Protein AF-A0A5N6SHF0-F1 (afdb_monomer)

Sequence (611 aa):
MALTPTTLKQPIAIRPEHIASCPTTIRVKQHSKSWSGGDFTISTCEGKAGSVTKLFSVHGDFGSLSQRRHFRDSSGLPLFELHRKKSGVTWFVHLPGDKSDAEPIATIATKWSAFKDKFDVHMRNAAAGGEDTVIEVRGQDIWKVKTHVYSNGALVMIAKLTDLLSVYVPGKRPEWELTVAKGLDLSLASIIGVLLATLLKYSNFYILLLDFFHLSLPDQFCKHLMLFLKSLIPPAFFAFSSILFYVAIHLPYRGRLYLSPLLFGSAILSLHTSPYLTWLTGMNVLWALFACVWIQHAAAVLYFDQLRVPQTTSPWLATYKIWNDPQRRMSTGLPPRHKPSISSHSRLCFTFCQLAKITLCWALQLFIIGPLVPLYFNFTAQDFAPSRKVFLRRLLPLHDNHPPITLREIEIRLFLSIYWIWIAYLMLDLCNALLSILFSVILRLDTPNEWQPLFGSPLQAYSIRRFWTKFWHRLTVSCCASSGTQVTRRLMGMTPGCQTEKIFVAFWTFLLSGLCHVIADWQAGEPCHPHDDLLFFVANFMASALELLVVRRLERVKGCRADDDKDIWSVLLKTINAVSGYVWVLGFFFWITPKWQYPKLYTVLTQVQGY

pLDDT: mean 81.44, std 16.16, range [29.5, 97.88]

Radius of gyration: 32.35 Å; Cα contacts (8 Å, |Δi|>4): 872; chains: 1; bounding box: 77×65×103 Å

Structure (mmCIF, N/CA/C/O backbone):
data_AF-A0A5N6SHF0-F1
#
_entry.id   AF-A0A5N6SHF0-F1
#
loop_
_atom_site.group_PDB
_atom_site.id
_atom_site.type_symbol
_atom_site.label_atom_id
_atom_site.label_alt_id
_atom_site.label_comp_id
_atom_site.label_asym_id
_atom_site.label_entity_id
_atom_site.label_seq_id
_atom_site.pdbx_PDB_ins_code
_atom_site.Cartn_x
_atom_site.Cartn_y
_atom_site.Cartn_z
_atom_site.occupancy
_atom_site.B_iso_or_equiv
_atom_site.auth_seq_id
_atom_site.auth_comp_id
_atom_site.auth_asym_id
_atom_site.auth_atom_id
_atom_site.pdbx_PDB_model_num
ATOM 1 N N . MET A 1 1 ? -7.232 -18.041 36.630 1.00 35.00 1 MET A N 1
ATOM 2 C CA . MET A 1 1 ? -8.301 -17.820 37.630 1.00 35.00 1 MET A CA 1
ATOM 3 C C . MET A 1 1 ? -9.023 -16.530 37.253 1.00 35.00 1 MET A C 1
ATOM 5 O O . MET A 1 1 ? -8.350 -15.517 37.102 1.00 35.00 1 MET A O 1
ATOM 9 N N . ALA A 1 2 ? -10.326 -16.559 36.962 1.00 47.78 2 ALA A N 1
ATOM 10 C CA . ALA A 1 2 ? -11.058 -15.345 36.590 1.00 47.78 2 ALA A CA 1
ATOM 11 C C . ALA A 1 2 ? -11.219 -14.450 37.831 1.00 47.78 2 ALA A C 1
ATOM 13 O O . ALA A 1 2 ? -11.786 -14.888 38.825 1.00 47.78 2 ALA A O 1
ATOM 14 N N . LEU A 1 3 ? -10.684 -13.225 37.790 1.00 65.62 3 LEU A N 1
ATOM 15 C CA . LEU A 1 3 ? -10.891 -12.223 38.841 1.00 65.62 3 LEU A CA 1
ATOM 16 C C . LEU A 1 3 ? -12.386 -11.892 38.932 1.00 65.62 3 LEU A C 1
ATOM 18 O O . LEU A 1 3 ? -12.962 -11.411 37.957 1.00 65.62 3 LEU A O 1
ATOM 22 N N . THR A 1 4 ? -12.998 -12.144 40.086 1.00 80.00 4 THR A N 1
ATOM 23 C CA . THR A 1 4 ? -14.378 -11.756 40.406 1.00 80.00 4 THR A CA 1
ATOM 24 C C . THR A 1 4 ? -14.368 -10.536 41.327 1.00 80.00 4 THR A C 1
ATOM 26 O O . THR A 1 4 ? -13.521 -10.489 42.221 1.00 80.00 4 THR A O 1
ATOM 29 N N . PRO A 1 5 ? -15.283 -9.563 41.154 1.00 85.31 5 PRO A N 1
ATOM 30 C CA . PRO A 1 5 ? -15.405 -8.445 42.084 1.00 85.31 5 PRO A CA 1
ATOM 31 C C . PRO A 1 5 ? -15.622 -8.919 43.527 1.00 85.31 5 PRO A C 1
ATOM 33 O O . PRO A 1 5 ? -16.390 -9.849 43.782 1.00 85.31 5 PRO A O 1
ATOM 36 N N . THR A 1 6 ? -14.942 -8.276 44.469 1.00 87.06 6 THR A N 1
ATOM 37 C CA . THR A 1 6 ? -15.003 -8.587 45.896 1.00 87.06 6 THR A CA 1
ATOM 38 C C . THR A 1 6 ? -16.265 -7.988 46.506 1.00 87.06 6 THR A C 1
ATOM 40 O O . THR A 1 6 ? -16.599 -6.836 46.242 1.00 87.06 6 THR A O 1
ATOM 43 N N . THR A 1 7 ? -16.961 -8.750 47.353 1.00 87.31 7 THR A N 1
ATOM 44 C CA . THR A 1 7 ? -18.127 -8.239 48.093 1.00 87.31 7 THR A CA 1
ATOM 45 C C . THR A 1 7 ? -17.705 -7.122 49.046 1.00 87.31 7 THR A C 1
ATOM 47 O O . THR A 1 7 ? -16.759 -7.286 49.819 1.00 87.31 7 THR A O 1
ATOM 50 N N . LEU A 1 8 ? -18.418 -5.997 48.999 1.00 85.38 8 LEU A N 1
ATOM 51 C CA . LEU A 1 8 ? -18.152 -4.850 49.858 1.00 85.38 8 LEU A CA 1
ATOM 52 C C . LEU A 1 8 ? -18.660 -5.104 51.282 1.00 85.38 8 LEU A C 1
ATOM 54 O O . LEU A 1 8 ? -19.801 -5.519 51.477 1.00 85.38 8 LEU A O 1
ATOM 58 N N . LYS A 1 9 ? -17.809 -4.837 52.283 1.00 82.44 9 LYS A N 1
ATOM 59 C CA . LYS A 1 9 ? -18.188 -4.888 53.709 1.00 82.44 9 LYS A CA 1
ATOM 60 C C . LYS A 1 9 ? -19.078 -3.706 54.105 1.00 82.44 9 LYS A C 1
ATOM 62 O O . LYS A 1 9 ? -19.987 -3.874 54.907 1.00 82.44 9 LYS A O 1
ATOM 67 N N . GLN A 1 10 ? -18.814 -2.539 53.523 1.00 86.12 10 GLN A N 1
ATOM 68 C CA . GLN A 1 10 ? -19.584 -1.312 53.689 1.00 86.12 10 GLN A CA 1
ATOM 69 C C . GLN A 1 10 ? -20.139 -0.911 52.315 1.00 86.12 10 GLN A C 1
ATOM 71 O O . GLN A 1 10 ? -19.353 -0.833 51.366 1.00 86.12 10 GLN A O 1
ATOM 76 N N . PRO A 1 11 ? -21.459 -0.705 52.165 1.00 89.81 11 PRO A N 1
ATOM 77 C CA . PRO A 1 11 ? -22.035 -0.347 50.875 1.00 89.81 11 PRO A CA 1
ATOM 78 C C . PRO A 1 11 ? -21.552 1.021 50.378 1.00 89.81 11 PRO A C 1
ATOM 80 O O . PRO A 1 11 ? -21.286 1.923 51.173 1.00 89.81 11 PRO A O 1
ATOM 83 N N . ILE A 1 12 ? -21.463 1.180 49.056 1.00 90.38 12 ILE A N 1
ATOM 84 C CA . ILE A 1 12 ? -21.079 2.435 48.397 1.00 90.38 12 ILE A CA 1
ATOM 85 C C . ILE A 1 12 ? -22.196 2.837 47.442 1.00 90.38 12 ILE A C 1
ATOM 87 O O . ILE A 1 12 ? -22.453 2.126 46.464 1.00 90.38 12 ILE A O 1
ATOM 91 N N . ALA A 1 13 ? -22.853 3.967 47.720 1.00 90.06 13 ALA A N 1
ATOM 92 C CA . ALA A 1 13 ? -23.988 4.420 46.925 1.00 90.06 13 ALA A CA 1
ATOM 93 C C . ALA A 1 13 ? -24.117 5.937 46.806 1.00 90.06 13 ALA A C 1
ATOM 95 O O . ALA A 1 13 ? -23.858 6.675 47.756 1.00 90.06 13 ALA A O 1
ATOM 96 N N . ILE A 1 14 ? -24.575 6.374 45.631 1.00 87.12 14 ILE A N 1
ATOM 97 C CA . ILE A 1 14 ? -25.199 7.686 45.426 1.00 87.12 14 ILE A CA 1
ATOM 98 C C . ILE A 1 14 ? -26.692 7.569 45.763 1.00 87.12 14 ILE A C 1
ATOM 100 O O . ILE A 1 14 ? -27.254 8.450 46.406 1.00 87.12 14 ILE A O 1
ATOM 104 N N . ARG A 1 15 ? -27.323 6.463 45.347 1.00 87.88 15 ARG A N 1
ATOM 105 C CA . ARG A 1 15 ? -28.730 6.127 45.586 1.00 87.88 15 ARG A CA 1
ATOM 106 C C . ARG A 1 15 ? -28.827 4.806 46.358 1.00 87.88 15 ARG A C 1
ATOM 108 O O . ARG A 1 15 ? -28.684 3.742 45.748 1.00 87.88 15 ARG A O 1
ATOM 115 N N . PRO A 1 16 ? -29.025 4.834 47.690 1.00 88.19 16 PRO A N 1
ATOM 116 C CA . PRO A 1 16 ? -29.105 3.621 48.508 1.00 88.19 16 PRO A CA 1
ATOM 117 C C . PRO A 1 16 ? -30.153 2.604 48.021 1.00 88.19 16 PRO A C 1
ATOM 119 O O . PRO A 1 16 ? -29.958 1.398 48.150 1.00 88.19 16 PRO A O 1
ATOM 122 N N . GLU A 1 17 ? -31.225 3.076 47.386 1.00 88.38 17 GLU A N 1
ATOM 123 C CA . GLU A 1 17 ? -32.285 2.276 46.766 1.00 88.38 17 GLU A CA 1
ATOM 124 C C . GLU A 1 17 ? -31.814 1.386 45.597 1.00 88.38 17 GLU A C 1
ATOM 126 O O . GLU A 1 17 ? -32.514 0.451 45.209 1.00 88.38 17 GLU A O 1
ATOM 131 N N . HIS A 1 18 ? -30.628 1.642 45.036 1.00 89.88 18 HIS A N 1
ATOM 132 C CA . HIS A 1 18 ? -30.064 0.915 43.893 1.00 89.88 18 HIS A CA 1
ATOM 133 C C . HIS A 1 18 ? -28.812 0.094 44.243 1.00 89.88 18 HIS A C 1
ATOM 135 O O . HIS A 1 18 ? -28.066 -0.321 43.351 1.00 89.88 18 HIS A O 1
ATOM 141 N N . ILE A 1 19 ? -28.575 -0.171 45.532 1.00 91.94 19 ILE A N 1
ATOM 142 C CA . ILE A 1 19 ? -27.484 -1.041 45.990 1.00 91.94 19 ILE A CA 1
ATOM 143 C C . ILE A 1 19 ? -27.731 -2.486 45.541 1.00 91.94 19 ILE A C 1
ATOM 145 O O . ILE A 1 19 ? -28.773 -3.077 45.824 1.00 91.94 19 ILE A O 1
ATOM 149 N N . ALA A 1 20 ? -26.737 -3.095 44.891 1.00 89.94 20 ALA A N 1
ATOM 150 C CA . ALA A 1 20 ? -26.816 -4.489 44.473 1.00 89.94 20 ALA A CA 1
ATOM 151 C C . ALA A 1 20 ? -26.812 -5.450 45.682 1.00 89.94 20 ALA A C 1
ATOM 153 O O . ALA A 1 20 ? -25.835 -5.522 46.435 1.00 89.94 20 ALA A O 1
ATOM 154 N N . SER A 1 21 ? -27.882 -6.234 45.850 1.00 87.88 21 SER A N 1
ATOM 155 C CA . SER A 1 21 ? -28.031 -7.227 46.931 1.00 87.88 21 SER A CA 1
ATOM 156 C C . SER A 1 21 ? -27.199 -8.502 46.710 1.00 87.88 21 SER A C 1
ATOM 158 O O . SER A 1 21 ? -26.843 -9.193 47.671 1.00 87.88 21 SER A O 1
ATOM 160 N N . CYS A 1 22 ? -26.824 -8.782 45.459 1.00 88.12 22 CYS A N 1
ATOM 161 C CA . CYS A 1 22 ? -25.922 -9.849 45.030 1.00 88.12 22 CYS A CA 1
ATOM 162 C C . CYS A 1 22 ? -24.998 -9.357 43.898 1.00 88.12 22 CYS A C 1
ATOM 164 O O . CYS A 1 22 ? -25.287 -8.325 43.284 1.00 88.12 22 CYS A O 1
ATOM 166 N N . PRO A 1 23 ? -23.889 -10.062 43.590 1.00 89.31 23 PRO A N 1
ATOM 167 C CA . PRO A 1 23 ? -23.097 -9.757 42.402 1.00 89.31 23 PRO A CA 1
ATOM 168 C C . PRO A 1 23 ? -23.995 -9.751 41.163 1.00 89.31 23 PRO A C 1
ATOM 170 O O . PRO A 1 23 ? -24.694 -10.727 40.901 1.00 89.31 23 PRO A O 1
ATOM 173 N N . THR A 1 24 ? -24.013 -8.633 40.444 1.00 90.19 24 THR A N 1
ATOM 174 C CA . THR A 1 24 ? -24.989 -8.378 39.378 1.00 90.19 24 THR A CA 1
ATOM 175 C C . THR A 1 24 ? -24.269 -7.956 38.111 1.00 90.19 24 THR A C 1
ATOM 177 O O . THR A 1 24 ? -23.389 -7.095 38.149 1.00 90.19 24 THR A O 1
ATOM 180 N N . THR A 1 25 ? -24.659 -8.531 36.976 1.00 91.44 25 THR A N 1
ATOM 181 C CA . THR A 1 25 ? -24.168 -8.100 35.666 1.00 91.44 25 THR A CA 1
ATOM 182 C C . THR A 1 25 ? -25.186 -7.188 34.997 1.00 91.44 25 THR A C 1
ATOM 184 O O . THR A 1 25 ? -26.335 -7.576 34.770 1.00 91.44 25 THR A O 1
ATOM 187 N N . ILE A 1 26 ? -24.750 -5.978 34.652 1.00 92.56 26 ILE A N 1
ATOM 188 C CA . ILE A 1 26 ? -25.544 -5.012 33.894 1.00 92.56 26 ILE A CA 1
ATOM 189 C C . ILE A 1 26 ? -24.920 -4.757 32.528 1.00 92.56 26 ILE A C 1
ATOM 191 O O . ILE A 1 26 ? -23.706 -4.789 32.343 1.00 92.56 26 ILE A O 1
ATOM 195 N N . ARG A 1 27 ? -25.778 -4.487 31.555 1.00 91.88 27 ARG A N 1
ATOM 196 C CA . ARG A 1 27 ? -25.422 -4.218 30.168 1.00 91.88 27 ARG A CA 1
ATOM 197 C C . ARG A 1 27 ? -25.710 -2.761 29.861 1.00 91.88 27 ARG A C 1
ATOM 199 O O . ARG A 1 27 ? -26.823 -2.306 30.102 1.00 91.88 27 ARG A O 1
ATOM 206 N N . VAL A 1 28 ? -24.732 -2.051 29.309 1.00 90.88 28 VAL A N 1
ATOM 207 C CA . VAL A 1 28 ? -24.851 -0.655 28.874 1.00 90.88 28 VAL A CA 1
ATOM 208 C C . VAL A 1 28 ? -24.789 -0.622 27.354 1.00 90.88 28 VAL A C 1
ATOM 210 O O . VAL A 1 28 ? -23.729 -0.822 26.759 1.00 90.88 28 VAL A O 1
ATOM 213 N N . LYS A 1 29 ? -25.935 -0.372 26.721 1.00 88.44 29 LYS A N 1
ATOM 214 C CA . LYS A 1 29 ? -26.075 -0.352 25.263 1.00 88.44 29 LYS A CA 1
ATOM 215 C C . LYS A 1 29 ? -26.303 1.065 24.761 1.00 88.44 29 LYS A C 1
ATOM 217 O O . LYS A 1 29 ? -27.260 1.721 25.171 1.00 88.44 29 LYS A O 1
ATOM 222 N N . GLN A 1 30 ? -25.449 1.521 23.852 1.00 85.31 30 GLN A N 1
ATOM 223 C CA . GLN A 1 30 ? -25.594 2.815 23.188 1.00 85.31 30 GLN A CA 1
ATOM 224 C C . GLN A 1 30 ? -26.432 2.683 21.908 1.00 85.31 30 GLN A C 1
ATOM 226 O O . GLN A 1 30 ? -26.254 1.746 21.130 1.00 85.31 30 GLN A O 1
ATOM 231 N N . HIS A 1 31 ? -27.335 3.633 21.657 1.00 80.25 31 HIS A N 1
ATOM 232 C CA . HIS A 1 31 ? -28.240 3.581 20.502 1.00 80.25 31 HIS A CA 1
ATOM 233 C C . HIS A 1 31 ? -27.709 4.348 19.285 1.00 80.25 31 HIS A C 1
ATOM 235 O O . HIS A 1 31 ? -27.125 5.426 19.400 1.00 80.25 31 HIS A O 1
ATOM 241 N N . SER A 1 32 ? -27.931 3.796 18.087 1.00 59.00 32 SER A N 1
ATOM 242 C CA . SER A 1 32 ? -27.494 4.381 16.809 1.00 59.00 32 SER A CA 1
ATOM 243 C C . SER A 1 32 ? -28.454 5.435 16.243 1.00 59.00 32 SER A C 1
ATOM 245 O O . SER A 1 32 ? -28.008 6.309 15.507 1.00 59.00 32 SER A O 1
ATOM 247 N N . LYS A 1 33 ? -29.744 5.391 16.611 1.00 53.91 33 LYS A N 1
ATOM 248 C CA . LYS A 1 33 ? -30.799 6.292 16.096 1.00 53.91 33 LYS A CA 1
ATOM 249 C C . LYS A 1 33 ? -30.715 7.736 16.616 1.00 53.91 33 LYS A C 1
ATOM 251 O O . LYS A 1 33 ? -31.418 8.605 16.114 1.00 53.91 33 LYS A O 1
ATOM 256 N N . SER A 1 34 ? -29.870 7.994 17.610 1.00 49.88 34 SER A N 1
ATOM 257 C CA . SER A 1 34 ? -29.718 9.311 18.223 1.00 49.88 34 SER A CA 1
ATOM 258 C C . SER A 1 34 ? -28.710 10.170 17.464 1.00 49.88 34 SER A C 1
ATOM 260 O O . SER A 1 34 ? -27.525 9.829 17.398 1.00 49.88 34 SER A O 1
ATOM 262 N N . TRP A 1 35 ? -29.155 11.318 16.945 1.00 45.09 35 TRP A N 1
ATOM 263 C CA . TRP A 1 35 ? -28.283 12.309 16.303 1.00 45.09 35 TRP A CA 1
ATOM 264 C C . TRP A 1 35 ? -27.219 12.871 17.271 1.00 45.09 35 TRP A C 1
ATOM 266 O O . TRP A 1 35 ? -26.149 13.282 16.830 1.00 45.09 35 TRP A O 1
ATOM 276 N N . SER A 1 36 ? -27.454 12.835 18.594 1.00 54.91 36 SER A N 1
ATOM 277 C CA . SER A 1 36 ? -26.489 13.292 19.612 1.00 54.91 36 SER A CA 1
ATOM 278 C C . SER A 1 36 ? -25.433 12.229 19.962 1.00 54.91 36 SER A C 1
ATOM 280 O O . SER A 1 36 ? -24.364 12.541 20.500 1.00 54.91 36 SER A O 1
ATOM 282 N N . GLY A 1 37 ? -25.705 10.952 19.657 1.00 60.69 37 GLY A N 1
ATOM 283 C CA . GLY A 1 37 ? -24.908 9.812 20.114 1.00 60.69 37 GLY A CA 1
ATOM 284 C C . GLY A 1 37 ? -24.833 9.701 21.642 1.00 60.69 37 GLY A C 1
ATOM 285 O O . GLY A 1 37 ? -23.867 9.138 22.154 1.00 60.69 37 GLY A O 1
ATOM 286 N N . GLY A 1 38 ? -25.793 10.290 22.361 1.00 70.44 38 GLY A N 1
ATOM 287 C CA . GLY A 1 38 ? -25.824 10.366 23.820 1.00 70.44 38 GLY A CA 1
ATOM 288 C C . GLY A 1 38 ? -26.845 9.468 24.504 1.00 70.44 38 GLY A C 1
ATOM 289 O O . GLY A 1 38 ? -26.936 9.522 25.728 1.00 70.44 38 GLY A O 1
ATOM 290 N N . ASP A 1 39 ? -27.582 8.664 23.738 1.00 84.75 39 ASP A N 1
ATOM 291 C CA . ASP A 1 39 ? -28.678 7.857 24.266 1.00 84.75 39 ASP A CA 1
ATOM 292 C C . ASP A 1 39 ? -28.229 6.428 24.584 1.00 84.75 39 ASP A C 1
ATOM 294 O O . ASP A 1 39 ? -27.672 5.727 23.729 1.00 84.75 39 ASP A O 1
ATOM 298 N N . PHE A 1 40 ? -28.506 5.988 25.813 1.00 88.88 40 PHE A N 1
ATOM 299 C CA . PHE A 1 40 ? -28.139 4.665 26.315 1.00 88.88 40 PHE A CA 1
ATOM 300 C C . PHE A 1 40 ? -29.321 3.977 26.998 1.00 88.88 40 PHE A C 1
ATOM 302 O O . PHE A 1 40 ? -30.228 4.609 27.543 1.00 88.88 40 PHE A O 1
ATOM 309 N N . THR A 1 41 ? -29.293 2.650 27.002 1.00 90.88 41 THR A N 1
ATOM 310 C CA . THR A 1 41 ? -30.166 1.821 27.834 1.00 90.88 41 THR A CA 1
ATOM 311 C C . THR A 1 41 ? -29.313 0.906 28.688 1.00 90.88 41 THR A C 1
ATOM 313 O O . THR A 1 41 ? -28.397 0.259 28.175 1.00 90.88 41 THR A O 1
ATOM 316 N N . ILE A 1 42 ? -29.622 0.872 29.983 1.00 92.12 42 ILE A N 1
ATOM 317 C CA . ILE A 1 42 ? -28.973 -0.001 30.951 1.00 92.12 42 ILE A CA 1
ATOM 318 C C . ILE A 1 42 ? -29.971 -1.059 31.410 1.00 92.12 42 ILE A C 1
ATOM 320 O O . ILE A 1 42 ? -31.101 -0.730 31.779 1.00 92.12 42 ILE A O 1
ATOM 324 N N . SER A 1 43 ? -29.561 -2.323 31.386 1.00 91.75 43 SER A N 1
ATOM 325 C CA . SER A 1 43 ? -30.416 -3.466 31.720 1.00 91.75 43 SER A CA 1
ATOM 326 C C . SER A 1 43 ? -29.675 -4.542 32.512 1.00 91.75 43 SER A C 1
ATOM 328 O O . SER A 1 43 ? -28.486 -4.756 32.275 1.00 91.75 43 SER A O 1
ATOM 330 N N . THR A 1 44 ? -30.365 -5.257 33.402 1.00 87.75 44 THR A N 1
ATOM 331 C CA . THR A 1 44 ? -29.821 -6.461 34.053 1.00 87.75 44 THR A CA 1
ATOM 332 C C . THR A 1 44 ? -29.830 -7.655 33.103 1.00 87.75 44 THR A C 1
ATOM 334 O O . THR A 1 44 ? -30.645 -7.730 32.182 1.00 87.75 44 THR A O 1
ATOM 337 N N . CYS A 1 45 ? -28.907 -8.591 33.324 1.00 71.50 45 CYS A N 1
ATOM 338 C CA . CYS A 1 45 ? -28.905 -9.899 32.672 1.00 71.50 45 CYS A CA 1
ATOM 339 C C . CYS A 1 45 ? -29.109 -10.983 33.744 1.00 71.50 45 CYS A C 1
ATOM 341 O O . CYS A 1 45 ? -28.165 -11.303 34.464 1.00 71.50 45 CYS A O 1
ATOM 343 N N . GLU A 1 46 ? -30.317 -11.545 33.869 1.00 56.66 46 GLU A N 1
ATOM 344 C CA . GLU A 1 46 ? -30.602 -12.631 34.823 1.00 56.66 46 GLU A CA 1
ATOM 345 C C . GLU A 1 46 ? -30.761 -13.994 34.127 1.00 56.66 46 GLU A C 1
ATOM 347 O O . GLU A 1 46 ? -31.658 -14.182 33.308 1.00 56.66 46 GLU A O 1
ATOM 352 N N . GLY A 1 47 ? -29.923 -14.967 34.518 1.00 49.25 47 GLY A N 1
ATOM 353 C CA . GLY A 1 47 ? -30.169 -16.412 34.373 1.00 49.25 47 GLY A CA 1
ATOM 354 C C . GLY A 1 47 ? -30.294 -16.995 32.952 1.00 49.25 47 GLY A C 1
ATOM 355 O O . GLY A 1 47 ? -30.387 -16.293 31.952 1.00 49.25 47 GLY A O 1
ATOM 356 N N . LYS A 1 48 ? -30.297 -18.337 32.859 1.00 38.59 48 LYS A N 1
ATOM 357 C CA . LYS A 1 48 ? -30.203 -19.164 31.625 1.00 38.59 48 LYS A CA 1
ATOM 358 C C . LYS A 1 48 ? -31.297 -18.939 30.552 1.00 38.59 48 LYS A C 1
ATOM 360 O O . LYS A 1 48 ? -31.271 -19.623 29.535 1.00 38.59 48 LYS A O 1
ATOM 365 N N . ALA A 1 49 ? -32.219 -17.996 30.749 1.00 39.88 49 ALA A N 1
ATOM 366 C CA . ALA A 1 49 ? -33.324 -17.684 29.839 1.00 39.88 49 ALA A CA 1
ATOM 367 C C . ALA A 1 49 ? -33.276 -16.263 29.232 1.00 39.88 49 ALA A C 1
ATOM 369 O O . ALA A 1 49 ? -34.212 -15.874 28.543 1.00 39.88 49 ALA A O 1
ATOM 370 N N . GLY A 1 50 ? -32.209 -15.480 29.445 1.00 52.72 50 GLY A N 1
ATOM 371 C CA . GLY A 1 50 ? -31.981 -14.240 28.685 1.00 52.72 50 GLY A CA 1
ATOM 372 C C . GLY A 1 50 ? -33.018 -13.127 28.896 1.00 52.72 50 GLY A C 1
ATOM 373 O O . GLY A 1 50 ? -33.141 -12.252 28.042 1.00 52.72 50 GLY A O 1
ATOM 374 N N . SER A 1 51 ? -33.755 -13.143 30.012 1.00 56.75 51 SER A N 1
ATOM 375 C CA . SER A 1 51 ? -34.660 -12.058 30.401 1.00 56.75 51 SER A CA 1
ATOM 376 C C . SER A 1 51 ? -33.853 -10.776 30.643 1.00 56.75 51 SER A C 1
ATOM 378 O O . SER A 1 51 ? -33.007 -10.726 31.539 1.00 56.75 51 SER A O 1
ATOM 380 N N . VAL A 1 52 ? -34.082 -9.752 29.816 1.00 73.88 52 VAL A N 1
ATOM 381 C CA . VAL A 1 52 ? -33.419 -8.443 29.904 1.00 73.88 52 VAL A CA 1
ATOM 382 C C . VAL A 1 52 ? -34.379 -7.449 30.550 1.00 73.88 52 VAL A C 1
ATOM 384 O O . VAL A 1 52 ? -35.311 -6.977 29.897 1.00 73.88 52 VAL A O 1
ATOM 387 N N . THR A 1 53 ? -34.139 -7.089 31.811 1.00 84.62 53 THR A N 1
ATOM 388 C CA . THR A 1 53 ? -34.959 -6.096 32.522 1.00 84.62 53 THR A CA 1
ATOM 389 C C . THR A 1 53 ? -34.297 -4.724 32.439 1.00 84.62 53 THR A C 1
ATOM 391 O O . THR A 1 53 ? -33.137 -4.555 32.817 1.00 84.62 53 THR A O 1
ATOM 394 N N . LYS A 1 54 ? -35.014 -3.720 31.923 1.00 89.00 54 LYS A N 1
ATOM 395 C CA . LYS A 1 54 ? -34.513 -2.339 31.831 1.00 89.00 54 LYS A CA 1
ATOM 396 C C . LYS A 1 54 ? -34.422 -1.718 33.230 1.00 89.00 54 LYS A C 1
ATOM 398 O O . LYS A 1 54 ? -35.428 -1.647 33.927 1.00 89.00 54 LYS A O 1
ATOM 403 N N . LEU A 1 55 ? -33.241 -1.214 33.593 1.00 88.81 55 LEU A N 1
ATOM 404 C CA . LEU A 1 55 ? -33.006 -0.478 34.839 1.00 88.81 55 LEU A CA 1
ATOM 405 C C . LEU A 1 55 ? -33.067 1.033 34.627 1.00 88.81 55 LEU A C 1
ATOM 407 O O . LEU A 1 55 ? -33.811 1.723 35.313 1.00 88.81 55 LEU A O 1
ATOM 411 N N . PHE A 1 56 ? -32.295 1.540 33.661 1.00 92.94 56 PHE A N 1
ATOM 412 C CA . PHE A 1 56 ? -32.127 2.977 33.453 1.00 92.94 56 PHE A CA 1
ATOM 413 C C . PHE A 1 56 ? -32.170 3.341 31.967 1.00 92.94 56 PHE A C 1
ATOM 415 O O . PHE A 1 56 ? -31.755 2.571 31.092 1.00 92.94 56 PHE A O 1
ATOM 422 N N . SER A 1 57 ? -32.643 4.550 31.677 1.00 91.31 57 SER A N 1
ATOM 423 C CA . SER A 1 57 ? -32.497 5.203 30.371 1.00 91.31 57 SER A CA 1
ATOM 424 C C . SER A 1 57 ? -31.662 6.462 30.507 1.00 91.31 57 SER A C 1
ATOM 426 O O . SER A 1 57 ? -31.829 7.220 31.457 1.00 91.31 57 SER A O 1
ATOM 428 N N . VAL A 1 58 ? -30.793 6.698 29.529 1.00 90.19 58 VAL A N 1
ATOM 429 C CA . VAL A 1 58 ? -29.975 7.907 29.462 1.00 90.19 58 VAL A CA 1
ATOM 430 C C . VAL A 1 58 ? -30.297 8.631 28.175 1.00 90.19 58 VAL A C 1
ATOM 432 O O . VAL A 1 58 ? -30.253 8.016 27.110 1.00 90.19 58 VAL A O 1
ATOM 435 N N . HIS A 1 59 ? -30.593 9.921 28.290 1.00 86.94 59 HIS A N 1
ATOM 436 C CA . HIS A 1 59 ? -30.852 10.795 27.153 1.00 86.94 59 HIS A CA 1
ATOM 437 C C . HIS A 1 59 ? -29.794 11.886 27.063 1.00 86.94 59 HIS A C 1
ATOM 439 O O . HIS A 1 59 ? -29.442 12.500 28.072 1.00 86.94 59 HIS A O 1
ATOM 445 N N . GLY A 1 60 ? -29.270 12.119 25.863 1.00 82.69 60 GLY A N 1
ATOM 446 C CA . GLY A 1 60 ? -28.244 13.126 25.628 1.00 82.69 60 GLY A CA 1
ATOM 447 C C . GLY A 1 60 ? -28.732 14.314 24.816 1.00 82.69 60 GLY A C 1
ATOM 448 O O . GLY A 1 60 ? -29.257 14.135 23.717 1.00 82.69 60 GLY A O 1
ATOM 449 N N . ASP A 1 61 ? -28.444 15.520 25.303 1.00 76.38 61 ASP A N 1
ATOM 450 C CA . ASP A 1 61 ? -28.802 16.760 24.612 1.00 76.38 61 ASP A CA 1
ATOM 451 C C . ASP A 1 61 ? -28.020 16.901 23.293 1.00 76.38 61 ASP A C 1
ATOM 453 O O . ASP A 1 61 ? -26.800 16.691 23.232 1.00 76.38 61 ASP A O 1
ATOM 457 N N . PHE A 1 62 ? -28.722 17.258 22.218 1.00 56.38 62 PHE A N 1
ATOM 458 C CA . PHE A 1 62 ? -28.122 17.504 20.907 1.00 56.38 62 PHE A CA 1
ATOM 459 C C . PHE A 1 62 ? -27.406 18.864 20.879 1.00 56.38 62 PHE A C 1
ATOM 461 O O . PHE A 1 62 ? -27.913 19.848 21.406 1.00 56.38 62 PHE A O 1
ATOM 468 N N . GLY A 1 63 ? -26.211 18.929 20.279 1.00 54.19 63 GLY A N 1
ATOM 469 C CA . GLY A 1 63 ? -25.466 20.189 20.109 1.00 54.19 63 GLY A CA 1
ATOM 470 C C . GLY A 1 63 ? -24.919 20.829 21.397 1.00 54.19 63 GLY A C 1
ATOM 471 O O . GLY A 1 63 ? -24.431 21.955 21.357 1.00 54.19 63 GLY A O 1
ATOM 472 N N . SER A 1 64 ? -24.973 20.137 22.541 1.00 57.81 64 SER A N 1
ATOM 473 C CA . SER A 1 64 ? -24.530 20.683 23.830 1.00 57.81 64 SER A CA 1
ATOM 474 C C . SER A 1 64 ? -23.003 20.651 23.999 1.00 57.81 64 SER A C 1
ATOM 476 O O . SER A 1 64 ? -22.393 19.579 24.029 1.00 57.81 64 SER A O 1
ATOM 478 N N . LEU A 1 65 ? -22.390 21.827 24.196 1.00 56.50 65 LEU A N 1
ATOM 479 C CA . LEU A 1 65 ? -20.960 21.984 24.519 1.00 56.50 65 LEU A CA 1
ATOM 480 C C . LEU A 1 65 ? -20.570 21.329 25.857 1.00 56.50 65 LEU A C 1
ATOM 482 O O . LEU A 1 65 ? -19.430 20.904 26.020 1.00 56.50 65 LEU A O 1
ATOM 486 N N . SER A 1 66 ? -21.506 21.219 26.806 1.00 62.19 66 SER A N 1
ATOM 487 C CA . SER A 1 66 ? -21.296 20.548 28.099 1.00 62.19 66 SER A CA 1
ATOM 488 C C . SER A 1 66 ? -21.605 19.048 28.061 1.00 62.19 66 SER A C 1
ATOM 490 O O . SER A 1 66 ? -21.442 18.371 29.074 1.00 62.19 66 SER A O 1
ATOM 492 N N . GLN A 1 67 ? -22.048 18.518 26.912 1.00 74.81 67 GLN A N 1
ATOM 493 C CA . GLN A 1 67 ? -22.396 17.106 26.709 1.00 74.81 67 GLN A CA 1
ATOM 494 C C . GLN A 1 67 ? -23.252 16.509 27.826 1.00 74.81 67 GLN A C 1
ATOM 496 O O . GLN A 1 67 ? -22.972 15.430 28.350 1.00 74.81 67 GLN A O 1
ATOM 501 N N . ARG A 1 68 ? -24.307 17.235 28.184 1.00 83.69 68 ARG A N 1
ATOM 502 C CA . ARG A 1 68 ? -25.225 16.848 29.248 1.00 83.69 68 ARG A CA 1
ATOM 503 C C . ARG A 1 68 ? -25.943 15.527 28.926 1.00 83.69 68 ARG A C 1
ATOM 505 O O . ARG A 1 68 ? -26.268 15.228 27.766 1.00 83.69 68 ARG A O 1
ATOM 512 N N . ARG A 1 69 ? -26.121 14.710 29.964 1.00 88.00 69 ARG A N 1
ATOM 513 C CA . ARG A 1 69 ? -26.772 13.398 29.951 1.00 88.00 69 ARG A CA 1
ATOM 514 C C . ARG A 1 69 ? -27.738 13.308 31.125 1.00 88.00 69 ARG A C 1
ATOM 516 O O . ARG A 1 69 ? -27.335 13.491 32.271 1.00 88.00 69 ARG A O 1
ATOM 523 N N . HIS A 1 70 ? -28.984 12.978 30.826 1.00 89.75 70 HIS A N 1
ATOM 524 C CA . HIS A 1 70 ? -30.072 12.863 31.792 1.00 89.75 70 HIS A CA 1
ATOM 525 C C . HIS A 1 70 ? -30.326 11.394 32.088 1.00 89.75 70 HIS A C 1
ATOM 527 O O . HIS A 1 70 ? -30.744 10.659 31.190 1.00 89.75 70 HIS A O 1
ATOM 533 N N . PHE A 1 71 ? -30.067 10.961 33.320 1.00 92.00 71 PHE A N 1
ATOM 534 C CA . PHE A 1 71 ? -30.355 9.598 33.758 1.00 92.00 71 PHE A CA 1
ATOM 535 C C . PHE A 1 71 ? -31.766 9.524 34.325 1.00 92.00 71 PHE A C 1
ATOM 537 O O . PHE A 1 71 ? -32.166 10.355 35.140 1.00 92.00 71 PHE A O 1
ATOM 544 N N . ARG A 1 72 ? -32.509 8.510 33.893 1.00 91.75 72 ARG A N 1
ATOM 545 C CA . ARG A 1 72 ? -33.866 8.212 34.344 1.00 91.75 72 ARG A CA 1
ATOM 546 C C . ARG A 1 72 ? -33.972 6.752 34.747 1.00 91.75 72 ARG A C 1
ATOM 548 O O . ARG A 1 72 ? -33.302 5.907 34.146 1.00 91.75 72 ARG A O 1
ATOM 555 N N . ASP A 1 73 ? -34.820 6.466 35.720 1.00 89.75 73 ASP A N 1
ATOM 556 C CA . ASP A 1 73 ? -35.164 5.099 36.113 1.00 89.75 73 ASP A CA 1
ATOM 557 C C . ASP A 1 73 ? -36.004 4.374 35.034 1.00 89.75 73 ASP A C 1
ATOM 559 O O . ASP A 1 73 ? -36.186 4.855 33.905 1.00 89.75 73 ASP A O 1
ATOM 563 N N . SER A 1 74 ? -36.501 3.182 35.363 1.00 87.00 74 SER A N 1
ATOM 564 C CA . SER A 1 74 ? -37.354 2.387 34.478 1.00 87.00 74 SER A CA 1
ATOM 565 C C . SER A 1 74 ? -38.747 2.998 34.269 1.00 87.00 74 SER A C 1
ATOM 567 O O . SER A 1 74 ? -39.339 2.758 33.215 1.00 87.00 74 SER A O 1
ATOM 569 N N . SER A 1 75 ? -39.235 3.814 35.213 1.00 86.06 75 SER A N 1
ATOM 570 C CA . SER A 1 75 ? -40.521 4.523 35.146 1.00 86.06 75 SER A CA 1
ATOM 571 C C . SER A 1 75 ? -40.451 5.843 34.359 1.00 86.06 75 SER A C 1
ATOM 573 O O . SER A 1 75 ? -41.470 6.340 33.883 1.00 86.06 75 SER A O 1
ATOM 575 N N . GLY A 1 76 ? -39.245 6.384 34.158 1.00 83.62 76 GLY A N 1
ATOM 576 C CA . GLY A 1 76 ? -38.982 7.651 33.476 1.00 83.62 76 GLY A CA 1
ATOM 577 C C . GLY A 1 76 ? -38.707 8.836 34.411 1.00 83.62 76 GLY A C 1
ATOM 578 O O . GLY A 1 76 ? -38.490 9.948 33.907 1.00 83.62 76 GLY A O 1
ATOM 579 N N . LEU A 1 77 ? -38.674 8.613 35.730 1.00 87.62 77 LEU A N 1
ATOM 580 C CA . LEU A 1 77 ? -38.331 9.611 36.742 1.00 87.62 77 LEU A CA 1
ATOM 581 C C . LEU A 1 77 ? -36.841 9.985 36.657 1.00 87.62 77 LEU A C 1
ATOM 583 O O . LEU A 1 77 ? -35.992 9.102 36.503 1.00 87.62 77 LEU A O 1
ATOM 587 N N . PRO A 1 78 ? -36.493 11.282 36.737 1.00 89.19 78 PRO A N 1
ATOM 588 C CA . PRO A 1 78 ? -35.109 11.732 36.652 1.00 89.19 78 PRO A CA 1
ATOM 589 C C . PRO A 1 78 ? -34.329 11.394 37.932 1.00 89.19 78 PRO A C 1
ATOM 591 O O . PRO A 1 78 ? -34.791 11.653 39.040 1.00 89.19 78 PRO A O 1
ATOM 594 N N . LEU A 1 79 ? -33.124 10.843 37.771 1.00 88.38 79 LEU A N 1
ATOM 595 C CA . LEU A 1 79 ? -32.251 10.431 38.877 1.00 88.38 79 LEU A CA 1
ATOM 596 C C . LEU A 1 79 ? -31.132 11.440 39.142 1.00 88.38 79 LEU A C 1
ATOM 598 O O . LEU A 1 79 ? -30.935 11.838 40.292 1.00 88.38 79 LEU A O 1
ATOM 602 N N . PHE A 1 80 ? -30.401 11.817 38.088 1.00 90.31 80 PHE A N 1
ATOM 603 C CA . PHE A 1 80 ? -29.293 12.775 38.111 1.00 90.31 80 PHE A CA 1
ATOM 604 C C . PHE A 1 80 ? -28.906 13.226 36.694 1.00 90.31 80 PHE A C 1
ATOM 606 O O . PHE A 1 80 ? -29.241 12.588 35.689 1.00 90.31 80 PHE A O 1
ATOM 613 N N . GLU A 1 81 ? -28.149 14.318 36.631 1.00 89.81 81 GLU A N 1
ATOM 614 C CA . GLU A 1 81 ? -27.577 14.877 35.410 1.00 89.81 81 GLU A CA 1
ATOM 615 C C . GLU A 1 81 ? -26.051 14.752 35.421 1.00 89.81 81 GLU A C 1
ATOM 617 O O . GLU A 1 81 ? -25.380 15.272 36.312 1.00 89.81 81 GLU A O 1
ATOM 622 N N . LEU A 1 82 ? -25.491 14.099 34.400 1.00 89.44 82 LEU A N 1
ATOM 623 C CA . LEU A 1 82 ? -24.051 14.040 34.155 1.00 89.44 82 LEU A CA 1
ATOM 624 C C . LEU A 1 82 ? -23.687 15.082 33.098 1.00 89.44 82 LEU A C 1
ATOM 626 O O . LEU A 1 82 ? -24.237 15.073 31.995 1.00 89.44 82 LEU A O 1
ATOM 630 N N . HIS A 1 83 ? -22.736 15.961 33.393 1.00 86.81 83 HIS A N 1
ATOM 631 C CA . HIS A 1 83 ? -22.257 16.927 32.410 1.00 86.81 83 HIS A CA 1
ATOM 632 C C . HIS A 1 83 ? -20.779 17.265 32.597 1.00 86.81 83 HIS A C 1
ATOM 634 O O . HIS A 1 83 ? -20.207 17.131 33.676 1.00 86.81 83 HIS A O 1
ATOM 640 N N . ARG A 1 84 ? -20.147 17.708 31.513 1.00 82.62 84 ARG A N 1
ATOM 641 C CA . ARG A 1 84 ? -18.751 18.138 31.490 1.00 82.62 84 ARG A CA 1
ATOM 642 C C . ARG A 1 84 ? -18.663 19.646 31.707 1.00 82.62 84 ARG A C 1
ATOM 644 O O . ARG A 1 84 ? -19.475 20.407 31.170 1.00 82.62 84 ARG A O 1
ATOM 651 N N . LYS A 1 85 ? -17.636 20.098 32.432 1.00 75.31 85 LYS A N 1
ATOM 652 C CA . LYS A 1 85 ? -17.308 21.529 32.529 1.00 75.31 85 LYS A CA 1
ATOM 653 C C . LYS A 1 85 ? -17.068 22.104 31.128 1.00 75.31 85 LYS A C 1
ATOM 655 O O . LYS A 1 85 ? -16.316 21.515 30.354 1.00 75.31 85 LYS A O 1
ATOM 660 N N . LYS A 1 86 ? -17.647 23.273 30.816 1.00 66.12 86 LYS A N 1
ATOM 661 C CA . LYS A 1 86 ? -17.472 23.940 29.505 1.00 66.12 86 LYS A CA 1
ATOM 662 C C . LYS A 1 86 ? -15.991 24.142 29.138 1.00 66.12 86 LYS A C 1
ATOM 664 O O . LYS A 1 86 ? -15.631 24.022 27.974 1.00 66.12 86 LYS A O 1
ATOM 669 N N . SER A 1 87 ? -15.139 24.394 30.136 1.00 51.72 87 SER A N 1
ATOM 670 C CA . SER A 1 87 ? -13.679 24.459 30.013 1.00 51.72 87 SER A CA 1
ATOM 671 C C . SER A 1 87 ? -13.023 23.478 30.995 1.00 51.72 87 SER A C 1
ATOM 673 O O . SER A 1 87 ? -12.990 23.724 32.204 1.00 51.72 87 SER A O 1
ATOM 675 N N . GLY A 1 88 ? -12.524 22.350 30.493 1.00 62.28 88 GLY A N 1
ATOM 676 C CA . GLY A 1 88 ? -11.835 21.333 31.294 1.00 62.28 88 GLY A CA 1
ATOM 677 C C . GLY A 1 88 ? -12.177 19.905 30.878 1.00 62.28 88 GLY A C 1
ATOM 678 O O . GLY A 1 88 ? -12.872 19.675 29.888 1.00 62.28 88 GLY A O 1
ATOM 679 N N . VAL A 1 89 ? -11.661 18.934 31.627 1.00 69.38 89 VAL A N 1
ATOM 680 C CA . VAL A 1 89 ? -11.872 17.489 31.399 1.00 69.38 89 VAL A CA 1
ATOM 681 C C . VAL A 1 89 ? -12.682 16.822 32.520 1.00 69.38 89 VAL A C 1
ATOM 683 O O . VAL A 1 89 ? -13.091 15.674 32.389 1.00 69.38 89 VAL A O 1
ATOM 686 N N . THR A 1 90 ? -12.962 17.567 33.591 1.00 80.19 90 THR A N 1
ATOM 687 C CA . THR A 1 90 ? -13.750 17.127 34.746 1.00 80.19 90 THR A CA 1
ATOM 688 C C . THR A 1 90 ? -15.235 17.030 34.406 1.00 80.19 90 THR A C 1
ATOM 690 O O . THR A 1 90 ? -15.793 17.908 33.732 1.00 80.19 90 THR A O 1
ATOM 693 N N . TRP A 1 91 ? -15.868 15.974 34.910 1.00 86.31 91 TRP A N 1
ATOM 694 C CA . TRP A 1 91 ? -17.308 15.760 34.821 1.00 86.31 91 TRP A CA 1
ATOM 695 C C . TRP A 1 91 ? -17.949 15.883 36.197 1.00 86.31 91 TRP A C 1
ATOM 697 O O . TRP A 1 91 ? -17.341 15.523 37.204 1.00 86.31 91 TRP A O 1
ATOM 707 N N . PHE A 1 92 ? -19.183 16.367 36.220 1.00 88.69 92 PHE A N 1
ATOM 708 C CA . PHE A 1 92 ? -19.969 16.555 37.427 1.00 88.69 92 PHE A CA 1
ATOM 709 C C . PHE A 1 92 ? -21.286 15.806 37.314 1.00 88.69 92 PHE A C 1
ATOM 711 O O . PHE A 1 92 ? -21.886 15.734 36.236 1.00 88.69 92 PHE A O 1
ATOM 718 N N . VAL A 1 93 ? -21.718 15.261 38.444 1.00 89.75 93 VAL A N 1
ATOM 719 C CA . VAL A 1 93 ? -23.022 14.632 38.617 1.00 89.75 93 VAL A CA 1
ATOM 720 C C . VAL A 1 93 ? -23.818 15.499 39.588 1.00 89.75 93 VAL A C 1
ATOM 722 O O . VAL A 1 93 ? -23.330 15.786 40.680 1.00 89.75 93 VAL A O 1
ATOM 725 N N . HIS A 1 94 ? -25.019 15.919 39.192 1.00 89.31 94 HIS A N 1
ATOM 726 C CA . HIS A 1 94 ? -25.928 16.738 40.007 1.00 89.31 94 HIS A CA 1
ATOM 727 C C . HIS A 1 94 ? -27.307 16.107 40.113 1.00 89.31 94 HIS A C 1
ATOM 729 O O . HIS A 1 94 ? -27.678 15.273 39.282 1.00 89.31 94 HIS A O 1
ATOM 735 N N . LEU A 1 95 ? -28.078 16.531 41.114 1.00 85.62 95 LEU A N 1
ATOM 736 C CA . LEU A 1 95 ? -29.483 16.170 41.185 1.00 85.62 95 LEU A CA 1
ATOM 737 C C . LEU A 1 95 ? -30.285 16.917 40.103 1.00 85.62 95 LEU A C 1
ATOM 739 O O . LEU A 1 95 ? -29.871 17.983 39.637 1.00 85.62 95 LEU A O 1
ATOM 743 N N . PRO A 1 96 ? -31.420 16.354 39.657 1.00 81.19 96 PRO A N 1
ATOM 744 C CA . PRO A 1 96 ? -32.253 16.986 38.642 1.00 81.19 96 PRO A CA 1
ATOM 745 C C . PRO A 1 96 ? -32.753 18.355 39.118 1.00 81.19 96 PRO A C 1
ATOM 747 O O . PRO A 1 96 ? -33.337 18.457 40.194 1.00 81.19 96 PRO A O 1
ATOM 750 N N . GLY A 1 97 ? -32.570 19.393 38.300 1.00 70.12 97 GLY A N 1
ATOM 751 C CA . GLY A 1 97 ? -33.053 20.747 38.600 1.00 70.12 97 GLY A CA 1
ATOM 752 C C . GLY A 1 97 ? -32.092 21.642 39.392 1.00 70.12 97 GLY A C 1
ATOM 753 O O . GLY A 1 97 ? -32.385 22.830 39.549 1.00 70.12 97 GLY A O 1
ATOM 754 N N . ASP A 1 98 ? -30.935 21.135 39.825 1.00 73.88 98 ASP A N 1
ATOM 755 C CA . ASP A 1 98 ? -29.900 21.969 40.438 1.00 73.88 98 ASP A CA 1
ATOM 756 C C . ASP A 1 98 ? -29.306 22.958 39.422 1.00 73.88 98 ASP A C 1
ATOM 758 O O . ASP A 1 98 ? -29.031 22.632 38.260 1.00 73.88 98 ASP A O 1
ATOM 762 N N . LYS A 1 99 ? -29.058 24.197 39.865 1.00 61.59 99 LYS A N 1
ATOM 763 C CA . LYS A 1 99 ? -28.256 25.149 39.083 1.00 61.59 99 LYS A CA 1
ATOM 764 C C . LYS A 1 99 ? -26.827 24.613 38.985 1.00 61.59 99 LYS A C 1
ATOM 766 O O . LYS A 1 99 ? -26.308 24.050 39.940 1.00 61.59 99 LYS A O 1
ATOM 771 N N . SER A 1 100 ? -26.158 24.850 37.859 1.00 57.91 100 SER A N 1
ATOM 772 C CA . SER A 1 100 ? -24.795 24.358 37.583 1.00 57.91 100 SER A CA 1
ATOM 773 C C . SER A 1 100 ? -23.701 24.825 38.562 1.00 57.91 100 SER A C 1
ATOM 775 O O . SER A 1 100 ? -22.580 24.339 38.460 1.00 57.91 100 SER A O 1
ATOM 777 N N . ASP A 1 101 ? -24.025 25.730 39.492 1.00 60.84 101 ASP A N 1
ATOM 778 C CA . ASP A 1 101 ? -23.135 26.226 40.551 1.00 60.84 101 ASP A CA 1
ATOM 779 C C . ASP A 1 101 ? -23.399 25.574 41.929 1.00 60.84 101 ASP A C 1
ATOM 781 O O . ASP A 1 101 ? -22.726 25.910 42.901 1.00 60.84 101 ASP A O 1
ATOM 785 N N . ALA A 1 102 ? -24.379 24.667 42.043 1.00 72.06 102 ALA A N 1
ATOM 786 C CA . ALA A 1 102 ? -24.637 23.895 43.263 1.00 72.06 102 ALA A CA 1
ATOM 787 C C . ALA A 1 102 ? -23.515 22.873 43.534 1.00 72.06 102 ALA A C 1
ATOM 789 O O . ALA A 1 102 ? -22.770 22.511 42.624 1.00 72.06 102 ALA A O 1
ATOM 790 N N . GLU A 1 103 ? -23.385 22.371 44.768 1.00 79.00 103 GLU A N 1
ATOM 791 C CA . GLU A 1 103 ? -22.404 21.316 45.058 1.00 79.00 103 GLU A CA 1
ATOM 792 C C . GLU A 1 103 ? -22.754 20.010 44.309 1.00 79.00 103 GLU A C 1
ATOM 794 O O . GLU A 1 103 ? -23.892 19.543 44.390 1.00 79.00 103 GLU A O 1
ATOM 799 N N . PRO A 1 104 ? -21.806 19.393 43.580 1.00 85.31 104 PRO A N 1
ATOM 800 C CA . PRO A 1 104 ? -22.048 18.134 42.883 1.00 85.31 104 PRO A CA 1
ATOM 801 C C . PRO A 1 104 ? -22.109 16.949 43.856 1.00 85.31 104 PRO A C 1
ATOM 803 O O . PRO A 1 104 ? -21.314 16.854 44.789 1.00 85.31 104 PRO A O 1
ATOM 806 N N . ILE A 1 105 ? -22.982 15.977 43.573 1.00 87.69 105 ILE A N 1
ATOM 807 C CA . ILE A 1 105 ? -23.056 14.709 44.328 1.00 87.69 105 ILE A CA 1
ATOM 808 C C . ILE A 1 105 ? -21.852 13.800 44.050 1.00 87.69 105 ILE A C 1
ATOM 810 O O . ILE A 1 105 ? -21.442 13.012 44.904 1.00 87.69 105 ILE A O 1
ATOM 814 N N . ALA A 1 106 ? -21.269 13.920 42.855 1.00 88.25 106 ALA A N 1
ATOM 815 C CA . ALA A 1 106 ? -20.016 13.274 42.501 1.00 88.25 106 ALA A CA 1
ATOM 816 C C . ALA A 1 106 ? -19.225 14.119 41.496 1.00 88.25 106 ALA A C 1
ATOM 818 O O . ALA A 1 106 ? -19.777 14.685 40.548 1.00 88.25 106 ALA A O 1
ATOM 819 N N . THR A 1 107 ? -17.910 14.156 41.681 1.00 89.56 107 THR A N 1
ATOM 820 C CA . THR A 1 107 ? -16.949 14.798 40.783 1.00 89.56 107 THR A CA 1
ATOM 821 C C . THR A 1 107 ? -16.043 13.742 40.177 1.00 89.56 107 THR A C 1
ATOM 823 O O . THR A 1 107 ? -15.389 12.984 40.887 1.00 89.56 107 THR A O 1
ATOM 826 N N . ILE A 1 108 ? -15.970 13.697 38.850 1.00 90.00 108 ILE A N 1
ATOM 827 C CA . ILE A 1 108 ? -15.165 12.718 38.126 1.00 90.00 108 ILE A CA 1
ATOM 828 C C . ILE A 1 108 ? -13.959 13.426 37.515 1.00 90.00 108 ILE A C 1
ATOM 830 O O . ILE A 1 108 ? -14.072 14.190 36.549 1.00 90.00 108 ILE A O 1
ATOM 834 N N . ALA A 1 109 ? -12.791 13.160 38.090 1.00 84.19 109 ALA A N 1
ATOM 835 C CA . ALA A 1 109 ? -11.515 13.710 37.671 1.00 84.19 109 ALA A CA 1
ATOM 836 C C . ALA A 1 109 ? -10.838 12.753 36.683 1.00 84.19 109 ALA A C 1
ATOM 838 O O . ALA A 1 109 ? -10.266 11.726 37.058 1.00 84.19 109 ALA A O 1
ATOM 839 N N . THR A 1 110 ? -10.885 13.086 35.393 1.00 78.88 110 THR A N 1
ATOM 840 C CA . THR A 1 110 ? -10.157 12.322 34.377 1.00 78.88 110 THR A CA 1
ATOM 841 C C . THR A 1 110 ? -8.657 12.538 34.529 1.00 78.88 110 THR A C 1
ATOM 843 O O . THR A 1 110 ? -8.188 13.677 34.497 1.00 78.88 110 THR A O 1
ATOM 846 N N . LYS A 1 111 ? -7.897 11.452 34.659 1.00 71.69 111 LYS A N 1
ATOM 847 C CA . LYS A 1 111 ? -6.436 11.479 34.738 1.00 71.69 111 LYS A CA 1
ATOM 848 C C . LYS A 1 111 ? -5.856 11.122 33.374 1.00 71.69 111 LYS A C 1
ATOM 850 O O . LYS A 1 111 ? -6.366 10.255 32.672 1.00 71.69 111 LYS A O 1
ATOM 855 N N . TRP A 1 112 ? -4.761 11.770 32.996 1.00 49.19 112 TRP A N 1
ATOM 856 C CA . TRP A 1 112 ? -4.119 11.465 31.723 1.00 49.19 112 TRP A CA 1
ATOM 857 C C . TRP A 1 112 ? -3.474 10.067 31.754 1.00 49.19 112 TRP A C 1
ATOM 859 O O . TRP A 1 112 ? -2.751 9.709 32.690 1.00 49.19 112 TRP A O 1
ATOM 869 N N . SER A 1 113 ? -3.754 9.261 30.730 1.00 45.81 113 SER A N 1
ATOM 870 C CA . SER A 1 113 ? -3.091 7.987 30.456 1.00 45.81 113 SER A CA 1
ATOM 871 C C . SER A 1 113 ? -3.133 7.725 28.951 1.00 45.81 113 SER A C 1
ATOM 873 O O . SER A 1 113 ? -4.204 7.750 28.351 1.00 45.81 113 SER A O 1
ATOM 875 N N . ALA A 1 114 ? -1.965 7.496 28.341 1.00 44.84 114 ALA A N 1
ATOM 876 C CA . ALA A 1 114 ? -1.810 7.437 26.884 1.00 44.84 114 ALA A CA 1
ATOM 877 C C . ALA A 1 114 ? -2.623 6.323 26.201 1.00 44.84 114 ALA A C 1
ATOM 879 O O . ALA A 1 114 ? -3.041 6.490 25.063 1.00 44.84 114 ALA A O 1
ATOM 880 N N . PHE A 1 115 ? -2.849 5.198 26.886 1.00 47.81 115 PHE A N 1
ATOM 881 C CA . PHE A 1 115 ? -3.435 4.003 26.264 1.00 47.81 115 PHE A CA 1
ATOM 882 C C . PHE A 1 115 ? -4.538 3.342 27.093 1.00 47.81 115 PHE A C 1
ATOM 884 O O . PHE A 1 115 ? -5.171 2.407 26.624 1.00 47.81 115 PHE A O 1
ATOM 891 N N . LYS A 1 116 ? -4.777 3.790 28.328 1.00 60.62 116 LYS A N 1
ATOM 892 C CA . LYS A 1 116 ? -5.687 3.122 29.269 1.00 60.62 116 LYS A CA 1
ATOM 893 C C . LYS A 1 116 ? -6.709 4.113 29.799 1.00 60.62 116 LYS A C 1
ATOM 895 O O . LYS A 1 116 ? -6.409 5.293 29.954 1.00 60.62 116 LYS A O 1
ATOM 900 N N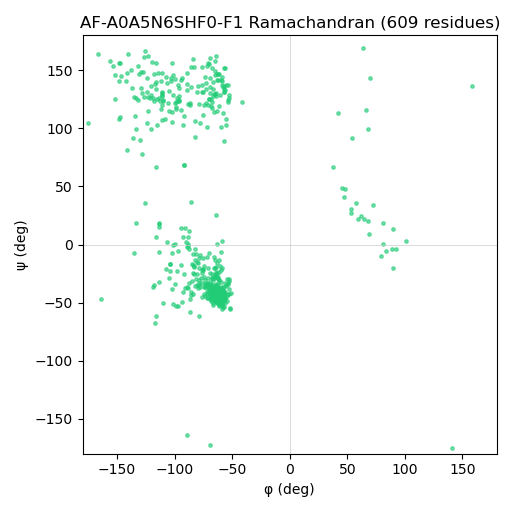 . ASP A 1 117 ? -7.911 3.642 30.104 1.00 68.00 117 ASP A N 1
ATOM 901 C CA . ASP A 1 117 ? -8.880 4.476 30.811 1.00 68.00 117 ASP A CA 1
ATOM 902 C C . ASP A 1 117 ? -8.370 4.767 32.225 1.00 68.00 117 ASP A C 1
ATOM 904 O O . ASP A 1 117 ? -7.938 3.864 32.944 1.00 68.00 117 ASP A O 1
ATOM 908 N N . LYS A 1 118 ? -8.357 6.038 32.625 1.00 81.31 118 LYS A N 1
ATOM 909 C CA . LYS A 1 118 ? -7.873 6.431 33.949 1.00 81.31 118 LYS A CA 1
ATOM 910 C C . LYS A 1 118 ? -8.646 7.639 34.451 1.00 81.31 118 LYS A C 1
ATOM 912 O O . LYS A 1 118 ? -8.495 8.742 33.938 1.00 81.31 118 LYS A O 1
ATOM 917 N N . PHE A 1 119 ? -9.477 7.442 35.460 1.00 87.06 119 PHE A N 1
ATOM 918 C CA . PHE A 1 119 ? -10.165 8.533 36.140 1.00 87.06 119 PHE A CA 1
ATOM 919 C C . PHE A 1 119 ? -10.549 8.117 37.550 1.00 87.06 119 PHE A C 1
ATOM 921 O O . PHE A 1 119 ? -10.643 6.923 37.839 1.00 87.06 119 PHE A O 1
ATOM 928 N N . ASP A 1 120 ? -10.746 9.110 38.407 1.00 88.88 120 ASP A N 1
ATOM 929 C CA . ASP A 1 120 ? -11.196 8.907 39.778 1.00 88.88 120 ASP A CA 1
ATOM 930 C C . ASP A 1 120 ? -12.552 9.575 39.967 1.00 88.88 120 ASP A C 1
ATOM 932 O O . ASP A 1 120 ? -12.792 10.675 39.463 1.00 88.88 120 ASP A O 1
ATOM 936 N N . VAL A 1 121 ? -13.445 8.886 40.666 1.00 91.56 121 VAL A N 1
ATOM 937 C CA . VAL A 1 121 ? -14.764 9.391 41.039 1.00 91.56 121 VAL A CA 1
ATOM 938 C C . VAL A 1 121 ? -14.717 9.738 42.519 1.00 91.56 121 VAL A C 1
ATOM 940 O O . VAL A 1 121 ? -14.539 8.855 43.352 1.00 91.56 121 VAL A O 1
ATOM 943 N N . HIS A 1 122 ? -14.856 11.021 42.827 1.00 91.31 122 HIS A N 1
ATOM 944 C CA . HIS A 1 122 ? -14.966 11.553 44.180 1.00 91.31 122 HIS A CA 1
ATOM 945 C C . HIS A 1 122 ? -16.445 11.754 44.493 1.00 91.31 122 HIS A C 1
ATOM 947 O O . HIS A 1 122 ? -17.134 12.441 43.739 1.00 91.31 122 HIS A O 1
ATOM 953 N N . MET A 1 123 ? -16.947 11.156 45.566 1.00 90.69 123 MET A N 1
ATOM 954 C CA . MET A 1 123 ? -18.362 11.238 45.931 1.00 90.69 123 MET A CA 1
ATOM 955 C C . MET A 1 123 ? -18.555 11.186 47.443 1.00 90.69 123 MET A C 1
ATOM 957 O O . MET A 1 123 ? -17.740 10.591 48.143 1.00 90.69 123 MET A O 1
ATOM 961 N N . ARG A 1 124 ? -19.677 11.728 47.922 1.00 87.62 124 ARG A N 1
ATOM 962 C CA . ARG A 1 124 ? -20.149 11.501 49.294 1.00 87.62 124 ARG A CA 1
ATOM 963 C C . ARG A 1 124 ? -20.991 10.231 49.325 1.00 87.62 124 ARG A C 1
ATOM 965 O O . ARG A 1 124 ? -21.978 10.122 48.598 1.00 87.62 124 ARG A O 1
ATOM 972 N N . ASN A 1 125 ? -20.601 9.254 50.134 1.00 89.00 125 ASN A N 1
ATOM 973 C CA . ASN A 1 125 ? -21.278 7.965 50.200 1.00 89.00 125 ASN A CA 1
ATOM 974 C C . ASN A 1 125 ? -22.571 8.060 51.023 1.00 89.00 125 ASN A C 1
ATOM 976 O O . ASN A 1 125 ? -22.545 8.080 52.254 1.00 89.00 125 ASN A O 1
ATOM 980 N N . ALA A 1 126 ? -23.718 8.062 50.341 1.00 87.69 126 ALA A N 1
ATOM 981 C CA . ALA A 1 126 ? -25.034 8.145 50.972 1.00 87.69 126 ALA A CA 1
ATOM 982 C C . ALA A 1 126 ? -25.350 6.925 51.856 1.00 87.69 126 ALA A C 1
ATOM 984 O O . ALA A 1 126 ? -26.108 7.038 52.816 1.00 87.69 126 ALA A O 1
ATOM 985 N N . ALA A 1 127 ? -24.741 5.767 51.579 1.00 86.50 127 ALA A N 1
ATOM 986 C CA . ALA A 1 127 ? -24.908 4.561 52.390 1.00 86.50 127 ALA A CA 1
ATOM 987 C C . ALA A 1 127 ? -24.028 4.540 53.657 1.00 86.50 127 ALA A C 1
ATOM 989 O O . ALA A 1 127 ? -24.194 3.661 54.500 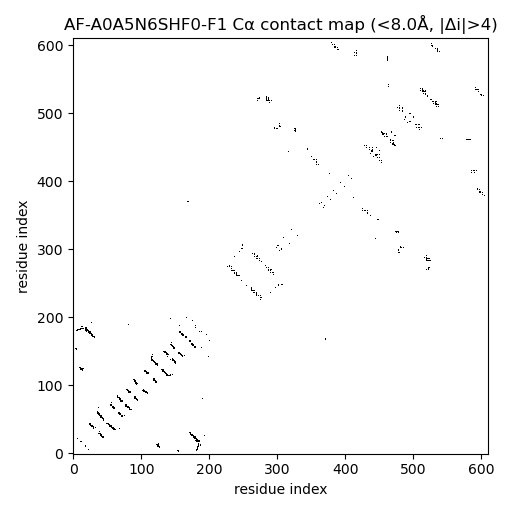1.00 86.50 127 ALA A O 1
ATOM 990 N N . ALA A 1 128 ? -23.106 5.498 53.799 1.00 85.50 128 ALA A N 1
ATOM 991 C CA . ALA A 1 128 ? -22.152 5.605 54.902 1.00 85.50 128 ALA A CA 1
ATOM 992 C C . ALA A 1 128 ? -22.204 6.983 55.589 1.00 85.50 128 ALA A C 1
ATOM 994 O O . ALA A 1 128 ? -21.180 7.530 55.982 1.00 85.50 128 ALA A O 1
ATOM 995 N N . GLY A 1 129 ? -23.392 7.587 55.694 1.00 79.44 129 GLY A N 1
ATOM 996 C CA . GLY A 1 129 ? -23.558 8.865 56.399 1.00 79.44 129 GLY A CA 1
ATOM 997 C C . GLY A 1 129 ? -22.891 10.068 55.721 1.00 79.44 129 GLY A C 1
ATOM 998 O O . GLY A 1 129 ? -22.659 11.076 56.379 1.00 79.44 129 GLY A O 1
ATOM 999 N N . GLY A 1 130 ? -22.590 9.983 54.420 1.00 80.12 130 GLY A N 1
ATOM 1000 C CA . GLY A 1 130 ? -22.000 11.076 53.644 1.00 80.12 130 GLY A CA 1
ATOM 1001 C C . GLY A 1 130 ? -20.471 11.116 53.636 1.00 80.12 130 GLY A C 1
ATOM 1002 O O . GLY A 1 130 ? -19.915 12.120 53.205 1.00 80.12 130 GLY A O 1
ATOM 1003 N N . GLU A 1 131 ? -19.795 10.050 54.076 1.00 87.56 131 GLU A N 1
ATOM 1004 C CA . GLU A 1 131 ? -18.330 9.942 54.061 1.00 87.56 131 GLU A CA 1
ATOM 1005 C C . GLU A 1 131 ? -17.745 10.103 52.644 1.00 87.56 131 GLU A C 1
ATOM 1007 O O . GLU A 1 131 ? -18.244 9.512 51.677 1.00 87.56 131 GLU A O 1
ATOM 1012 N N . ASP A 1 132 ? -16.665 10.878 52.513 1.00 87.25 132 ASP A N 1
ATOM 1013 C CA . ASP A 1 132 ? -15.977 11.076 51.237 1.00 87.25 132 ASP A CA 1
ATOM 1014 C C . ASP A 1 132 ? -15.302 9.777 50.779 1.00 87.25 132 ASP A C 1
ATOM 1016 O O . ASP A 1 132 ? -14.391 9.249 51.413 1.00 87.25 132 ASP A O 1
ATOM 1020 N N . THR A 1 133 ? -15.742 9.261 49.635 1.00 90.00 133 THR A N 1
ATOM 1021 C CA . THR A 1 133 ? -15.257 8.012 49.047 1.00 90.00 133 THR A CA 1
ATOM 1022 C C . THR A 1 133 ? -14.671 8.269 47.665 1.00 90.00 133 THR A C 1
ATOM 1024 O O . THR A 1 133 ? -15.251 8.983 46.841 1.00 90.00 133 THR A O 1
ATOM 1027 N N . VAL A 1 134 ? -13.522 7.644 47.388 1.00 92.12 134 VAL A N 1
ATOM 1028 C CA . VAL A 1 134 ? -12.867 7.688 46.076 1.00 92.12 134 VAL A CA 1
ATOM 1029 C C . VAL A 1 134 ? -12.945 6.321 45.407 1.00 92.12 134 VAL A C 1
ATOM 1031 O O . VAL A 1 134 ? -12.561 5.300 45.980 1.00 92.12 134 VAL A O 1
ATOM 1034 N N . ILE A 1 135 ? -13.428 6.312 44.166 1.00 93.12 135 ILE A N 1
ATOM 1035 C CA . ILE A 1 135 ? -13.447 5.133 43.304 1.00 93.12 135 ILE A CA 1
ATOM 1036 C C . ILE A 1 135 ? -12.449 5.328 42.171 1.00 93.12 135 ILE A C 1
ATOM 1038 O O . ILE A 1 135 ? -12.528 6.281 41.397 1.00 93.12 135 ILE A O 1
ATOM 1042 N N . GLU A 1 136 ? -11.529 4.383 42.045 1.00 91.81 136 GLU A N 1
ATOM 1043 C CA . GLU A 1 136 ? -10.459 4.407 41.064 1.00 91.81 136 GLU A CA 1
ATOM 1044 C C . GLU A 1 136 ? -10.804 3.553 39.845 1.00 91.81 136 GLU A C 1
ATOM 1046 O O . GLU A 1 136 ? -10.893 2.328 39.930 1.00 91.81 136 GLU A O 1
ATOM 1051 N N . VAL A 1 137 ? -10.925 4.179 38.676 1.00 91.38 137 VAL A N 1
ATOM 1052 C CA . VAL A 1 137 ? -11.164 3.479 37.410 1.00 91.38 137 VAL A CA 1
ATOM 1053 C C . VAL A 1 137 ? -9.846 3.332 36.654 1.00 91.38 137 VAL A C 1
ATOM 1055 O O . VAL A 1 137 ? -9.151 4.321 36.390 1.00 91.38 137 VAL A O 1
ATOM 1058 N N . ARG A 1 138 ? -9.459 2.087 36.355 1.00 87.44 138 ARG A N 1
ATOM 1059 C CA . ARG A 1 138 ? -8.151 1.716 35.791 1.00 87.44 138 ARG A CA 1
ATOM 1060 C C . ARG A 1 138 ? -8.306 0.719 34.636 1.00 87.44 138 ARG A C 1
ATOM 1062 O O . ARG A 1 138 ? -8.625 -0.455 34.844 1.00 87.44 138 ARG A O 1
ATOM 1069 N N . GLY A 1 139 ? -8.027 1.172 33.419 1.00 81.50 139 GLY A N 1
ATOM 1070 C CA . GLY A 1 139 ? -7.958 0.349 32.212 1.00 81.50 139 GLY A CA 1
ATOM 1071 C C . GLY A 1 139 ? -6.843 -0.690 32.310 1.00 81.50 139 GLY A C 1
ATOM 1072 O O . GLY A 1 139 ? -5.772 -0.420 32.857 1.00 81.50 139 GLY A O 1
ATOM 1073 N N . GLN A 1 140 ? -7.094 -1.893 31.807 1.00 80.12 140 GLN A N 1
ATOM 1074 C CA . GLN A 1 140 ? -6.166 -3.019 31.920 1.00 80.12 140 GLN A CA 1
ATOM 1075 C C . GLN A 1 140 ? -5.359 -3.226 30.641 1.00 80.12 140 GLN A C 1
ATOM 1077 O O . GLN A 1 140 ? -4.168 -3.532 30.709 1.00 80.12 140 GLN A O 1
ATOM 1082 N N . ASP A 1 141 ? -5.964 -2.953 29.491 1.00 66.06 141 ASP A N 1
ATOM 1083 C CA . ASP A 1 141 ? -5.377 -3.130 28.169 1.00 66.06 141 ASP A CA 1
ATOM 1084 C C . ASP A 1 141 ? -5.365 -1.828 27.352 1.00 66.06 141 ASP A C 1
ATOM 1086 O O . ASP A 1 141 ? -6.059 -0.862 27.668 1.00 66.06 141 ASP A O 1
ATOM 1090 N N . ILE A 1 142 ? -4.538 -1.814 26.304 1.00 58.31 142 ILE A N 1
ATOM 1091 C CA . ILE A 1 142 ? -4.368 -0.667 25.396 1.00 58.31 142 ILE A CA 1
ATOM 1092 C C . ILE A 1 142 ? -5.543 -0.480 24.425 1.00 58.31 142 ILE A C 1
ATOM 1094 O O . ILE A 1 142 ? -5.709 0.597 23.861 1.00 58.31 142 ILE A O 1
ATOM 1098 N N . TRP A 1 143 ? -6.357 -1.522 24.238 1.00 56.12 143 TRP A N 1
ATOM 1099 C CA . TRP A 1 143 ? -7.531 -1.522 23.366 1.00 56.12 143 TRP A CA 1
ATOM 1100 C C . TRP A 1 143 ? -8.799 -1.081 24.107 1.00 56.12 143 TRP A C 1
ATOM 1102 O O . TRP A 1 143 ? -9.878 -1.061 23.517 1.00 56.12 143 TRP A O 1
ATOM 1112 N N . LYS A 1 144 ? -8.670 -0.717 25.394 1.00 71.56 144 LYS A N 1
ATOM 1113 C CA . LYS A 1 144 ? -9.760 -0.299 26.287 1.00 71.56 144 LYS A CA 1
ATOM 1114 C C . LYS A 1 144 ? -10.904 -1.318 26.344 1.00 71.56 144 LYS A C 1
ATOM 1116 O O . LYS A 1 144 ? -12.064 -0.963 26.542 1.00 71.56 144 LYS A O 1
ATOM 1121 N N . VAL A 1 145 ? -10.577 -2.598 26.165 1.00 77.62 145 VAL A N 1
ATOM 1122 C CA . VAL A 1 145 ? -11.542 -3.702 26.182 1.00 77.62 145 VAL A CA 1
ATOM 1123 C C . VAL A 1 145 ? -11.966 -4.024 27.608 1.00 77.62 145 VAL A C 1
ATOM 1125 O O . VAL A 1 145 ? -13.103 -4.432 27.836 1.00 77.62 145 VAL A O 1
ATOM 1128 N N . LYS A 1 146 ? -11.071 -3.862 28.582 1.00 83.69 146 LYS A N 1
ATOM 1129 C CA . LYS A 1 146 ? -11.300 -4.228 29.973 1.00 83.69 146 LYS A CA 1
ATOM 1130 C C . LYS A 1 146 ? -10.830 -3.132 30.919 1.00 83.69 146 LYS A C 1
ATOM 1132 O O . LYS A 1 146 ? -9.663 -2.740 30.933 1.00 83.69 146 LYS A O 1
ATOM 1137 N N . THR A 1 147 ? -11.731 -2.726 31.802 1.00 88.12 147 THR A N 1
ATOM 1138 C CA . THR A 1 147 ? -11.476 -1.712 32.822 1.00 88.12 147 THR A CA 1
ATOM 1139 C C . THR A 1 147 ? -11.874 -2.245 34.189 1.00 88.12 147 THR A C 1
ATOM 1141 O O . THR A 1 147 ? -12.950 -2.809 34.371 1.00 88.12 147 THR A O 1
ATOM 1144 N N . HIS A 1 148 ? -10.977 -2.104 35.157 1.00 92.31 148 HIS A N 1
ATOM 1145 C CA . HIS A 1 148 ? -11.209 -2.492 36.542 1.00 92.31 148 HIS A CA 1
ATOM 1146 C C . HIS A 1 148 ? -11.497 -1.256 37.381 1.00 92.31 148 HIS A C 1
ATOM 1148 O O . HIS A 1 148 ? -10.899 -0.199 37.176 1.00 92.31 148 HIS A O 1
ATOM 1154 N N . VAL A 1 149 ? -12.405 -1.407 38.335 1.00 93.06 149 VAL A N 1
ATOM 1155 C CA . VAL A 1 149 ? -12.817 -0.339 39.235 1.00 93.06 149 VAL A CA 1
ATOM 1156 C C . VAL A 1 149 ? -12.541 -0.765 40.661 1.00 93.06 149 VAL A C 1
ATOM 1158 O O . VAL A 1 149 ? -12.984 -1.834 41.087 1.00 93.06 149 VAL A O 1
ATOM 1161 N N . TYR A 1 150 ? -11.800 0.071 41.377 1.00 92.19 150 TYR A N 1
ATOM 1162 C CA . TYR A 1 150 ? -11.322 -0.201 42.720 1.00 92.19 150 TYR A CA 1
ATOM 1163 C C . TYR A 1 150 ? -11.884 0.802 43.723 1.00 92.19 150 TYR A C 1
ATOM 1165 O O . TYR A 1 150 ? -12.055 1.976 43.407 1.00 92.19 150 TYR A O 1
ATOM 1173 N N . SER A 1 151 ? -12.122 0.346 44.947 1.00 90.75 151 SER A N 1
ATOM 1174 C CA . SER A 1 151 ? -12.370 1.198 46.110 1.00 90.75 151 SER A CA 1
ATOM 1175 C C . SER A 1 151 ? -11.492 0.705 47.254 1.00 90.75 151 SER A C 1
ATOM 1177 O O . SER A 1 151 ? -11.503 -0.488 47.556 1.00 90.75 151 SER A O 1
ATOM 1179 N N . ASN A 1 152 ? -10.667 1.587 47.827 1.00 86.06 152 ASN A N 1
ATOM 1180 C CA . ASN A 1 152 ? -9.694 1.254 48.878 1.00 86.06 152 ASN A CA 1
ATOM 1181 C C . ASN A 1 152 ? -8.851 -0.003 48.561 1.00 86.06 152 ASN A C 1
ATOM 1183 O O . ASN A 1 152 ? -8.626 -0.860 49.412 1.00 86.06 152 ASN A O 1
ATOM 1187 N N . GLY A 1 153 ? -8.430 -0.148 47.298 1.00 82.94 153 GLY A N 1
ATOM 1188 C CA . GLY A 1 153 ? -7.653 -1.294 46.805 1.00 82.94 153 GLY A CA 1
ATOM 1189 C C . GLY A 1 153 ? -8.458 -2.568 46.499 1.00 82.94 153 GLY A C 1
ATOM 1190 O O . GLY A 1 153 ? -7.927 -3.476 45.860 1.00 82.94 153 GLY A O 1
ATOM 1191 N N . ALA A 1 154 ? -9.738 -2.647 46.872 1.00 88.62 154 ALA A N 1
ATOM 1192 C CA . ALA A 1 154 ? -10.611 -3.777 46.553 1.00 88.62 154 ALA A CA 1
ATOM 1193 C C . ALA A 1 154 ? -11.255 -3.616 45.168 1.00 88.62 154 ALA A C 1
ATOM 1195 O O . ALA A 1 154 ? -11.749 -2.543 44.831 1.00 88.62 154 ALA A O 1
ATOM 1196 N N . LEU A 1 155 ? -11.277 -4.682 44.361 1.00 91.44 155 LEU A N 1
ATOM 1197 C CA . LEU A 1 155 ? -11.921 -4.696 43.043 1.00 91.44 155 LEU A CA 1
ATOM 1198 C C . LEU A 1 155 ? -13.446 -4.777 43.202 1.00 91.44 155 LEU A C 1
ATOM 1200 O O . LEU A 1 155 ? -13.958 -5.817 43.604 1.00 91.44 155 LEU A O 1
ATOM 1204 N N . VAL A 1 156 ? -14.170 -3.712 42.861 1.00 93.00 156 VAL A N 1
ATOM 1205 C CA . VAL A 1 156 ? -15.625 -3.595 43.092 1.00 93.00 156 VAL A CA 1
ATOM 1206 C C . VAL A 1 156 ? -16.459 -3.706 41.818 1.00 93.00 156 VAL A C 1
ATOM 1208 O O . VAL A 1 156 ? -17.641 -4.040 41.876 1.00 93.00 156 VAL A O 1
ATOM 1211 N N . MET A 1 157 ? -15.859 -3.459 40.651 1.00 94.88 157 MET A N 1
ATOM 1212 C CA . MET A 1 157 ? -16.523 -3.646 39.363 1.00 94.88 157 MET A CA 1
ATOM 1213 C C . MET A 1 157 ? -15.514 -3.971 38.257 1.00 94.88 157 MET A C 1
ATOM 1215 O O . MET A 1 157 ? -14.392 -3.461 38.238 1.00 94.88 157 MET A O 1
ATOM 1219 N N . ILE A 1 158 ? -15.930 -4.808 37.307 1.00 93.19 158 ILE A N 1
ATOM 1220 C CA . ILE A 1 158 ? -15.209 -5.063 36.056 1.00 93.19 158 ILE A CA 1
ATOM 1221 C C . ILE A 1 158 ? -16.098 -4.617 34.902 1.00 93.19 158 ILE A C 1
ATOM 1223 O O . ILE A 1 158 ? -17.212 -5.109 34.760 1.00 93.19 158 ILE A O 1
ATOM 1227 N N . ALA A 1 159 ? -15.593 -3.717 34.068 1.00 91.81 159 ALA A N 1
ATOM 1228 C CA . ALA A 1 159 ? -16.222 -3.307 32.824 1.00 91.81 159 ALA A CA 1
ATOM 1229 C C . ALA A 1 159 ? -15.530 -4.001 31.649 1.00 91.81 159 ALA A C 1
ATOM 1231 O O . ALA A 1 159 ? -14.303 -3.953 31.533 1.00 91.81 159 ALA A O 1
ATOM 1232 N N . LYS A 1 160 ? -16.309 -4.637 30.776 1.00 89.69 160 LYS A N 1
ATOM 1233 C CA . LYS A 1 160 ? -15.828 -5.311 29.573 1.00 89.69 160 LYS A CA 1
ATOM 1234 C C . LYS A 1 160 ? -16.581 -4.801 28.350 1.00 89.69 160 LYS A C 1
ATOM 1236 O O . LYS A 1 160 ? -17.807 -4.838 28.310 1.00 89.69 160 LYS A O 1
ATOM 1241 N N . LEU A 1 161 ? -15.850 -4.362 27.337 1.00 84.25 161 LEU A N 1
ATOM 1242 C CA . LEU A 1 161 ? -16.397 -4.058 26.025 1.00 84.25 161 LEU A CA 1
ATOM 1243 C C . LEU A 1 161 ? -16.708 -5.378 25.307 1.00 84.25 161 LEU A C 1
ATOM 1245 O O . LEU A 1 161 ? -15.825 -6.216 25.116 1.00 84.25 161 LEU A O 1
ATOM 1249 N N . THR A 1 162 ? -17.972 -5.585 24.945 1.00 79.62 162 THR A N 1
ATOM 1250 C CA . THR A 1 162 ? -18.440 -6.857 24.362 1.00 79.62 162 THR A CA 1
ATOM 1251 C C . THR A 1 162 ? -18.145 -6.970 22.869 1.00 79.62 162 THR A C 1
ATOM 1253 O O . THR A 1 162 ? -17.906 -8.066 22.371 1.00 79.62 162 THR A O 1
ATOM 1256 N N . ASP A 1 163 ? -18.106 -5.838 22.166 1.00 69.69 163 ASP A N 1
ATOM 1257 C CA . ASP A 1 163 ? -17.865 -5.772 20.728 1.00 69.69 163 ASP A CA 1
ATOM 1258 C C . ASP A 1 163 ? -16.885 -4.639 20.401 1.00 69.69 163 ASP A C 1
ATOM 1260 O O . ASP A 1 163 ? -17.281 -3.491 20.194 1.00 69.69 163 ASP A O 1
ATOM 1264 N N . LEU A 1 164 ? -15.591 -4.963 20.350 1.00 63.56 164 LEU A N 1
ATOM 1265 C CA . LEU A 1 164 ? -14.533 -4.013 19.991 1.00 63.56 164 LEU A CA 1
ATOM 1266 C C . LEU A 1 164 ? -14.695 -3.480 18.555 1.00 63.56 164 LEU A C 1
ATOM 1268 O O . LEU A 1 164 ? -14.408 -2.314 18.291 1.00 63.56 164 LEU A O 1
ATOM 1272 N N . LEU A 1 165 ? -15.203 -4.303 17.631 1.00 54.28 165 LEU A N 1
ATOM 1273 C CA . LEU A 1 165 ? -15.382 -3.918 16.227 1.00 54.28 165 LEU A CA 1
ATOM 1274 C C . LEU A 1 165 ? -16.459 -2.839 16.076 1.00 54.28 165 LEU A C 1
ATOM 1276 O O . LEU A 1 165 ? -16.361 -1.996 15.184 1.00 54.28 165 LEU A O 1
ATOM 1280 N N . SER A 1 166 ? -17.446 -2.800 16.978 1.00 60.44 166 SER A N 1
ATOM 1281 C CA . SER A 1 166 ? -18.493 -1.772 16.966 1.00 60.44 166 SER A CA 1
ATOM 1282 C C . SER A 1 166 ? -17.973 -0.336 17.083 1.00 60.44 166 SER A C 1
ATOM 1284 O O . SER A 1 166 ? -18.681 0.585 16.683 1.00 60.44 166 SER A O 1
ATOM 1286 N N . VAL A 1 167 ? -16.752 -0.125 17.591 1.00 53.41 167 VAL A N 1
ATOM 1287 C CA . VAL A 1 167 ? -16.163 1.221 17.701 1.00 53.41 167 VAL A CA 1
ATOM 1288 C C . VAL A 1 167 ? -15.491 1.677 16.404 1.00 53.41 167 VAL A C 1
ATOM 1290 O O . VAL A 1 167 ? -15.274 2.875 16.230 1.00 53.41 167 VAL A O 1
ATOM 1293 N N . TYR A 1 168 ? -15.200 0.739 15.496 1.00 46.47 168 TYR A N 1
ATOM 1294 C CA . TYR A 1 168 ? -14.582 0.983 14.189 1.00 46.47 168 TYR A CA 1
ATOM 1295 C C . TYR A 1 168 ? -15.585 0.898 13.027 1.00 46.47 168 TYR A C 1
ATOM 1297 O O . TYR A 1 168 ? -15.300 1.386 11.937 1.00 46.47 168 TYR A O 1
ATOM 1305 N N . VAL A 1 169 ? -16.764 0.305 13.246 1.00 47.03 169 VAL A N 1
ATOM 1306 C CA . VAL A 1 169 ? -17.819 0.153 12.232 1.00 47.03 169 VAL A CA 1
ATOM 1307 C C . VAL A 1 169 ? -18.828 1.310 12.320 1.00 47.03 169 VAL A C 1
ATOM 1309 O O . VAL A 1 169 ? -19.559 1.408 13.311 1.00 47.03 169 VAL A O 1
ATOM 1312 N N . PRO A 1 170 ? -18.949 2.165 11.284 1.00 44.28 170 PRO A N 1
ATOM 1313 C CA . PRO A 1 170 ? -19.954 3.226 11.246 1.00 44.28 170 PRO A CA 1
ATOM 1314 C C . PRO A 1 170 ? -21.379 2.673 11.406 1.00 44.28 170 PRO A C 1
ATOM 1316 O O . PRO A 1 170 ? -21.769 1.721 10.736 1.00 44.28 170 PRO A O 1
ATOM 1319 N N . GLY A 1 171 ? -22.172 3.267 12.302 1.00 53.28 171 GLY A N 1
ATOM 1320 C CA . GLY A 1 171 ? -23.568 2.878 12.556 1.00 53.28 171 GLY A CA 1
ATOM 1321 C C . GLY A 1 171 ? -23.760 1.811 13.641 1.00 53.28 171 GLY A C 1
ATOM 1322 O O . GLY A 1 171 ? -24.839 1.754 14.237 1.00 53.28 171 GLY A O 1
ATOM 1323 N N . LYS A 1 172 ? -22.718 1.039 13.975 1.00 61.94 172 LYS A N 1
ATOM 1324 C CA . LYS A 1 172 ? -22.691 0.205 15.185 1.00 61.94 172 LYS A CA 1
ATOM 1325 C C . LYS A 1 172 ? -22.209 1.056 16.366 1.00 61.94 172 LYS A C 1
ATOM 1327 O O . LYS A 1 172 ? -21.553 2.082 16.187 1.00 61.94 172 LYS A O 1
ATOM 1332 N N . ARG A 1 173 ? -22.623 0.707 17.581 1.00 72.06 173 ARG A N 1
ATOM 1333 C CA . ARG A 1 173 ? -22.265 1.445 18.798 1.00 72.06 173 ARG A CA 1
ATOM 1334 C C . ARG A 1 173 ? -21.767 0.468 19.865 1.00 72.06 173 ARG A C 1
ATOM 1336 O O . ARG A 1 173 ? -22.271 -0.655 19.890 1.00 72.06 173 ARG A O 1
ATOM 1343 N N . PRO A 1 174 ? -20.816 0.886 20.720 1.00 72.31 174 PRO A N 1
ATOM 1344 C CA . PRO A 1 174 ? -20.268 0.045 21.772 1.00 72.31 174 PRO A CA 1
ATOM 1345 C C . PRO A 1 174 ? -21.337 -0.432 22.746 1.00 72.31 174 PRO A C 1
ATOM 1347 O O . PRO A 1 174 ? -22.237 0.311 23.150 1.00 72.31 174 PRO A O 1
ATOM 1350 N N . GLU A 1 175 ? -21.177 -1.685 23.151 1.00 84.94 175 GLU A N 1
ATOM 1351 C CA . GLU A 1 175 ? -21.963 -2.330 24.189 1.00 84.94 175 GLU A CA 1
ATOM 1352 C C . GLU A 1 175 ? -21.013 -2.836 25.275 1.00 84.94 175 GLU A C 1
ATOM 1354 O O . GLU A 1 175 ? -20.032 -3.535 24.998 1.00 84.94 175 GLU A O 1
ATOM 1359 N N . TRP A 1 176 ? -21.291 -2.447 26.515 1.00 88.81 176 TRP A N 1
ATOM 1360 C CA . TRP A 1 176 ? -20.471 -2.781 27.674 1.00 88.81 176 TRP A CA 1
ATOM 1361 C C . TRP A 1 176 ? -21.213 -3.729 28.603 1.00 88.81 176 TRP A C 1
ATOM 1363 O O . TRP A 1 176 ? -22.406 -3.568 28.853 1.00 88.81 176 TRP A O 1
ATOM 1373 N N . GLU A 1 177 ? -20.479 -4.679 29.157 1.00 92.19 177 GLU A N 1
ATOM 1374 C CA . GLU A 1 177 ? -20.920 -5.585 30.205 1.00 92.19 177 GLU A CA 1
ATOM 1375 C C . GLU A 1 177 ? -20.175 -5.225 31.491 1.00 92.19 177 GLU A C 1
ATOM 1377 O O . GLU A 1 177 ? -18.943 -5.229 31.535 1.00 92.19 177 GLU A O 1
ATOM 1382 N N . LEU A 1 178 ? -20.918 -4.857 32.531 1.00 93.69 178 LEU A N 1
ATOM 1383 C CA . LEU A 1 178 ? -20.379 -4.454 33.822 1.00 93.69 178 LEU A CA 1
ATOM 1384 C C . LEU A 1 178 ? -20.738 -5.519 34.855 1.00 93.69 178 LEU A C 1
ATOM 1386 O O . LEU A 1 178 ? -21.911 -5.740 35.138 1.00 93.69 178 LEU A O 1
ATOM 1390 N N . THR A 1 179 ? -19.732 -6.172 35.429 1.00 93.38 179 THR A N 1
ATOM 1391 C CA . THR A 1 179 ? -19.895 -7.078 36.571 1.00 93.38 179 THR A CA 1
ATOM 1392 C C . THR A 1 179 ? -19.709 -6.277 37.854 1.00 93.38 179 THR A C 1
ATOM 1394 O O . THR A 1 179 ? -18.598 -5.829 38.138 1.00 93.38 179 THR A O 1
ATOM 1397 N N . VAL A 1 180 ? -20.789 -6.076 38.607 1.00 93.31 180 VAL A N 1
ATOM 1398 C CA . VAL A 1 180 ? -20.865 -5.206 39.789 1.00 93.31 180 VAL A CA 1
ATOM 1399 C C . VAL A 1 180 ? -20.877 -6.056 41.062 1.00 93.31 180 VAL A C 1
ATOM 1401 O O . VAL A 1 180 ? -21.624 -7.032 41.153 1.00 93.31 180 VAL A O 1
ATOM 1404 N N . ALA A 1 181 ? -20.046 -5.709 42.048 1.00 93.19 181 ALA A N 1
ATOM 1405 C CA . ALA A 1 181 ? -20.015 -6.387 43.342 1.00 93.19 181 ALA A CA 1
ATOM 1406 C C . ALA A 1 181 ? -21.294 -6.156 44.165 1.00 93.19 181 ALA A C 1
ATOM 1408 O O . ALA A 1 181 ? -21.917 -5.097 44.098 1.00 93.19 181 ALA A O 1
ATOM 1409 N N . LYS A 1 182 ? -21.625 -7.123 45.031 1.00 92.38 182 LYS A N 1
ATOM 1410 C CA . LYS A 1 182 ? -22.622 -6.925 46.092 1.00 92.38 182 LYS A CA 1
ATOM 1411 C C . LYS A 1 182 ? -22.208 -5.741 46.977 1.00 92.38 182 LYS A C 1
ATOM 1413 O O . LYS A 1 182 ? -21.064 -5.693 47.433 1.00 92.38 182 LYS A O 1
ATOM 1418 N N . GLY A 1 183 ? -23.148 -4.834 47.233 1.00 90.50 183 GLY A N 1
ATOM 1419 C CA . GLY A 1 183 ? -22.945 -3.619 48.026 1.00 90.50 183 GLY A CA 1
ATOM 1420 C C . GLY A 1 183 ? -22.556 -2.372 47.221 1.00 90.50 183 GLY A C 1
ATOM 1421 O O . GLY A 1 183 ? -22.460 -1.303 47.815 1.00 90.50 183 GLY A O 1
ATOM 1422 N N . LEU A 1 184 ? -22.352 -2.475 45.900 1.00 92.94 184 LEU A N 1
ATOM 1423 C CA . LEU A 1 184 ? -22.110 -1.320 45.028 1.00 92.94 184 LEU A CA 1
ATOM 1424 C C . LEU A 1 184 ? -23.413 -0.885 44.335 1.00 92.94 184 LEU A C 1
ATOM 1426 O O . LEU A 1 184 ? -24.193 -1.715 43.869 1.00 92.94 184 LEU A O 1
ATOM 1430 N N . ASP A 1 185 ? -23.639 0.423 44.269 1.00 93.38 185 ASP A N 1
ATOM 1431 C CA . ASP A 1 185 ? -24.787 1.046 43.607 1.00 93.38 185 ASP A CA 1
ATOM 1432 C C . ASP A 1 185 ? -24.755 0.883 42.075 1.00 93.38 185 ASP A C 1
ATOM 1434 O O . ASP A 1 185 ? -23.794 1.257 41.391 1.00 93.38 185 ASP A O 1
ATOM 1438 N N . LEU A 1 186 ? -25.842 0.334 41.523 1.00 92.50 186 LEU A N 1
ATOM 1439 C CA . LEU A 1 186 ? -26.009 0.092 40.089 1.00 92.50 186 LEU A CA 1
ATOM 1440 C C . LEU A 1 186 ? -26.121 1.389 39.275 1.00 92.50 186 LEU A C 1
ATOM 1442 O O . LEU A 1 186 ? -25.730 1.419 38.104 1.00 92.50 186 LEU A O 1
ATOM 1446 N N . SER A 1 187 ? -26.631 2.468 39.867 1.00 92.25 187 SER A N 1
ATOM 1447 C CA . SER A 1 187 ? -26.727 3.776 39.217 1.00 92.25 187 SER A CA 1
ATOM 1448 C C . SER A 1 187 ? -25.344 4.425 39.073 1.00 92.25 187 SER A C 1
ATOM 1450 O O . SER A 1 187 ? -24.997 4.916 37.996 1.00 92.25 187 SER A O 1
ATOM 1452 N N . LEU A 1 188 ? -24.490 4.291 40.090 1.00 92.81 188 LEU A N 1
ATOM 1453 C CA . LEU A 1 188 ? -23.082 4.690 40.049 1.00 92.81 188 LEU A CA 1
ATOM 1454 C C . LEU A 1 188 ? -22.278 3.865 39.033 1.00 92.81 188 LEU A C 1
ATOM 1456 O O . LEU A 1 188 ? -21.536 4.424 38.222 1.00 92.81 188 LEU A O 1
ATOM 1460 N N . ALA A 1 189 ? -22.475 2.544 39.009 1.00 93.06 189 ALA A N 1
ATOM 1461 C CA . ALA A 1 189 ? -21.892 1.676 37.984 1.00 93.06 189 ALA A CA 1
ATOM 1462 C C . ALA A 1 189 ? -22.314 2.107 36.564 1.00 93.06 189 ALA A C 1
ATOM 1464 O O . ALA A 1 189 ? -21.493 2.137 35.643 1.00 93.06 189 ALA A O 1
ATOM 1465 N N . SER A 1 190 ? -23.575 2.520 36.398 1.00 93.38 190 SER A N 1
ATOM 1466 C CA . SER A 1 190 ? -24.111 3.024 35.129 1.00 93.38 190 SER A CA 1
ATOM 1467 C C . SER A 1 190 ? -23.460 4.343 34.699 1.00 93.38 190 SER A C 1
ATOM 1469 O O . SER A 1 190 ? -23.141 4.493 33.519 1.00 93.38 190 SER A O 1
ATOM 1471 N N . ILE A 1 191 ? -23.196 5.271 35.630 1.00 93.00 191 ILE A N 1
ATOM 1472 C CA . ILE A 1 191 ? -22.442 6.510 35.352 1.00 93.00 191 ILE A CA 1
ATOM 1473 C C . ILE A 1 191 ? -21.058 6.174 34.796 1.00 93.00 191 ILE A C 1
ATOM 1475 O O . ILE A 1 191 ? -20.668 6.696 33.750 1.00 93.00 191 ILE A O 1
ATOM 1479 N N . ILE A 1 192 ? -20.330 5.273 35.465 1.00 92.94 192 ILE A N 1
ATOM 1480 C CA . ILE A 1 192 ? -18.984 4.863 35.049 1.00 92.94 192 ILE A CA 1
ATOM 1481 C C . ILE A 1 192 ? -19.027 4.213 33.658 1.00 92.94 192 ILE A C 1
ATOM 1483 O O . ILE A 1 192 ? -18.218 4.564 32.801 1.00 92.94 192 ILE A O 1
ATOM 1487 N N . GLY A 1 193 ? -19.989 3.322 33.394 1.00 91.38 193 GLY A N 1
ATOM 1488 C CA . GLY A 1 193 ? -20.154 2.675 32.087 1.00 91.38 193 GLY A CA 1
ATOM 1489 C C . GLY A 1 193 ? -20.461 3.651 30.946 1.00 91.38 193 GLY A C 1
ATOM 1490 O O . GLY A 1 193 ? -19.846 3.582 29.881 1.00 91.38 193 GLY A O 1
ATOM 1491 N N . VAL A 1 194 ? -21.373 4.601 31.170 1.00 90.31 194 VAL A N 1
ATOM 1492 C CA . VAL A 1 194 ? -21.708 5.646 30.186 1.00 90.31 194 VAL A CA 1
ATOM 1493 C C . VAL A 1 194 ? -20.520 6.572 29.942 1.00 90.31 194 VAL A C 1
ATOM 1495 O O . VAL A 1 194 ? -20.261 6.957 28.796 1.00 90.31 194 VAL A O 1
ATOM 1498 N N . LEU A 1 195 ? -19.761 6.906 30.989 1.00 88.38 195 LEU A N 1
ATOM 1499 C CA . LEU A 1 195 ? -18.559 7.715 30.847 1.00 88.38 195 LEU A CA 1
ATOM 1500 C C . LEU A 1 195 ? -17.464 6.965 30.078 1.00 88.38 195 LEU A C 1
ATOM 1502 O O . LEU A 1 195 ? -16.874 7.556 29.180 1.00 88.38 195 LEU A O 1
ATOM 1506 N N . LEU A 1 196 ? -17.238 5.673 30.343 1.00 87.81 196 LEU A N 1
ATOM 1507 C CA . LEU A 1 196 ? -16.299 4.840 29.577 1.00 87.81 196 LEU A CA 1
ATOM 1508 C C . LEU A 1 196 ? -16.660 4.813 28.086 1.00 87.81 196 LEU A C 1
ATOM 1510 O O . LEU A 1 196 ? -15.811 5.099 27.242 1.00 87.81 196 LEU A O 1
ATOM 1514 N N . ALA A 1 197 ? -17.932 4.579 27.750 1.00 84.75 197 ALA A N 1
ATOM 1515 C CA . ALA A 1 197 ? -18.403 4.628 26.364 1.00 84.75 197 ALA A CA 1
ATOM 1516 C C . ALA A 1 197 ? -18.204 6.016 25.723 1.00 84.75 197 ALA A C 1
ATOM 1518 O O . ALA A 1 197 ? -17.839 6.133 24.550 1.00 84.75 197 ALA A O 1
ATOM 1519 N N . THR A 1 198 ? -18.404 7.081 26.500 1.00 80.25 198 THR A N 1
ATOM 1520 C CA . THR A 1 198 ? -18.223 8.464 26.048 1.00 80.25 198 THR A CA 1
ATOM 1521 C C . THR A 1 198 ? -16.744 8.793 25.810 1.00 80.25 198 THR A C 1
ATOM 1523 O O . THR A 1 198 ? -16.392 9.319 24.754 1.00 80.25 198 THR A O 1
ATOM 1526 N N . LEU A 1 199 ? -15.855 8.439 26.742 1.00 77.38 199 LEU A N 1
ATOM 1527 C CA . LEU A 1 199 ? -14.405 8.648 26.646 1.00 77.38 199 LEU A CA 1
ATOM 1528 C C . LEU A 1 199 ? -13.760 7.804 25.537 1.00 77.38 199 LEU A C 1
ATOM 1530 O O . LEU A 1 199 ? -12.802 8.257 24.901 1.00 77.38 199 LEU A O 1
ATOM 1534 N N . LEU A 1 200 ? -14.309 6.623 25.243 1.00 73.19 200 LEU A N 1
ATOM 1535 C CA . LEU A 1 200 ? -13.900 5.804 24.102 1.00 73.19 200 LEU A CA 1
ATOM 1536 C C . LEU A 1 200 ? -14.157 6.528 22.770 1.00 73.19 200 LEU A C 1
ATOM 1538 O O . LEU A 1 200 ? -13.277 6.582 21.913 1.00 73.19 200 LEU A O 1
ATOM 1542 N N . LYS A 1 201 ? -15.320 7.185 22.628 1.00 63.53 201 LYS A N 1
ATOM 1543 C CA . LYS A 1 201 ? -15.646 8.007 21.449 1.00 63.53 201 LYS A CA 1
ATOM 1544 C C . LYS A 1 201 ? -14.696 9.199 21.300 1.00 63.53 201 LYS A C 1
ATOM 1546 O O . LYS A 1 201 ? -14.258 9.487 20.189 1.00 63.53 201 LYS A O 1
ATOM 1551 N N . TYR A 1 202 ? -14.361 9.873 22.403 1.00 56.28 202 TYR A N 1
ATOM 1552 C CA . TYR A 1 202 ? -13.379 10.959 22.383 1.00 56.28 202 TYR A CA 1
ATOM 1553 C C . TYR A 1 202 ? -12.002 10.469 21.957 1.00 56.28 202 TYR A C 1
ATOM 1555 O O . TYR A 1 202 ? -11.392 11.095 21.103 1.00 56.28 202 TYR A O 1
ATOM 1563 N N . SER A 1 203 ? -11.549 9.334 22.488 1.00 49.84 203 SER A N 1
ATOM 1564 C CA . SER A 1 203 ? -10.250 8.759 22.130 1.00 49.84 203 SER A CA 1
ATOM 1565 C C . SER A 1 203 ? -10.158 8.498 20.620 1.00 49.84 203 SER A C 1
ATOM 1567 O O . SER A 1 203 ? -9.158 8.856 20.018 1.00 49.84 203 SER A O 1
ATOM 1569 N N . ASN A 1 204 ? -11.221 8.007 19.973 1.00 47.84 204 ASN A N 1
ATOM 1570 C CA . ASN A 1 204 ? -11.211 7.719 18.530 1.00 47.84 204 ASN A CA 1
ATOM 1571 C C . ASN A 1 204 ? -11.387 8.950 17.626 1.00 47.84 204 ASN A C 1
ATOM 1573 O O . ASN A 1 204 ? -10.801 8.994 16.548 1.00 47.84 204 ASN A O 1
ATOM 1577 N N . PHE A 1 205 ? -12.155 9.963 18.047 1.00 35.56 205 PHE A N 1
ATOM 1578 C CA . PHE A 1 205 ? -12.258 11.222 17.293 1.00 35.56 205 PHE A CA 1
ATOM 1579 C C . PHE A 1 205 ? -10.970 12.048 17.413 1.00 35.56 205 PHE A C 1
ATOM 1581 O O . PHE A 1 205 ? -10.552 12.679 16.450 1.00 35.56 205 PHE A O 1
ATOM 1588 N N . TYR A 1 206 ? -10.308 11.988 18.573 1.00 35.25 206 TYR A N 1
ATOM 1589 C CA . TYR A 1 206 ? -8.989 12.573 18.784 1.00 35.25 206 TYR A CA 1
ATOM 1590 C C . TYR A 1 206 ? -7.878 11.774 18.089 1.00 35.25 206 TYR A C 1
ATOM 1592 O O . TYR A 1 206 ? -6.981 12.412 17.577 1.00 35.25 206 TYR A O 1
ATOM 1600 N N . ILE A 1 207 ? -7.930 10.442 17.966 1.00 39.16 207 ILE A N 1
ATOM 1601 C CA . ILE A 1 207 ? -6.944 9.678 17.165 1.00 39.16 207 ILE A CA 1
ATOM 1602 C C . ILE A 1 207 ? -7.009 10.070 15.676 1.00 39.16 207 ILE A C 1
ATOM 1604 O O . ILE A 1 207 ? -5.975 10.237 15.047 1.00 39.16 207 ILE A O 1
ATOM 1608 N N . LEU A 1 208 ? -8.205 10.317 15.130 1.00 36.44 208 LEU A N 1
ATOM 1609 C CA . LEU A 1 208 ? -8.381 10.760 13.737 1.00 36.44 208 LEU A CA 1
ATOM 1610 C C . LEU A 1 208 ? -8.041 12.244 13.485 1.00 36.44 208 LEU A C 1
ATOM 1612 O O . LEU A 1 208 ? -7.776 12.605 12.342 1.00 36.44 208 LEU A O 1
ATOM 1616 N N . LEU A 1 209 ? -8.056 13.106 14.514 1.00 33.69 209 LEU A N 1
ATOM 1617 C CA . LEU A 1 209 ? -7.741 14.543 14.389 1.00 33.69 209 LEU A CA 1
ATOM 1618 C C . LEU A 1 209 ? -6.353 14.944 14.939 1.00 33.69 209 LEU A C 1
ATOM 1620 O O . LEU A 1 209 ? -5.772 15.914 14.452 1.00 33.69 209 LEU A O 1
ATOM 1624 N N . LEU A 1 210 ? -5.807 14.236 15.937 1.00 39.47 210 LEU A N 1
ATOM 1625 C CA . LEU A 1 210 ? -4.497 14.524 16.555 1.00 39.47 210 LEU A CA 1
ATOM 1626 C C . LEU A 1 210 ? -3.318 14.106 15.683 1.00 39.47 210 LEU A C 1
ATOM 1628 O O . LEU A 1 210 ? -2.248 14.686 15.846 1.00 39.47 210 LEU A O 1
ATOM 1632 N N . ASP A 1 211 ? -3.509 13.185 14.737 1.00 40.25 211 ASP A N 1
ATOM 1633 C CA . ASP A 1 211 ? -2.507 12.927 13.696 1.00 40.25 211 ASP A CA 1
ATOM 1634 C C . ASP A 1 211 ? -2.311 14.143 12.769 1.00 40.25 211 ASP A C 1
ATOM 1636 O O . ASP A 1 211 ? -1.321 14.205 12.044 1.00 40.25 211 ASP A O 1
ATOM 1640 N N . PHE A 1 212 ? -3.209 15.142 12.808 1.00 35.81 212 PHE A N 1
ATOM 1641 C CA . PHE A 1 212 ? -3.176 16.276 11.884 1.00 35.81 212 PHE A CA 1
ATOM 1642 C C . PHE A 1 212 ? -2.869 17.649 12.514 1.00 35.81 212 PHE A C 1
ATOM 1644 O O . PHE A 1 212 ? -2.230 18.455 11.842 1.00 35.81 212 PHE A O 1
ATOM 1651 N N . PHE A 1 213 ? -3.247 17.959 13.768 1.00 31.91 213 PHE A N 1
ATOM 1652 C CA . PHE A 1 213 ? -2.988 19.299 14.342 1.00 31.91 213 PHE A CA 1
ATOM 1653 C C . PHE A 1 213 ? -2.742 19.340 15.876 1.00 31.91 213 PHE A C 1
ATOM 1655 O O . PHE A 1 213 ? -3.665 19.269 16.677 1.00 31.91 213 PHE A O 1
ATOM 1662 N N . HIS A 1 214 ? -1.474 19.587 16.238 1.00 41.12 214 HIS A N 1
ATOM 1663 C CA . HIS A 1 214 ? -0.927 20.308 17.412 1.00 41.12 214 HIS A CA 1
ATOM 1664 C C . HIS A 1 214 ? -1.057 19.819 18.887 1.00 41.12 214 HIS A C 1
ATOM 1666 O O . HIS A 1 214 ? -2.102 19.876 19.522 1.00 41.12 214 HIS A O 1
ATOM 1672 N N . LEU A 1 215 ? 0.136 19.529 19.450 1.00 41.44 215 LEU A N 1
ATOM 1673 C CA . LEU A 1 215 ? 0.789 20.035 20.687 1.00 41.44 215 LEU A CA 1
ATOM 1674 C C . LEU A 1 215 ? -0.017 20.242 21.989 1.00 41.44 215 LEU A C 1
ATOM 1676 O O . LEU A 1 215 ? -0.732 21.229 22.134 1.00 41.44 215 LEU A O 1
ATOM 1680 N N . SER A 1 216 ? 0.295 19.436 23.020 1.00 36.78 216 SER A N 1
ATOM 1681 C CA . SER A 1 216 ? 0.513 19.897 24.416 1.00 36.78 216 SER A CA 1
ATOM 1682 C C . SER A 1 216 ? 0.981 18.760 25.355 1.00 36.78 216 SER A C 1
ATOM 1684 O O . SER A 1 216 ? 0.181 17.916 25.738 1.00 36.78 216 SER A O 1
ATOM 1686 N N . LEU A 1 217 ? 2.283 18.744 25.704 1.00 41.09 217 LEU A N 1
ATOM 1687 C CA . LEU A 1 217 ? 2.950 18.260 26.946 1.00 41.09 217 LEU A CA 1
ATOM 1688 C C . LEU A 1 217 ? 4.445 17.953 26.648 1.00 41.09 217 LEU A C 1
ATOM 1690 O O . LEU A 1 217 ? 4.717 17.323 25.623 1.00 41.09 217 LEU A O 1
ATOM 1694 N N . PRO A 1 218 ? 5.418 18.336 27.507 1.00 46.09 218 PRO A N 1
ATOM 1695 C CA . PRO A 1 218 ? 6.861 18.285 27.197 1.00 46.09 218 PRO A CA 1
ATOM 1696 C C . PRO A 1 218 ? 7.396 16.897 26.793 1.00 46.09 218 PRO A C 1
ATOM 1698 O O . PRO A 1 218 ? 8.111 16.774 25.799 1.00 46.09 218 PRO A O 1
ATOM 1701 N N . ASP A 1 219 ? 6.981 15.831 27.484 1.00 43.38 219 ASP A N 1
ATOM 1702 C CA . ASP A 1 219 ? 7.496 14.471 27.241 1.00 43.38 219 ASP A CA 1
ATOM 1703 C C . ASP A 1 219 ? 6.877 13.785 26.015 1.00 43.38 219 ASP A C 1
ATOM 1705 O O . ASP A 1 219 ? 7.514 12.969 25.342 1.00 43.38 219 ASP A O 1
ATOM 1709 N N . GLN A 1 220 ? 5.622 14.110 25.696 1.00 44.09 220 GLN A N 1
ATOM 1710 C CA . GLN A 1 220 ? 4.916 13.546 24.545 1.00 44.09 220 GLN A CA 1
ATOM 1711 C C . GLN A 1 220 ? 5.229 14.324 23.262 1.00 44.09 220 GLN A C 1
ATOM 1713 O O . GLN A 1 220 ? 5.321 13.706 22.199 1.00 44.09 220 GLN A O 1
ATOM 1718 N N . PHE A 1 221 ? 5.486 15.634 23.376 1.00 48.34 221 PHE A N 1
ATOM 1719 C CA . PHE A 1 221 ? 6.114 16.433 22.327 1.00 48.34 221 PHE A CA 1
ATOM 1720 C C . PHE A 1 221 ? 7.490 15.874 21.987 1.00 48.34 221 PHE A C 1
ATOM 1722 O O . PHE A 1 221 ? 7.723 15.600 20.822 1.00 48.34 221 PHE A O 1
ATOM 1729 N N . CYS A 1 222 ? 8.347 15.579 22.970 1.00 49.78 222 CYS A N 1
ATOM 1730 C CA . CYS A 1 222 ? 9.636 14.935 22.703 1.00 49.78 222 CYS A CA 1
ATOM 1731 C C . CYS A 1 222 ? 9.480 13.609 21.948 1.00 49.78 222 CYS A C 1
ATOM 1733 O O . CYS A 1 222 ? 10.165 13.403 20.957 1.00 49.78 222 CYS A O 1
ATOM 1735 N N . LYS A 1 223 ? 8.546 12.726 22.327 1.00 55.25 223 LYS A N 1
ATOM 1736 C CA . LYS A 1 223 ? 8.350 11.445 21.616 1.00 55.25 223 LYS A CA 1
ATOM 1737 C C . LYS A 1 223 ? 7.806 11.606 20.194 1.00 55.25 223 LYS A C 1
ATOM 1739 O O . LYS A 1 223 ? 8.313 10.944 19.295 1.00 55.25 223 LYS A O 1
ATOM 1744 N N . HIS A 1 224 ? 6.819 12.473 19.968 1.00 55.16 224 HIS A N 1
ATOM 1745 C CA . HIS A 1 224 ? 6.262 12.701 18.626 1.00 55.16 224 HIS A CA 1
ATOM 1746 C C . HIS A 1 224 ? 7.200 13.524 17.750 1.00 55.16 224 HIS A C 1
ATOM 1748 O O . HIS A 1 224 ? 7.342 13.220 16.575 1.00 55.16 224 HIS A O 1
ATOM 1754 N N . LEU A 1 225 ? 7.906 14.497 18.324 1.00 61.97 225 LEU A N 1
ATOM 1755 C CA . LEU A 1 225 ? 9.000 15.196 17.667 1.00 61.97 225 LEU A CA 1
ATOM 1756 C C . LEU A 1 225 ? 10.111 14.209 17.313 1.00 61.97 225 LEU A C 1
ATOM 1758 O O . LEU A 1 225 ? 10.593 14.241 16.196 1.00 61.97 225 LEU A O 1
ATOM 1762 N N . MET A 1 226 ? 10.482 13.281 18.198 1.00 67.38 226 MET A N 1
ATOM 1763 C CA . MET A 1 226 ? 11.463 12.238 17.886 1.00 67.38 226 MET A CA 1
ATOM 1764 C C . MET A 1 226 ? 10.964 11.277 16.803 1.00 67.38 226 MET A C 1
ATOM 1766 O O . MET A 1 226 ? 11.758 10.892 15.954 1.00 67.38 226 MET A O 1
ATOM 1770 N N . LEU A 1 227 ? 9.685 10.890 16.792 1.00 68.38 227 LEU A N 1
ATOM 1771 C CA . LEU A 1 227 ? 9.101 10.066 15.724 1.00 68.38 227 LEU A CA 1
ATOM 1772 C C . LEU A 1 227 ? 9.054 10.823 14.391 1.00 68.38 227 LEU A C 1
ATOM 1774 O O . LEU A 1 227 ? 9.456 10.278 13.368 1.00 68.38 227 LEU A O 1
ATOM 1778 N N . PHE A 1 228 ? 8.655 12.093 14.409 1.00 76.12 228 PHE A N 1
ATOM 1779 C CA . PHE A 1 228 ? 8.656 12.973 13.246 1.00 76.12 228 PHE A CA 1
ATOM 1780 C C . PHE A 1 228 ? 10.077 13.195 12.716 1.00 76.12 228 PHE A C 1
ATOM 1782 O O . PHE A 1 228 ? 10.340 12.952 11.543 1.00 76.12 228 PHE A O 1
ATOM 1789 N N . LEU A 1 229 ? 11.029 13.551 13.579 1.00 76.69 229 LEU A N 1
ATOM 1790 C CA . LEU A 1 229 ? 12.443 13.690 13.228 1.00 76.69 229 LEU A CA 1
ATOM 1791 C C . LEU A 1 229 ? 13.010 12.378 12.676 1.00 76.69 229 LEU A C 1
ATOM 1793 O O . LEU A 1 229 ? 13.725 12.403 11.679 1.00 76.69 229 LEU A O 1
ATOM 1797 N N . LYS A 1 230 ? 12.649 11.225 13.257 1.00 84.69 230 LYS A N 1
ATOM 1798 C CA . LYS A 1 230 ? 13.015 9.911 12.710 1.00 84.69 230 LYS A CA 1
ATOM 1799 C C . LYS A 1 230 ? 12.412 9.677 11.327 1.00 84.69 230 LYS A C 1
ATOM 1801 O O . LYS A 1 230 ? 13.107 9.163 10.457 1.00 84.69 230 LYS A O 1
ATOM 1806 N N . SER A 1 231 ? 11.171 10.099 11.091 1.00 86.56 231 SER A N 1
ATOM 1807 C CA . SER A 1 231 ? 10.517 9.987 9.781 1.00 86.56 231 SER A CA 1
ATOM 1808 C C . SER A 1 231 ? 11.174 10.854 8.695 1.00 86.56 231 SER A C 1
ATOM 1810 O O . SER A 1 231 ? 11.042 10.550 7.513 1.00 86.56 231 SER A O 1
ATOM 1812 N N . LEU A 1 232 ? 11.942 11.887 9.073 1.00 89.50 232 LEU A N 1
ATOM 1813 C CA . LEU A 1 232 ? 12.738 12.696 8.142 1.00 89.50 232 LEU A CA 1
ATOM 1814 C C . LEU A 1 232 ? 14.064 12.032 7.740 1.00 89.50 232 LEU A C 1
ATOM 1816 O O . LEU A 1 232 ? 14.658 12.433 6.739 1.00 89.50 232 LEU A O 1
ATOM 1820 N N . ILE A 1 233 ? 14.524 11.011 8.473 1.00 92.75 233 ILE A N 1
ATOM 1821 C CA . ILE A 1 233 ? 15.804 10.338 8.206 1.00 92.75 233 ILE A CA 1
ATOM 1822 C C . ILE A 1 233 ? 15.823 9.683 6.810 1.00 92.75 233 ILE A C 1
ATOM 1824 O O . ILE A 1 233 ? 16.760 9.962 6.053 1.00 92.75 233 ILE A O 1
ATOM 1828 N N . PRO A 1 234 ? 14.821 8.874 6.399 1.00 95.00 234 PRO A N 1
ATOM 1829 C CA . PRO A 1 234 ? 14.858 8.239 5.081 1.00 95.00 234 PRO A CA 1
ATOM 1830 C C . PRO A 1 234 ? 14.825 9.254 3.925 1.00 95.00 234 PRO A C 1
ATOM 1832 O O . PRO A 1 234 ? 15.674 9.139 3.031 1.00 95.00 234 PRO A O 1
ATOM 1835 N N . PRO A 1 235 ? 13.952 10.288 3.935 1.00 95.50 235 PRO A N 1
ATOM 1836 C CA . PRO A 1 235 ? 14.001 11.378 2.959 1.00 95.50 235 PRO A CA 1
ATOM 1837 C C . PRO A 1 235 ? 15.330 12.135 2.929 1.00 95.50 235 PRO A C 1
ATOM 1839 O O . PRO A 1 235 ? 15.798 12.467 1.843 1.00 95.50 235 PRO A O 1
ATOM 1842 N N . ALA A 1 236 ? 15.971 12.376 4.076 1.00 95.94 236 ALA A N 1
ATOM 1843 C CA . ALA A 1 236 ? 17.253 13.080 4.128 1.00 95.94 236 ALA A CA 1
ATOM 1844 C C . ALA A 1 236 ? 18.376 12.292 3.434 1.00 95.94 236 ALA A C 1
ATOM 1846 O O . ALA A 1 236 ? 19.101 12.842 2.602 1.00 95.94 236 ALA A O 1
ATOM 1847 N N . PHE A 1 237 ? 18.485 10.986 3.703 1.00 97.81 237 PHE A N 1
ATOM 1848 C CA . PHE A 1 237 ? 19.449 10.125 3.011 1.00 97.81 237 PHE A CA 1
ATOM 1849 C C . PHE A 1 237 ? 19.172 10.026 1.506 1.00 97.81 237 PHE A C 1
ATOM 1851 O O . PHE A 1 237 ? 20.105 10.049 0.700 1.00 97.81 237 PHE A O 1
ATOM 1858 N N . PHE A 1 238 ? 17.898 9.975 1.113 1.00 97.44 238 PHE A N 1
ATOM 1859 C CA . PHE A 1 238 ? 17.508 10.004 -0.296 1.00 97.44 238 PHE A CA 1
ATOM 1860 C C . PHE A 1 238 ? 17.867 11.335 -0.974 1.00 97.44 238 PHE A C 1
ATOM 1862 O O . PHE A 1 238 ? 18.383 11.338 -2.094 1.00 97.44 238 PHE A O 1
ATOM 1869 N N . ALA A 1 239 ? 17.640 12.465 -0.301 1.00 96.69 239 ALA A N 1
ATOM 1870 C CA . ALA A 1 239 ? 18.010 13.783 -0.802 1.00 96.69 239 ALA A CA 1
ATOM 1871 C C . ALA A 1 239 ? 19.527 13.885 -1.006 1.00 96.69 239 ALA A C 1
ATOM 1873 O O . ALA A 1 239 ? 19.976 14.337 -2.059 1.00 96.69 239 ALA A O 1
ATOM 1874 N N . PHE A 1 240 ? 20.320 13.379 -0.058 1.00 97.62 240 PHE A N 1
ATOM 1875 C CA . PHE A 1 240 ? 21.773 13.313 -0.199 1.00 97.62 240 PHE A CA 1
ATOM 1876 C C . PHE A 1 240 ? 22.200 12.435 -1.388 1.00 97.62 240 PHE A C 1
ATOM 1878 O O . PHE A 1 240 ? 22.994 12.874 -2.219 1.00 97.62 240 PHE A O 1
ATOM 1885 N N . SER A 1 241 ? 21.603 11.248 -1.551 1.00 97.88 241 SER A N 1
ATOM 1886 C CA . SER A 1 241 ? 21.826 10.389 -2.727 1.00 97.88 241 SER A CA 1
ATOM 1887 C C . SER A 1 241 ? 21.470 11.096 -4.043 1.00 97.88 241 SER A C 1
ATOM 1889 O O . SER A 1 241 ? 22.204 11.002 -5.029 1.00 97.88 241 SER A O 1
ATOM 1891 N N . SER A 1 242 ? 20.382 11.870 -4.052 1.00 96.38 242 SER A N 1
ATOM 1892 C CA . SER A 1 242 ? 19.954 12.658 -5.210 1.00 96.38 242 SER A CA 1
ATOM 1893 C C . SER A 1 242 ? 20.958 13.760 -5.552 1.00 96.38 242 SER A C 1
ATOM 1895 O O . SER A 1 242 ? 21.322 13.898 -6.717 1.00 96.38 242 SER A O 1
ATOM 1897 N N . ILE A 1 243 ? 21.480 14.493 -4.563 1.00 96.44 243 ILE A N 1
ATOM 1898 C CA . ILE A 1 243 ? 22.536 15.500 -4.779 1.00 96.44 243 ILE A CA 1
ATOM 1899 C C . ILE A 1 243 ? 23.783 14.846 -5.393 1.00 96.44 243 ILE A C 1
ATOM 1901 O O . ILE A 1 243 ? 24.346 15.355 -6.364 1.00 96.44 243 ILE A O 1
ATOM 1905 N N . LEU A 1 244 ? 24.190 13.682 -4.884 1.00 96.88 244 LEU A N 1
ATOM 1906 C CA . LEU A 1 244 ? 25.336 12.944 -5.419 1.00 96.88 244 LEU A CA 1
ATOM 1907 C C . LEU A 1 244 ? 25.100 12.464 -6.849 1.00 96.88 244 LEU A C 1
ATOM 1909 O O . LEU A 1 244 ? 26.020 12.509 -7.659 1.00 96.88 244 LEU A O 1
ATOM 1913 N N . PHE A 1 245 ? 23.878 12.050 -7.184 1.00 96.56 245 PHE A N 1
ATOM 1914 C CA . PHE A 1 245 ? 23.505 11.720 -8.557 1.00 96.56 245 PHE A CA 1
ATOM 1915 C C . PHE A 1 245 ? 23.656 12.924 -9.493 1.00 96.56 245 PHE A C 1
ATOM 1917 O O . PHE A 1 245 ? 24.220 12.784 -10.583 1.00 96.56 245 PHE A O 1
ATOM 1924 N N . TYR A 1 246 ? 23.212 14.106 -9.055 1.00 94.81 246 TYR A N 1
ATOM 1925 C CA . TYR A 1 246 ? 23.376 15.346 -9.814 1.00 94.81 246 TYR A CA 1
ATOM 1926 C C . TYR A 1 246 ? 24.839 15.656 -10.103 1.00 94.81 246 TYR A C 1
ATOM 1928 O O . TYR A 1 246 ? 25.159 16.057 -11.213 1.00 94.81 246 TYR A O 1
ATOM 1936 N N . VAL A 1 247 ? 25.740 15.427 -9.149 1.00 94.88 247 VAL A N 1
ATOM 1937 C CA . VAL A 1 247 ? 27.181 15.587 -9.389 1.00 94.88 247 VAL A CA 1
ATOM 1938 C C . VAL A 1 247 ? 27.705 14.473 -10.306 1.00 94.88 247 VAL A C 1
ATOM 1940 O O . VAL A 1 247 ? 28.401 14.749 -11.284 1.00 94.88 247 VAL A O 1
ATOM 1943 N N . ALA A 1 248 ? 27.337 13.215 -10.044 1.00 95.44 248 ALA A N 1
ATOM 1944 C CA . ALA A 1 248 ? 27.843 12.040 -10.752 1.00 95.44 248 ALA A CA 1
ATOM 1945 C C . ALA A 1 248 ? 27.595 12.097 -12.264 1.00 95.44 248 ALA A C 1
ATOM 1947 O O . ALA A 1 248 ? 28.477 11.756 -13.052 1.00 95.44 248 ALA A O 1
ATOM 1948 N N . ILE A 1 249 ? 26.409 12.524 -12.697 1.00 94.00 249 ILE A N 1
ATOM 1949 C CA . ILE A 1 249 ? 26.041 12.491 -14.118 1.00 94.00 249 ILE A CA 1
ATOM 1950 C C . ILE A 1 249 ? 26.914 13.408 -14.990 1.00 94.00 249 ILE A C 1
ATOM 1952 O O . ILE A 1 249 ? 27.167 13.080 -16.152 1.00 94.00 249 ILE A O 1
ATOM 1956 N N . HIS A 1 250 ? 27.448 14.493 -14.421 1.00 92.94 250 HIS A N 1
ATOM 1957 C CA . HIS A 1 250 ? 28.366 15.410 -15.102 1.00 92.94 250 HIS A CA 1
ATOM 1958 C C . HIS A 1 250 ? 29.826 14.928 -15.103 1.00 92.94 250 HIS A C 1
ATOM 1960 O O . HIS A 1 250 ? 30.639 15.445 -15.867 1.00 92.94 250 HIS A O 1
ATOM 1966 N N . LEU A 1 251 ? 30.171 13.926 -14.289 1.00 93.38 251 LEU A N 1
ATOM 1967 C CA . LEU A 1 251 ? 31.528 13.391 -14.210 1.00 93.38 251 LEU A CA 1
ATOM 1968 C C . LEU A 1 251 ? 31.814 12.352 -15.308 1.00 93.38 251 LEU A C 1
ATOM 1970 O O . LEU A 1 251 ? 30.908 11.625 -15.742 1.00 93.38 251 LEU A O 1
ATOM 1974 N N . PRO A 1 252 ? 33.092 12.203 -15.719 1.00 92.62 252 PRO A N 1
ATOM 1975 C CA . PRO A 1 252 ? 33.523 11.078 -16.540 1.00 92.62 252 PRO A CA 1
ATOM 1976 C C . PRO A 1 252 ? 33.365 9.756 -15.774 1.00 92.62 252 PRO A C 1
ATOM 1978 O O . PRO A 1 252 ? 33.306 9.732 -14.544 1.00 92.62 252 PRO A O 1
ATOM 1981 N N . TYR A 1 253 ? 33.359 8.632 -16.494 1.00 92.31 253 TYR A N 1
ATOM 1982 C CA . TYR A 1 253 ? 33.078 7.306 -15.925 1.00 92.31 253 TYR A CA 1
ATOM 1983 C C . TYR A 1 253 ? 33.920 6.963 -14.680 1.00 92.31 253 TYR A C 1
ATOM 1985 O O . TYR A 1 253 ? 33.378 6.473 -13.693 1.00 92.31 253 TYR A O 1
ATOM 1993 N N . ARG A 1 254 ? 35.223 7.288 -14.671 1.00 93.12 254 ARG A N 1
ATOM 1994 C CA . ARG A 1 254 ? 36.089 7.079 -13.492 1.00 93.12 254 ARG A CA 1
ATOM 1995 C C . ARG A 1 254 ? 35.623 7.886 -12.273 1.00 93.12 254 ARG A C 1
ATOM 1997 O O . ARG A 1 254 ? 35.553 7.341 -11.180 1.00 93.12 254 ARG A O 1
ATOM 2004 N N . GLY A 1 255 ? 35.234 9.148 -12.469 1.00 92.75 255 GLY A N 1
ATOM 2005 C CA . GLY A 1 255 ? 34.672 9.991 -11.407 1.00 92.75 255 GLY A CA 1
ATOM 2006 C C . GLY A 1 255 ? 33.348 9.447 -10.865 1.00 92.75 255 GLY A C 1
ATOM 2007 O O . GLY A 1 255 ? 33.139 9.425 -9.654 1.00 92.75 255 GLY A O 1
ATOM 2008 N N . ARG A 1 256 ? 32.490 8.907 -11.745 1.00 94.50 256 ARG A N 1
ATOM 2009 C CA . ARG A 1 256 ? 31.248 8.220 -11.343 1.00 94.50 256 ARG A CA 1
ATOM 2010 C C . ARG A 1 256 ? 31.522 7.015 -10.448 1.00 94.50 256 ARG A C 1
ATOM 2012 O O . ARG A 1 256 ? 30.746 6.762 -9.534 1.00 94.50 256 ARG A O 1
ATOM 2019 N N . LEU A 1 257 ? 32.590 6.257 -10.707 1.00 94.12 257 LEU A N 1
ATOM 2020 C CA . LEU A 1 257 ? 32.955 5.102 -9.882 1.00 94.12 257 LEU A CA 1
ATOM 2021 C C . LEU A 1 257 ? 33.407 5.520 -8.481 1.00 94.12 257 LEU A C 1
ATOM 2023 O O . LEU A 1 257 ? 32.949 4.916 -7.516 1.00 94.12 257 LEU A O 1
ATOM 2027 N N . TYR A 1 258 ? 34.218 6.575 -8.354 1.00 95.00 258 TYR A N 1
ATOM 2028 C CA . TYR A 1 258 ? 34.643 7.082 -7.042 1.00 95.00 258 TYR A CA 1
ATOM 2029 C C . TYR A 1 258 ? 33.474 7.594 -6.193 1.00 95.00 258 TYR A C 1
ATOM 2031 O O . TYR A 1 258 ? 33.460 7.378 -4.986 1.00 95.00 258 TYR A O 1
ATOM 2039 N N . LEU A 1 259 ? 32.468 8.223 -6.813 1.00 95.25 259 LEU A N 1
ATOM 2040 C CA . LEU A 1 259 ? 31.285 8.721 -6.100 1.00 95.25 259 LEU A CA 1
ATOM 2041 C C . LEU A 1 259 ? 30.243 7.625 -5.806 1.00 95.25 259 LEU A C 1
ATOM 2043 O O . LEU A 1 259 ? 29.350 7.820 -4.981 1.00 95.25 259 LEU A O 1
ATOM 2047 N N . SER A 1 260 ? 30.358 6.464 -6.461 1.00 95.00 260 SER A N 1
ATOM 2048 C CA . SER A 1 260 ? 29.379 5.376 -6.374 1.00 95.00 260 SER A CA 1
ATOM 2049 C C . SER A 1 260 ? 29.135 4.847 -4.953 1.00 95.00 260 SER A C 1
ATOM 2051 O O . SER A 1 260 ? 27.960 4.688 -4.609 1.00 95.00 260 SER A O 1
ATOM 2053 N N . PRO A 1 261 ? 30.151 4.638 -4.082 1.00 96.62 261 PRO A N 1
ATOM 2054 C CA . PRO A 1 261 ? 29.910 4.100 -2.746 1.00 96.62 261 PRO A CA 1
ATOM 2055 C C . PRO A 1 261 ? 29.103 5.071 -1.887 1.00 96.62 261 PRO A C 1
ATOM 2057 O O . PRO A 1 261 ? 28.250 4.647 -1.117 1.00 96.62 261 PRO A O 1
ATOM 2060 N N . LEU A 1 262 ? 29.319 6.377 -2.057 1.00 96.62 262 LEU A N 1
ATOM 2061 C CA . LEU A 1 262 ? 28.588 7.405 -1.322 1.00 96.62 262 LEU A CA 1
ATOM 2062 C C . LEU A 1 262 ? 27.154 7.560 -1.854 1.00 96.62 262 LEU A C 1
ATOM 2064 O O . LEU A 1 262 ? 26.204 7.643 -1.072 1.00 96.62 262 LEU A O 1
ATOM 2068 N N . LEU A 1 263 ? 26.982 7.545 -3.181 1.00 97.25 263 LEU A N 1
ATOM 2069 C CA . LEU A 1 263 ? 25.674 7.648 -3.838 1.00 97.25 263 LEU A CA 1
ATOM 2070 C C . LEU A 1 263 ? 24.771 6.467 -3.477 1.00 97.25 263 LEU A C 1
ATOM 2072 O O . LEU A 1 263 ? 23.632 6.666 -3.051 1.00 97.25 263 LEU A O 1
ATOM 2076 N N . PHE A 1 264 ? 25.273 5.240 -3.631 1.00 97.56 264 PHE A N 1
ATOM 2077 C CA . PHE A 1 264 ? 24.500 4.038 -3.333 1.00 97.56 264 PHE A CA 1
ATOM 2078 C C . PHE A 1 264 ? 24.451 3.741 -1.838 1.00 97.56 264 PHE A C 1
ATOM 2080 O O . PHE A 1 264 ? 23.409 3.312 -1.358 1.00 97.56 264 PHE A O 1
ATOM 2087 N N . GLY A 1 265 ? 25.515 4.028 -1.084 1.00 97.19 265 GLY A N 1
ATOM 2088 C CA . GLY A 1 265 ? 25.525 3.880 0.371 1.00 97.19 265 GLY A CA 1
ATOM 2089 C C . GLY A 1 265 ? 24.445 4.732 1.034 1.00 97.19 265 GLY A C 1
ATOM 2090 O O . GLY A 1 265 ? 23.681 4.227 1.849 1.00 97.19 265 GLY A O 1
ATOM 2091 N N . SER A 1 266 ? 24.292 5.992 0.618 1.00 97.69 266 SER A N 1
ATOM 2092 C CA . SER A 1 266 ? 23.204 6.848 1.111 1.00 97.69 266 SER A CA 1
ATOM 2093 C C . SER A 1 266 ? 21.814 6.378 0.671 1.00 97.69 266 SER A C 1
ATOM 2095 O O . SER A 1 266 ? 20.888 6.389 1.479 1.00 97.69 266 SER A O 1
ATOM 2097 N N . ALA A 1 267 ? 21.650 5.876 -0.556 1.00 97.38 267 ALA A N 1
ATOM 2098 C CA . ALA A 1 267 ? 20.386 5.269 -0.982 1.00 97.38 267 ALA A CA 1
ATOM 2099 C C . ALA A 1 267 ? 20.030 4.009 -0.166 1.00 97.38 267 ALA A C 1
ATOM 2101 O O . ALA A 1 267 ? 18.874 3.824 0.210 1.00 97.38 267 ALA A O 1
ATOM 2102 N N . ILE A 1 268 ? 21.020 3.170 0.153 1.00 97.38 268 ILE A N 1
ATOM 2103 C CA . ILE A 1 268 ? 20.854 1.979 0.997 1.00 97.38 268 ILE A CA 1
ATOM 2104 C C . ILE A 1 268 ? 20.514 2.379 2.436 1.00 97.38 268 ILE A C 1
ATOM 2106 O O . ILE A 1 268 ? 19.646 1.761 3.043 1.00 97.38 268 ILE A O 1
ATOM 2110 N N . LEU A 1 269 ? 21.122 3.438 2.977 1.00 97.06 269 LEU A N 1
ATOM 2111 C CA . LEU A 1 269 ? 20.748 3.970 4.292 1.00 97.06 269 LEU A CA 1
ATOM 2112 C C . LEU A 1 269 ? 19.307 4.498 4.306 1.00 97.06 269 LEU A C 1
ATOM 2114 O O . LEU A 1 269 ? 18.585 4.263 5.274 1.00 97.06 269 LEU A O 1
ATOM 2118 N N . SER A 1 270 ? 18.854 5.147 3.227 1.00 97.44 270 SER A N 1
ATOM 2119 C CA . SER A 1 270 ? 17.446 5.544 3.069 1.00 97.44 270 SER A CA 1
ATOM 2120 C C . SER A 1 270 ? 16.508 4.330 3.073 1.00 97.44 270 SER A C 1
ATOM 2122 O O . SER A 1 270 ? 15.488 4.338 3.757 1.00 97.44 270 SER A O 1
ATOM 2124 N N . LEU A 1 271 ? 16.882 3.256 2.373 1.00 95.81 271 LEU A N 1
ATOM 2125 C CA . LEU A 1 271 ? 16.148 1.989 2.370 1.00 95.81 271 LEU A CA 1
ATOM 2126 C C . LEU A 1 271 ? 16.106 1.342 3.767 1.00 95.81 271 LEU A C 1
ATOM 2128 O O . LEU A 1 271 ? 15.032 0.990 4.246 1.00 95.81 271 LEU A O 1
ATOM 2132 N N . HIS A 1 272 ? 17.249 1.241 4.446 1.00 95.31 272 HIS A N 1
ATOM 2133 C CA . HIS A 1 272 ? 17.368 0.618 5.769 1.00 95.31 272 HIS A CA 1
ATOM 2134 C C . HIS A 1 272 ? 16.623 1.383 6.866 1.00 95.31 272 HIS A C 1
ATOM 2136 O O . HIS A 1 272 ? 16.171 0.812 7.853 1.00 95.31 272 HIS A O 1
ATOM 2142 N N . THR A 1 273 ? 16.482 2.697 6.706 1.00 93.69 273 THR A N 1
ATOM 2143 C CA . THR A 1 273 ? 15.740 3.540 7.651 1.00 93.69 273 THR A CA 1
ATOM 2144 C C . THR A 1 273 ? 14.248 3.644 7.318 1.00 93.69 273 THR A C 1
ATOM 2146 O O . THR A 1 273 ? 13.507 4.272 8.073 1.00 93.69 273 THR A O 1
ATOM 2149 N N . SER A 1 274 ? 13.770 2.984 6.254 1.00 90.88 274 SER A N 1
ATOM 2150 C CA . SER A 1 274 ? 12.352 2.979 5.854 1.00 90.88 274 SER A CA 1
ATOM 2151 C C . SER A 1 274 ? 11.346 2.579 6.953 1.00 90.88 274 SER A C 1
ATOM 2153 O O . SER A 1 274 ? 10.258 3.162 6.943 1.00 90.88 274 SER A O 1
ATOM 2155 N N . PRO A 1 275 ? 11.664 1.731 7.963 1.00 87.75 275 PRO A N 1
ATOM 2156 C CA . PRO A 1 275 ? 10.757 1.468 9.087 1.00 87.75 275 PRO A CA 1
ATOM 2157 C C . PRO A 1 275 ? 10.416 2.698 9.932 1.00 87.75 275 PRO A C 1
ATOM 2159 O O . PRO A 1 275 ? 9.491 2.650 10.735 1.00 87.75 275 PRO A O 1
ATOM 2162 N N . TYR A 1 276 ? 11.138 3.813 9.788 1.00 86.50 276 TYR A N 1
ATOM 2163 C CA . TYR A 1 276 ? 10.789 5.063 10.464 1.00 86.50 276 TYR A CA 1
ATOM 2164 C C . TYR A 1 276 ? 9.584 5.784 9.834 1.00 86.50 276 TYR A C 1
ATOM 2166 O O . TYR A 1 276 ? 9.042 6.703 10.447 1.00 86.50 276 TYR A O 1
ATOM 2174 N N . LEU A 1 277 ? 9.131 5.378 8.642 1.00 82.56 277 LEU A N 1
ATOM 2175 C CA . LEU A 1 277 ? 7.969 5.948 7.953 1.00 82.56 277 LEU A CA 1
ATOM 2176 C C . LEU A 1 277 ? 6.682 5.185 8.298 1.00 82.56 277 LEU A C 1
ATOM 2178 O O . LEU A 1 277 ? 6.087 4.522 7.454 1.00 82.56 277 LEU A O 1
ATOM 2182 N N . THR A 1 278 ? 6.241 5.294 9.550 1.00 69.69 278 THR A N 1
ATOM 2183 C CA . THR A 1 278 ? 5.033 4.616 10.067 1.00 69.69 278 THR A CA 1
ATOM 2184 C C . THR A 1 278 ? 3.792 5.506 10.130 1.00 69.69 278 THR A C 1
ATOM 2186 O O . THR A 1 278 ? 2.730 5.039 10.526 1.00 69.69 278 THR A O 1
ATOM 2189 N N . TRP A 1 279 ? 3.899 6.774 9.718 1.00 60.84 279 TRP A N 1
ATOM 2190 C CA . TRP A 1 279 ? 2.808 7.757 9.786 1.00 60.84 279 TRP A CA 1
ATOM 2191 C C . TRP A 1 279 ? 1.607 7.418 8.887 1.00 60.84 279 TRP A C 1
ATOM 2193 O O . TRP A 1 279 ? 0.510 7.912 9.118 1.00 60.84 279 TRP A O 1
ATOM 2203 N N . LEU A 1 280 ? 1.797 6.570 7.872 1.00 61.88 280 LEU A N 1
ATOM 2204 C CA . LEU A 1 280 ? 0.722 6.019 7.050 1.00 61.88 280 LEU A CA 1
ATOM 2205 C C . LEU A 1 280 ? 0.981 4.531 6.815 1.00 61.88 280 LEU A C 1
ATOM 2207 O O . LEU A 1 280 ? 2.099 4.134 6.480 1.00 61.88 280 LEU A O 1
ATOM 2211 N N . THR A 1 281 ? -0.056 3.705 6.966 1.00 64.69 281 THR A N 1
ATOM 2212 C CA . THR A 1 281 ? 0.028 2.256 6.751 1.00 64.69 281 THR A CA 1
ATOM 2213 C C . THR A 1 281 ? 0.595 1.939 5.365 1.00 64.69 281 THR A C 1
ATOM 2215 O O . THR A 1 281 ? 0.072 2.400 4.351 1.00 64.69 281 THR A O 1
ATOM 2218 N N . GLY A 1 282 ? 1.670 1.147 5.324 1.00 67.06 282 GLY A N 1
ATOM 2219 C CA . GLY A 1 282 ? 2.351 0.745 4.091 1.00 67.06 282 GLY A CA 1
ATOM 2220 C C . GLY A 1 282 ? 3.329 1.776 3.514 1.00 67.06 282 GLY A C 1
ATOM 2221 O O . GLY A 1 282 ? 3.942 1.502 2.481 1.00 67.06 282 GLY A O 1
ATOM 2222 N N . MET A 1 283 ? 3.515 2.944 4.145 1.00 79.56 283 MET A N 1
ATOM 2223 C CA . MET A 1 283 ? 4.464 3.962 3.670 1.00 79.56 283 MET A CA 1
ATOM 2224 C C . MET A 1 283 ? 5.926 3.524 3.816 1.00 79.56 283 MET A C 1
ATOM 2226 O O . MET A 1 283 ? 6.745 3.833 2.953 1.00 79.56 283 MET A O 1
ATOM 2230 N N . ASN A 1 284 ? 6.241 2.753 4.857 1.00 83.94 284 ASN A N 1
ATOM 2231 C CA . ASN A 1 284 ? 7.511 2.046 5.032 1.00 83.94 284 ASN A CA 1
ATOM 2232 C C . ASN A 1 284 ? 7.852 1.197 3.792 1.00 83.94 284 ASN A C 1
ATOM 2234 O O . ASN A 1 284 ? 8.887 1.409 3.161 1.00 83.94 284 ASN A O 1
ATOM 2238 N N . VAL A 1 285 ? 6.945 0.302 3.384 1.00 85.69 285 VAL A N 1
ATOM 2239 C CA . VAL A 1 285 ? 7.123 -0.580 2.217 1.00 85.69 285 VAL A CA 1
ATOM 2240 C C . VAL A 1 285 ? 7.180 0.222 0.920 1.00 85.69 285 VAL A C 1
ATOM 2242 O O . VAL A 1 285 ? 8.026 -0.035 0.063 1.00 85.69 285 VAL A O 1
ATOM 2245 N N . LEU A 1 286 ? 6.308 1.223 0.767 1.00 88.44 286 LEU A N 1
ATOM 2246 C CA . LEU A 1 286 ? 6.281 2.074 -0.421 1.00 88.44 286 LEU A CA 1
ATOM 2247 C C . LEU A 1 286 ? 7.597 2.842 -0.594 1.00 88.44 286 LEU A C 1
ATOM 2249 O O . LEU A 1 286 ? 8.136 2.892 -1.701 1.00 88.44 286 LEU A O 1
ATOM 2253 N N . TRP A 1 287 ? 8.141 3.396 0.491 1.00 93.56 287 TRP A N 1
ATOM 2254 C CA . TRP A 1 287 ? 9.435 4.073 0.478 1.00 93.56 287 TRP A CA 1
ATOM 2255 C C . TRP A 1 287 ? 10.585 3.105 0.203 1.00 93.56 287 TRP A C 1
ATOM 2257 O O . TRP A 1 287 ? 11.486 3.422 -0.573 1.00 93.56 287 TRP A O 1
ATOM 2267 N N . ALA A 1 288 ? 10.548 1.906 0.785 1.00 94.12 288 ALA A N 1
ATOM 2268 C CA . ALA A 1 288 ? 11.545 0.873 0.537 1.00 94.12 288 ALA A CA 1
ATOM 2269 C C . ALA A 1 288 ? 11.563 0.437 -0.943 1.00 94.12 288 ALA A C 1
ATOM 2271 O O . ALA A 1 288 ? 12.627 0.364 -1.566 1.00 94.12 288 ALA A O 1
ATOM 2272 N N . LEU A 1 289 ? 10.387 0.240 -1.551 1.00 93.94 289 LEU A N 1
ATOM 2273 C CA . LEU A 1 289 ? 10.248 -0.007 -2.990 1.00 93.94 289 LEU A CA 1
ATOM 2274 C C . LEU A 1 289 ? 10.770 1.173 -3.810 1.00 93.94 289 LEU A C 1
ATOM 2276 O O . LEU A 1 289 ? 11.545 0.973 -4.744 1.00 93.94 289 LEU A O 1
ATOM 2280 N N . PHE A 1 290 ? 10.395 2.400 -3.449 1.00 94.94 290 PHE A N 1
ATOM 2281 C CA . PHE A 1 290 ? 10.887 3.611 -4.100 1.00 94.94 290 PHE A CA 1
ATOM 2282 C C . PHE A 1 290 ? 12.420 3.694 -4.076 1.00 94.94 290 PHE A C 1
ATOM 2284 O O . PHE A 1 290 ? 13.029 3.911 -5.123 1.00 94.94 290 PHE A O 1
ATOM 2291 N N . ALA A 1 291 ? 13.054 3.442 -2.929 1.00 96.50 291 ALA A N 1
ATOM 2292 C CA . ALA A 1 291 ? 14.507 3.434 -2.791 1.00 96.50 291 ALA A CA 1
ATOM 2293 C C . ALA A 1 291 ? 15.163 2.336 -3.649 1.00 96.50 291 ALA A C 1
ATOM 2295 O O . ALA A 1 291 ? 16.171 2.591 -4.310 1.00 96.50 291 ALA A O 1
ATOM 2296 N N . CYS A 1 292 ? 14.567 1.140 -3.723 1.00 96.06 292 CYS A N 1
ATOM 2297 C CA . CYS A 1 292 ? 15.036 0.073 -4.614 1.00 96.06 292 CYS A CA 1
ATOM 2298 C C . CYS A 1 292 ? 14.986 0.494 -6.092 1.00 96.06 292 CYS A C 1
ATOM 2300 O O . CYS A 1 292 ? 15.951 0.295 -6.836 1.00 96.06 292 CYS A O 1
ATOM 2302 N N . VAL A 1 293 ? 13.878 1.106 -6.518 1.00 94.62 293 VAL A N 1
ATOM 2303 C CA . VAL A 1 293 ? 13.715 1.615 -7.888 1.00 94.62 293 VAL A CA 1
ATOM 2304 C C . VAL A 1 293 ? 14.693 2.751 -8.169 1.00 94.62 293 VAL A C 1
ATOM 2306 O O . VAL A 1 293 ? 15.299 2.773 -9.239 1.00 94.62 293 VAL A O 1
ATOM 2309 N N . TRP A 1 294 ? 14.902 3.653 -7.208 1.00 96.25 294 TRP A N 1
ATOM 2310 C CA . TRP A 1 294 ? 15.878 4.736 -7.295 1.00 96.25 294 TRP A CA 1
ATOM 2311 C C . TRP A 1 294 ? 17.300 4.210 -7.509 1.00 96.25 294 TRP A C 1
ATOM 2313 O O . TRP A 1 294 ? 17.971 4.650 -8.441 1.00 96.25 294 TRP A O 1
ATOM 2323 N N . ILE A 1 295 ? 17.742 3.226 -6.717 1.00 96.31 295 ILE A N 1
ATOM 2324 C CA . ILE A 1 295 ? 19.069 2.605 -6.857 1.00 96.31 295 ILE A CA 1
ATOM 2325 C C . ILE A 1 295 ? 19.250 2.045 -8.272 1.00 96.31 295 ILE A C 1
ATOM 2327 O O . ILE A 1 295 ? 20.265 2.303 -8.922 1.00 96.31 295 ILE A O 1
ATOM 2331 N N . GLN A 1 296 ? 18.251 1.326 -8.789 1.00 94.69 296 GLN A N 1
ATOM 2332 C CA . GLN A 1 296 ? 18.318 0.768 -10.141 1.00 94.69 296 GLN A CA 1
ATOM 2333 C C . GLN A 1 296 ? 18.276 1.835 -11.230 1.00 94.69 296 GLN A C 1
ATOM 2335 O O . GLN A 1 296 ? 18.999 1.727 -12.219 1.00 94.69 296 GLN A O 1
ATOM 2340 N N . HIS A 1 297 ? 17.447 2.864 -11.065 1.00 95.00 297 HIS A N 1
ATOM 2341 C CA . HIS A 1 297 ? 17.371 3.994 -11.987 1.00 95.00 297 HIS A CA 1
ATOM 2342 C C . HIS A 1 297 ? 18.706 4.731 -12.062 1.00 95.00 297 HIS A C 1
ATOM 2344 O O . HIS A 1 297 ? 19.242 4.896 -13.158 1.00 95.00 297 HIS A O 1
ATOM 2350 N N . ALA A 1 298 ? 19.285 5.084 -10.912 1.00 95.69 298 ALA A N 1
ATOM 2351 C CA . ALA A 1 298 ? 20.583 5.739 -10.826 1.00 95.69 298 ALA A CA 1
ATOM 2352 C C . ALA A 1 298 ? 21.689 4.881 -11.456 1.00 95.69 298 ALA A C 1
ATOM 2354 O O . ALA A 1 298 ? 22.474 5.382 -12.265 1.00 95.69 298 ALA A O 1
ATOM 2355 N N . ALA A 1 299 ? 21.709 3.574 -11.165 1.00 95.31 299 ALA A N 1
ATOM 2356 C CA . ALA A 1 299 ? 22.665 2.647 -11.762 1.00 95.31 299 ALA A CA 1
ATOM 2357 C C . ALA A 1 299 ? 22.519 2.558 -13.290 1.00 95.31 299 ALA A C 1
ATOM 2359 O O . ALA A 1 299 ? 23.510 2.629 -14.025 1.00 95.31 299 ALA A O 1
ATOM 2360 N N . ALA A 1 300 ? 21.276 2.466 -13.772 1.00 93.56 300 ALA A N 1
ATOM 2361 C CA . ALA A 1 300 ? 20.976 2.415 -15.193 1.00 93.56 300 ALA A CA 1
ATOM 2362 C C . ALA A 1 300 ? 21.417 3.692 -15.911 1.00 93.56 300 ALA A C 1
ATOM 2364 O O . ALA A 1 300 ? 22.123 3.600 -16.909 1.00 93.56 300 ALA A O 1
ATOM 2365 N N . VAL A 1 301 ? 21.089 4.875 -15.382 1.00 93.06 301 VAL A N 1
ATOM 2366 C CA . VAL A 1 301 ? 21.484 6.154 -15.993 1.00 93.06 301 VAL A CA 1
ATOM 2367 C C . VAL A 1 301 ? 23.006 6.312 -16.027 1.00 93.06 301 VAL A C 1
ATOM 2369 O O . VAL A 1 301 ? 23.569 6.670 -17.064 1.00 93.06 301 VAL A O 1
ATOM 2372 N N . LEU A 1 302 ? 23.681 6.067 -14.901 1.00 94.00 302 LEU A N 1
ATOM 2373 C CA . LEU A 1 302 ? 25.087 6.433 -14.731 1.00 94.00 302 LEU A CA 1
ATOM 2374 C C . LEU A 1 302 ? 26.063 5.420 -15.339 1.00 94.00 302 LEU A C 1
ATOM 2376 O O . LEU A 1 302 ? 27.094 5.844 -15.872 1.00 94.00 302 LEU A O 1
ATOM 2380 N N . TYR A 1 303 ? 25.759 4.118 -15.283 1.00 93.06 303 TYR A N 1
ATOM 2381 C CA . TYR A 1 303 ? 26.726 3.063 -15.624 1.00 93.06 303 TYR A CA 1
ATOM 2382 C C . TYR A 1 303 ? 26.302 2.185 -16.804 1.00 93.06 303 TYR A C 1
ATOM 2384 O O . TYR A 1 303 ? 27.166 1.810 -17.601 1.00 93.06 303 TYR A O 1
ATOM 2392 N N . PHE A 1 304 ? 25.008 1.871 -16.946 1.00 90.44 304 PHE A N 1
ATOM 2393 C CA . PHE A 1 304 ? 24.528 0.988 -18.019 1.00 90.44 304 PHE A CA 1
ATOM 2394 C C . PHE A 1 304 ? 24.238 1.751 -19.313 1.00 90.44 304 PHE A C 1
ATOM 2396 O O . PHE A 1 304 ? 24.844 1.459 -20.341 1.00 90.44 304 PHE A O 1
ATOM 2403 N N . ASP A 1 305 ? 23.349 2.740 -19.248 1.00 88.12 305 ASP A N 1
ATOM 2404 C CA . ASP A 1 305 ? 22.955 3.585 -20.379 1.00 88.12 305 ASP A CA 1
ATOM 2405 C C . ASP A 1 305 ? 23.983 4.698 -20.625 1.00 88.12 305 ASP A C 1
ATOM 2407 O O . ASP A 1 305 ? 24.100 5.206 -21.737 1.00 88.12 305 ASP A O 1
ATOM 2411 N N . GLN A 1 306 ? 24.720 5.083 -19.574 1.00 89.19 306 GLN A N 1
ATOM 2412 C CA . GLN A 1 306 ? 25.692 6.181 -19.573 1.00 89.19 306 GLN A CA 1
ATOM 2413 C C . GLN A 1 306 ? 25.131 7.462 -20.202 1.00 89.19 306 GLN A C 1
ATOM 2415 O O . GLN A 1 306 ? 25.784 8.099 -21.035 1.00 89.19 306 GLN A O 1
ATOM 2420 N N . LEU A 1 307 ? 23.922 7.855 -19.789 1.00 86.31 307 LEU A N 1
ATOM 2421 C CA . LEU A 1 307 ? 23.279 9.041 -20.345 1.00 86.31 307 LEU A CA 1
ATOM 2422 C C . LEU A 1 307 ? 24.159 10.276 -20.120 1.00 86.31 307 LEU A C 1
ATOM 2424 O O . LEU A 1 307 ? 24.799 10.446 -19.074 1.00 86.31 307 LEU A O 1
ATOM 2428 N N . ARG A 1 308 ? 24.193 11.130 -21.141 1.00 84.75 308 ARG A N 1
ATOM 2429 C CA . ARG A 1 308 ? 24.858 12.430 -21.099 1.00 84.75 308 ARG A CA 1
ATOM 2430 C C . ARG A 1 308 ? 23.798 13.510 -21.021 1.00 84.75 308 ARG A C 1
ATOM 2432 O O . ARG A 1 308 ? 22.782 13.429 -21.708 1.00 84.75 308 ARG A O 1
ATOM 2439 N N . VAL A 1 309 ? 24.058 14.515 -20.194 1.00 85.69 309 VAL A N 1
ATOM 2440 C CA . VAL A 1 309 ? 23.188 15.684 -20.093 1.00 85.69 309 VAL A CA 1
ATOM 2441 C C . VAL A 1 309 ? 23.285 16.462 -21.411 1.00 85.69 309 VAL A C 1
ATOM 2443 O O . VAL A 1 309 ? 24.400 16.817 -21.807 1.00 85.69 309 VAL A O 1
ATOM 2446 N N . PRO A 1 310 ? 22.166 16.699 -22.119 1.00 82.62 310 PRO A N 1
ATOM 2447 C CA . PRO A 1 310 ? 22.174 17.496 -23.339 1.00 82.62 310 PRO A CA 1
ATOM 2448 C C . PRO A 1 310 ? 22.700 18.912 -23.079 1.00 82.62 310 PRO A C 1
ATOM 2450 O O . PRO A 1 310 ? 22.418 19.502 -22.033 1.00 82.62 310 PRO A O 1
ATOM 2453 N N . GLN A 1 311 ? 23.427 19.484 -24.044 1.00 76.44 311 GLN A N 1
ATOM 2454 C CA . GLN A 1 311 ? 23.831 20.888 -23.976 1.00 76.44 311 GLN A CA 1
ATOM 2455 C C . GLN A 1 311 ? 22.599 21.767 -24.215 1.00 76.44 311 GLN A C 1
ATOM 2457 O O . GLN A 1 311 ? 22.129 21.913 -25.339 1.00 76.44 311 GLN A O 1
ATOM 2462 N N . THR A 1 312 ? 22.040 22.302 -23.132 1.00 78.94 312 THR A N 1
ATOM 2463 C CA . THR A 1 312 ? 20.890 23.217 -23.148 1.00 78.94 312 THR A CA 1
ATOM 2464 C C . THR A 1 312 ? 21.235 24.494 -22.393 1.00 78.94 312 THR A C 1
ATOM 2466 O O . THR A 1 312 ? 22.210 24.535 -21.642 1.00 78.94 312 THR A O 1
ATOM 2469 N N . THR A 1 313 ? 20.402 25.522 -22.547 1.00 68.81 313 THR A N 1
ATOM 2470 C CA . THR A 1 313 ? 20.519 26.795 -21.821 1.00 68.81 313 THR A CA 1
ATOM 2471 C C . THR A 1 313 ? 20.440 26.643 -20.297 1.00 68.81 313 THR A C 1
ATOM 2473 O O . THR A 1 313 ? 20.959 27.497 -19.587 1.00 68.81 313 THR A O 1
ATOM 2476 N N . SER A 1 314 ? 19.847 25.560 -19.775 1.00 85.44 314 SER A N 1
ATOM 2477 C CA . SER A 1 314 ? 19.821 25.249 -18.339 1.00 85.44 314 SER A CA 1
ATOM 2478 C C . SER A 1 314 ? 20.262 23.800 -18.072 1.00 85.44 314 SER A C 1
ATOM 2480 O O . SER A 1 314 ? 19.425 22.892 -18.016 1.00 85.44 314 SER A O 1
ATOM 2482 N N . PRO A 1 315 ? 21.574 23.555 -17.871 1.00 83.69 315 PRO A N 1
ATOM 2483 C CA . PRO A 1 315 ? 22.109 22.220 -17.592 1.00 83.69 315 PRO A CA 1
ATOM 2484 C C . PRO A 1 315 ? 21.497 21.573 -16.346 1.00 83.69 315 PRO A C 1
ATOM 2486 O O . PRO A 1 315 ? 21.227 20.376 -16.342 1.00 83.69 315 PRO A O 1
ATOM 2489 N N . TRP A 1 316 ? 21.209 22.372 -15.314 1.00 88.19 316 TRP A N 1
ATOM 2490 C CA . TRP A 1 316 ? 20.521 21.910 -14.106 1.00 88.19 316 TRP A CA 1
ATOM 2491 C C . TRP A 1 316 ? 19.135 21.327 -14.413 1.00 88.19 316 TRP A C 1
ATOM 2493 O O . TRP A 1 316 ? 18.810 20.230 -13.952 1.00 88.19 316 TRP A O 1
ATOM 2503 N N . LEU A 1 317 ? 18.329 22.031 -15.217 1.00 88.25 317 LEU A N 1
ATOM 2504 C CA . LEU A 1 317 ? 16.991 21.572 -15.582 1.00 88.25 317 LEU A CA 1
ATOM 2505 C C . LEU A 1 317 ? 17.059 20.300 -16.433 1.00 88.25 317 LEU A C 1
ATOM 2507 O O . LEU A 1 317 ? 16.282 19.377 -16.213 1.00 88.25 317 LEU A O 1
ATOM 2511 N N . ALA A 1 318 ? 18.015 20.205 -17.359 1.00 87.12 318 ALA A N 1
ATOM 2512 C CA . ALA A 1 318 ? 18.226 18.987 -18.136 1.00 87.12 318 ALA A CA 1
ATOM 2513 C C . ALA A 1 318 ? 18.581 17.786 -17.239 1.00 87.12 318 ALA A C 1
ATOM 2515 O O . ALA A 1 318 ? 18.027 16.699 -17.414 1.00 87.12 318 ALA A O 1
ATOM 2516 N N . THR A 1 319 ? 19.439 17.982 -16.235 1.00 90.94 319 THR A N 1
ATOM 2517 C CA . THR A 1 319 ? 19.766 16.933 -15.261 1.00 90.94 319 THR A CA 1
ATOM 2518 C C . THR A 1 319 ? 18.559 16.547 -14.405 1.00 90.94 319 THR A C 1
ATOM 2520 O O . THR A 1 319 ? 18.309 15.357 -14.210 1.00 90.94 319 THR A O 1
ATOM 2523 N N . TYR A 1 320 ? 17.759 17.523 -13.969 1.00 91.56 320 TYR A N 1
ATOM 2524 C CA . TYR A 1 320 ? 16.497 17.283 -13.264 1.00 91.56 320 TYR A CA 1
ATOM 2525 C C . TYR A 1 320 ? 15.530 16.412 -14.067 1.00 91.56 320 TYR A C 1
ATOM 2527 O O . TYR A 1 320 ? 14.963 15.460 -13.533 1.00 91.56 320 TYR A O 1
ATOM 2535 N N . LYS A 1 321 ? 15.378 16.687 -15.365 1.00 90.12 321 LYS A N 1
ATOM 2536 C CA . LYS A 1 321 ? 14.497 15.898 -16.234 1.00 90.12 321 LYS A CA 1
ATOM 2537 C C . LYS A 1 321 ? 14.967 14.450 -16.352 1.00 90.12 321 LYS A C 1
ATOM 2539 O O . LYS A 1 321 ? 14.130 13.561 -16.396 1.00 90.12 321 LYS A O 1
ATOM 2544 N N . ILE A 1 322 ? 16.278 14.193 -16.352 1.00 90.44 322 ILE A N 1
ATOM 2545 C CA . ILE A 1 322 ? 16.822 12.823 -16.329 1.00 90.44 322 ILE A CA 1
ATOM 2546 C C . ILE A 1 322 ? 16.595 12.166 -14.958 1.00 90.44 322 ILE A C 1
ATOM 2548 O O . ILE A 1 322 ? 16.213 10.996 -14.889 1.00 90.44 322 ILE A O 1
ATOM 2552 N N . TRP A 1 323 ? 16.803 12.915 -13.871 1.00 91.69 323 TRP A N 1
ATOM 2553 C CA . TRP A 1 323 ? 16.558 12.460 -12.500 1.00 91.69 323 TRP A CA 1
ATOM 2554 C C . TRP A 1 323 ? 15.098 12.014 -12.312 1.00 91.69 323 TRP A C 1
ATOM 2556 O O . TRP A 1 323 ? 14.867 10.902 -11.839 1.00 91.69 323 TRP A O 1
ATOM 2566 N N . ASN A 1 324 ? 14.137 12.810 -12.794 1.00 89.69 324 ASN A N 1
ATOM 2567 C CA . ASN A 1 324 ? 12.693 12.567 -12.685 1.00 89.69 324 ASN A CA 1
ATOM 2568 C C . ASN A 1 324 ? 12.094 11.704 -13.827 1.00 89.69 324 ASN A C 1
ATOM 2570 O O . ASN A 1 324 ? 10.875 11.629 -13.961 1.00 89.69 324 ASN A O 1
ATOM 2574 N N . ASP A 1 325 ? 12.910 11.050 -14.668 1.00 88.06 325 ASP A N 1
ATOM 2575 C CA . ASP A 1 325 ? 12.444 10.223 -15.801 1.00 88.06 325 ASP A CA 1
ATOM 2576 C C . ASP A 1 325 ? 12.825 8.731 -15.651 1.00 88.06 325 ASP A C 1
ATOM 2578 O O . ASP A 1 325 ? 13.608 8.184 -16.445 1.00 88.06 325 ASP A O 1
ATOM 2582 N N . PRO A 1 326 ? 12.259 8.016 -14.654 1.00 86.00 326 PRO A N 1
ATOM 2583 C CA . PRO A 1 326 ? 12.511 6.585 -14.475 1.00 86.00 326 PRO A CA 1
ATOM 2584 C C . PRO A 1 326 ? 12.004 5.744 -15.657 1.00 86.00 326 PRO A C 1
ATOM 2586 O O . PRO A 1 326 ? 12.520 4.663 -15.929 1.00 86.00 326 PRO A O 1
ATOM 2589 N N . GLN A 1 327 ? 11.025 6.252 -16.415 1.00 85.88 327 GLN A N 1
ATOM 2590 C CA . GLN A 1 327 ? 10.439 5.541 -17.552 1.00 85.88 327 GLN A CA 1
ATOM 2591 C C . GLN A 1 327 ? 11.175 5.767 -18.879 1.00 85.88 327 GLN A C 1
ATOM 2593 O O . GLN A 1 327 ? 10.820 5.114 -19.863 1.00 85.88 327 GLN A O 1
ATOM 2598 N N . ARG A 1 328 ? 12.202 6.627 -18.918 1.00 83.69 328 ARG A N 1
ATOM 2599 C CA . ARG A 1 328 ? 12.944 6.998 -20.139 1.00 83.69 328 ARG A CA 1
ATOM 2600 C C . ARG A 1 328 ? 12.050 7.588 -21.239 1.00 83.69 328 ARG A C 1
ATOM 2602 O O . ARG A 1 328 ? 12.240 7.318 -22.423 1.00 83.69 328 ARG A O 1
ATOM 2609 N N . ARG A 1 329 ? 11.026 8.353 -20.859 1.00 74.44 329 ARG A N 1
ATOM 2610 C CA . ARG A 1 329 ? 10.064 8.965 -21.790 1.00 74.44 329 ARG A CA 1
ATOM 2611 C C . ARG A 1 329 ? 10.572 10.274 -22.394 1.00 74.44 329 ARG A C 1
ATOM 2613 O O . ARG A 1 329 ? 10.116 10.640 -23.473 1.00 74.44 329 ARG A O 1
ATOM 2620 N N . MET A 1 330 ? 11.477 10.975 -21.711 1.00 62.28 330 MET A N 1
ATOM 2621 C CA . MET A 1 330 ? 12.014 12.275 -22.136 1.00 62.28 330 MET A CA 1
ATOM 2622 C C . MET A 1 330 ? 13.434 12.180 -22.707 1.00 62.28 330 MET A C 1
ATOM 2624 O O . MET A 1 330 ? 13.886 13.088 -23.396 1.00 62.28 330 MET A O 1
ATOM 2628 N N . SER A 1 331 ? 14.138 11.077 -22.447 1.00 52.50 331 SER A N 1
ATOM 2629 C CA . SER A 1 331 ? 15.581 10.925 -22.682 1.00 52.50 331 SER A CA 1
ATOM 2630 C C . SER A 1 331 ? 15.977 10.419 -24.082 1.00 52.50 331 SER A C 1
ATOM 2632 O O . SER A 1 331 ? 17.161 10.213 -24.349 1.00 52.50 331 SER A O 1
ATOM 2634 N N . THR A 1 332 ? 15.041 10.272 -25.024 1.00 44.78 332 THR A N 1
ATOM 2635 C CA . THR A 1 332 ? 15.395 10.033 -26.432 1.00 44.78 332 THR A CA 1
ATOM 2636 C C . THR A 1 332 ? 15.731 11.355 -27.114 1.00 44.78 332 THR A C 1
ATOM 2638 O O . THR A 1 332 ? 14.830 12.116 -27.454 1.00 44.78 332 THR A O 1
ATOM 2641 N N . GLY A 1 333 ? 17.016 11.602 -27.382 1.00 41.16 333 GLY A N 1
ATOM 2642 C CA . GLY A 1 333 ? 17.518 12.712 -28.209 1.00 41.16 333 GLY A CA 1
ATOM 2643 C C . GLY A 1 333 ? 17.099 12.670 -29.690 1.00 41.16 333 GLY A C 1
ATOM 2644 O O . GLY A 1 333 ? 17.795 13.212 -30.539 1.00 41.16 333 GLY A O 1
ATOM 2645 N N . LEU A 1 334 ? 15.981 12.018 -30.013 1.00 32.59 334 LEU A N 1
ATOM 2646 C CA . LEU A 1 334 ? 15.296 12.145 -31.291 1.00 32.59 334 LEU A CA 1
ATOM 2647 C C . LEU A 1 334 ? 14.138 13.127 -31.080 1.00 32.59 334 LEU A C 1
ATOM 2649 O O . LEU A 1 334 ? 13.255 12.832 -30.267 1.00 32.59 334 LEU A O 1
ATOM 2653 N N . PRO A 1 335 ? 14.108 14.276 -31.781 1.00 29.50 335 PRO A N 1
ATOM 2654 C CA . PRO A 1 335 ? 12.936 15.134 -31.750 1.00 29.50 335 PRO A CA 1
ATOM 2655 C C . PRO A 1 335 ? 11.730 14.291 -32.191 1.00 29.50 335 PRO A C 1
ATOM 2657 O O . PRO A 1 335 ? 11.836 13.557 -33.181 1.00 29.50 335 PRO A O 1
ATOM 2660 N N . PRO A 1 336 ? 10.593 14.329 -31.474 1.00 34.28 336 PRO A N 1
ATOM 2661 C CA . PRO A 1 336 ? 9.405 13.623 -31.918 1.00 34.28 336 PRO A CA 1
ATOM 2662 C C . PRO A 1 336 ? 9.038 14.145 -33.310 1.00 34.28 336 PRO A C 1
ATOM 2664 O O . PRO A 1 336 ? 8.675 15.310 -33.470 1.00 34.28 336 PRO A O 1
ATOM 2667 N N . ARG A 1 337 ? 9.165 13.280 -34.323 1.00 34.09 337 ARG A N 1
ATOM 2668 C CA . ARG A 1 337 ? 8.690 13.530 -35.684 1.00 34.09 337 ARG A CA 1
ATOM 2669 C C . ARG A 1 337 ? 7.179 13.757 -35.573 1.00 34.09 337 ARG A C 1
ATOM 2671 O O . ARG A 1 337 ? 6.433 12.813 -35.352 1.00 34.09 337 ARG A O 1
ATOM 2678 N N . HIS A 1 338 ? 6.791 15.031 -35.606 1.00 36.31 338 HIS A N 1
ATOM 2679 C CA . HIS A 1 338 ? 5.448 15.554 -35.352 1.00 36.31 338 HIS A CA 1
ATOM 2680 C C . HIS A 1 338 ? 4.817 15.138 -34.013 1.00 36.31 338 HIS A C 1
ATOM 2682 O O . HIS A 1 338 ? 4.047 14.185 -33.929 1.00 36.31 338 HIS A O 1
ATOM 2688 N N . LYS A 1 339 ? 5.017 15.954 -32.972 1.00 36.69 339 LYS A N 1
ATOM 2689 C CA . LYS A 1 339 ? 3.897 16.219 -32.060 1.00 36.69 339 LYS A CA 1
ATOM 2690 C C . LYS A 1 339 ? 3.132 17.422 -32.621 1.00 36.69 339 LYS A C 1
ATOM 2692 O O . LYS A 1 339 ? 3.755 18.475 -32.765 1.00 36.69 339 LYS A O 1
ATOM 2697 N N . PRO A 1 340 ? 1.830 17.304 -32.951 1.00 34.81 340 PRO A N 1
ATOM 2698 C CA . PRO A 1 340 ? 1.004 18.491 -33.134 1.00 34.81 340 PRO A CA 1
ATOM 2699 C C . PRO A 1 340 ? 1.089 19.318 -31.848 1.00 34.81 340 PRO A C 1
ATOM 2701 O O . PRO A 1 340 ? 1.343 18.761 -30.777 1.00 34.81 340 PRO A O 1
ATOM 2704 N N . SER A 1 341 ? 0.927 20.635 -31.944 1.00 36.91 341 SER A N 1
ATOM 2705 C CA . SER A 1 341 ? 0.859 21.528 -30.788 1.00 36.91 341 SER A CA 1
ATOM 2706 C C . SER A 1 341 ? -0.285 21.080 -29.871 1.00 36.91 341 SER A C 1
ATOM 2708 O O . SER A 1 341 ? -1.433 21.483 -30.047 1.00 36.91 341 SER A O 1
ATOM 2710 N N . ILE A 1 342 ? 0.003 20.183 -28.927 1.00 47.91 342 ILE A N 1
ATOM 2711 C CA . ILE A 1 342 ? -0.966 19.750 -27.926 1.00 47.91 342 ILE A CA 1
ATOM 2712 C C . ILE A 1 342 ? -1.223 20.992 -27.086 1.00 47.91 342 ILE A C 1
ATOM 2714 O O . ILE A 1 342 ? -0.299 21.497 -26.444 1.00 47.91 342 ILE A O 1
ATOM 2718 N N . SER A 1 343 ? -2.454 21.504 -27.153 1.00 48.53 343 SER A N 1
ATOM 2719 C CA . SER A 1 343 ? -2.917 22.639 -26.361 1.00 48.53 343 SER A CA 1
ATOM 2720 C C . SER A 1 343 ? -2.390 22.490 -24.938 1.00 48.53 343 SER A C 1
ATOM 2722 O O . SER A 1 343 ? -2.618 21.454 -24.308 1.00 48.53 343 SER A O 1
ATOM 2724 N N . SER A 1 344 ? -1.651 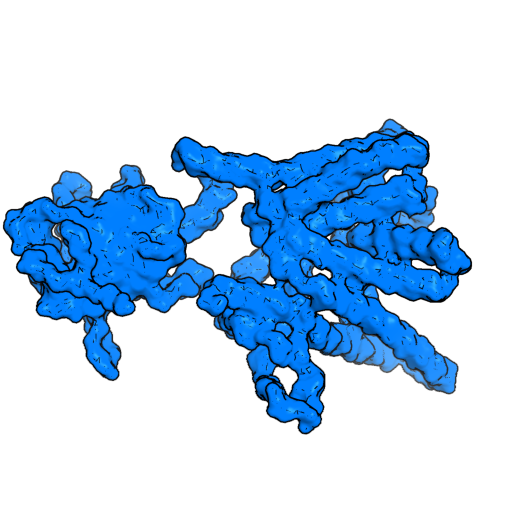23.485 -24.447 1.00 53.44 344 SER A N 1
ATOM 2725 C CA . SER A 1 344 ? -1.216 23.514 -23.054 1.00 53.44 344 SER A CA 1
ATOM 2726 C C . SER A 1 344 ? -2.467 23.408 -22.190 1.00 53.44 344 SER A C 1
ATOM 2728 O O . SER A 1 344 ? -3.202 24.387 -22.067 1.00 53.44 344 SER A O 1
ATOM 2730 N N . HIS A 1 345 ? -2.739 22.223 -21.629 1.00 62.66 345 HIS A N 1
ATOM 2731 C CA . HIS A 1 345 ? -3.852 22.057 -20.707 1.00 62.66 345 HIS A CA 1
ATOM 2732 C C . HIS A 1 345 ? -3.711 23.124 -19.627 1.00 62.66 345 HIS A C 1
ATOM 2734 O O . HIS A 1 345 ? -2.631 23.301 -19.051 1.00 62.66 345 HIS A O 1
ATOM 2740 N N . SER A 1 346 ? -4.788 23.871 -19.386 1.00 84.25 346 SER A N 1
ATOM 2741 C CA . SER A 1 346 ? -4.808 24.841 -18.299 1.00 84.25 346 SER A CA 1
ATOM 2742 C C . SER A 1 346 ? -4.390 24.126 -17.016 1.00 84.25 346 SER A C 1
ATOM 2744 O O . SER A 1 346 ? -4.966 23.093 -16.668 1.00 84.25 346 SER A O 1
ATOM 2746 N N . ARG A 1 347 ? -3.379 24.657 -16.317 1.00 86.81 347 ARG A N 1
ATOM 2747 C CA . ARG A 1 347 ? -2.880 24.065 -15.065 1.00 86.81 347 ARG A CA 1
ATOM 2748 C C . ARG A 1 347 ? -4.009 23.916 -14.045 1.00 86.81 347 ARG A C 1
ATOM 2750 O O . ARG A 1 347 ? -4.043 22.929 -13.330 1.00 86.81 347 ARG A O 1
ATOM 2757 N N . LEU A 1 348 ? -4.974 24.839 -14.052 1.00 86.81 348 LEU A N 1
ATOM 2758 C CA . LEU A 1 348 ? -6.186 24.765 -13.234 1.00 86.81 348 LEU A CA 1
ATOM 2759 C C . LEU A 1 348 ? -7.045 23.545 -13.582 1.00 86.81 348 LEU A C 1
ATOM 2761 O O . LEU A 1 348 ? -7.450 22.808 -12.689 1.00 86.81 348 LEU A O 1
ATOM 2765 N N . CYS A 1 349 ? -7.281 23.304 -14.874 1.00 89.25 349 CYS A N 1
ATOM 2766 C CA . CYS A 1 349 ? -8.027 22.138 -15.343 1.00 89.25 349 CYS A CA 1
ATOM 2767 C C . CYS A 1 349 ? -7.301 20.836 -14.980 1.00 89.25 349 CYS A C 1
ATOM 2769 O O . CYS A 1 349 ? -7.927 19.914 -14.464 1.00 89.25 349 CYS A O 1
ATOM 2771 N N . PHE A 1 350 ? -5.979 20.784 -15.172 1.00 88.94 350 PHE A N 1
ATOM 2772 C CA . PHE A 1 350 ? -5.158 19.640 -14.778 1.00 88.94 350 PHE A CA 1
ATOM 2773 C C . PHE A 1 350 ? -5.259 19.352 -13.273 1.00 88.94 350 PHE A C 1
ATOM 2775 O O . PHE A 1 350 ? -5.579 18.227 -12.890 1.00 88.94 350 PHE A O 1
ATOM 2782 N N . THR A 1 351 ? -5.063 20.368 -12.424 1.00 90.62 351 THR A N 1
ATOM 2783 C CA . THR A 1 351 ? -5.184 20.237 -10.964 1.00 90.62 351 THR A CA 1
ATOM 2784 C C . THR A 1 351 ? -6.576 19.775 -10.563 1.00 90.62 351 THR A C 1
ATOM 2786 O O . THR A 1 351 ? -6.701 18.843 -9.774 1.00 90.62 351 THR A O 1
ATOM 2789 N N . PHE A 1 352 ? -7.625 20.383 -11.124 1.00 92.19 352 PHE A N 1
ATOM 2790 C CA . PHE A 1 352 ? -9.003 20.003 -10.830 1.00 92.19 352 PHE A CA 1
ATOM 2791 C C . PHE A 1 352 ? -9.280 18.545 -11.211 1.00 92.19 352 PHE A C 1
ATOM 2793 O O . PHE A 1 352 ? -9.817 17.800 -10.398 1.00 92.19 352 PHE A O 1
ATOM 2800 N N . CYS A 1 353 ? -8.856 18.107 -12.401 1.00 90.25 353 CYS A N 1
ATOM 2801 C CA . CYS A 1 353 ? -9.030 16.722 -12.841 1.00 90.25 353 CYS A CA 1
ATOM 2802 C C . CYS A 1 353 ? -8.305 15.734 -11.917 1.00 90.25 353 CYS A C 1
ATOM 2804 O O . CYS A 1 353 ? -8.884 14.715 -11.540 1.00 90.25 353 CYS A O 1
ATOM 2806 N N . GLN A 1 354 ? -7.064 16.040 -11.522 1.00 90.06 354 GLN A N 1
ATOM 2807 C CA . GLN A 1 354 ? -6.294 15.189 -10.613 1.00 90.06 354 GLN A CA 1
ATOM 2808 C C . GLN A 1 354 ? -6.936 15.114 -9.227 1.00 90.06 354 GLN A C 1
ATOM 2810 O O . GLN A 1 354 ? -7.163 14.019 -8.716 1.00 90.06 354 GLN A O 1
ATOM 2815 N N . LEU A 1 355 ? -7.295 16.259 -8.639 1.00 91.38 355 LEU A N 1
ATOM 2816 C CA . LEU A 1 355 ? -7.946 16.298 -7.329 1.00 91.38 355 LEU A CA 1
ATOM 2817 C C . LEU A 1 355 ? -9.305 15.595 -7.351 1.00 91.38 355 LEU A C 1
ATOM 2819 O O . LEU A 1 355 ? -9.590 14.817 -6.443 1.00 91.38 355 LEU A O 1
ATOM 2823 N N . ALA A 1 356 ? -10.119 15.804 -8.388 1.00 92.81 356 ALA A N 1
ATOM 2824 C CA . ALA A 1 356 ? -11.414 15.145 -8.527 1.00 92.81 356 ALA A CA 1
ATOM 2825 C C . ALA A 1 356 ? -11.263 13.620 -8.626 1.00 92.81 356 ALA A C 1
ATOM 2827 O O . ALA A 1 356 ? -11.948 12.885 -7.914 1.00 92.81 356 ALA A O 1
ATOM 2828 N N . LYS A 1 357 ? -10.323 13.136 -9.450 1.00 91.31 357 LYS A N 1
ATOM 2829 C CA . LYS A 1 357 ? -10.030 11.706 -9.601 1.00 91.31 357 LYS A CA 1
ATOM 2830 C C . LYS A 1 357 ? -9.581 11.074 -8.282 1.00 91.31 357 LYS A C 1
ATOM 2832 O O . LYS A 1 357 ? -10.155 10.061 -7.881 1.00 91.31 357 LYS A O 1
ATOM 2837 N N . ILE A 1 358 ? -8.585 11.664 -7.611 1.00 90.75 358 ILE A N 1
ATOM 2838 C CA . ILE A 1 358 ? -8.076 11.165 -6.323 1.00 90.75 358 ILE A CA 1
ATOM 2839 C C . ILE A 1 358 ? -9.205 11.138 -5.300 1.00 90.75 358 ILE A C 1
ATOM 2841 O O . ILE A 1 358 ? -9.425 10.107 -4.672 1.00 90.75 358 ILE A O 1
ATOM 2845 N N . THR A 1 359 ? -9.930 12.251 -5.156 1.00 89.12 359 THR A N 1
ATOM 2846 C CA . THR A 1 359 ? -10.992 12.391 -4.154 1.00 89.12 359 THR A CA 1
ATOM 2847 C C . THR A 1 359 ? -12.082 11.354 -4.377 1.00 89.12 359 THR A C 1
ATOM 2849 O O . THR A 1 359 ? -12.491 10.702 -3.425 1.00 89.12 359 THR A O 1
ATOM 2852 N N . LEU A 1 360 ? -12.504 11.129 -5.625 1.00 93.06 360 LEU A N 1
ATOM 2853 C CA . LEU A 1 360 ? -13.509 10.118 -5.947 1.00 93.06 360 LEU A CA 1
ATOM 2854 C C . LEU A 1 360 ? -13.021 8.695 -5.634 1.00 93.06 360 LEU A C 1
ATOM 2856 O O . LEU A 1 360 ? -13.741 7.921 -5.004 1.00 93.06 360 LEU A O 1
ATOM 2860 N N . CYS A 1 361 ? -11.797 8.350 -6.043 1.00 89.44 361 CYS A N 1
ATOM 2861 C CA . CYS A 1 361 ? -11.242 7.012 -5.830 1.00 89.44 361 CYS A CA 1
ATOM 2862 C C . CYS A 1 361 ? -11.002 6.719 -4.338 1.00 89.44 361 CYS A C 1
ATOM 2864 O O . CYS A 1 361 ? -11.307 5.625 -3.861 1.00 89.44 361 CYS A O 1
ATOM 2866 N N . TRP A 1 362 ? -10.512 7.705 -3.584 1.00 85.00 362 TRP A N 1
ATOM 2867 C CA . TRP A 1 362 ? -10.313 7.585 -2.140 1.00 85.00 362 TRP A CA 1
ATOM 2868 C C . TRP A 1 362 ? -11.621 7.624 -1.362 1.00 85.00 362 TRP A C 1
ATOM 2870 O O . TRP A 1 362 ? -11.762 6.860 -0.416 1.00 85.00 362 TRP A O 1
ATOM 2880 N N . ALA A 1 363 ? -12.608 8.422 -1.773 1.00 85.06 363 ALA A N 1
ATOM 2881 C CA . ALA A 1 363 ? -13.942 8.377 -1.182 1.00 85.06 363 ALA A CA 1
ATOM 2882 C C . ALA A 1 363 ? -14.576 6.988 -1.366 1.00 85.06 363 ALA A C 1
ATOM 2884 O O . ALA A 1 363 ? -15.084 6.413 -0.406 1.00 85.06 363 ALA A O 1
ATOM 2885 N N . LEU A 1 364 ? -14.470 6.398 -2.563 1.00 88.00 364 LEU A N 1
ATOM 2886 C CA . LEU A 1 364 ? -14.904 5.021 -2.820 1.00 88.00 364 LEU A CA 1
ATOM 2887 C C . LEU A 1 364 ? -14.179 4.018 -1.904 1.00 88.00 364 LEU A C 1
ATOM 2889 O O . LEU A 1 364 ? -14.816 3.138 -1.324 1.00 88.00 364 LEU A O 1
ATOM 2893 N N . GLN A 1 365 ? -12.863 4.157 -1.718 1.00 84.94 365 GLN A N 1
ATOM 2894 C CA . GLN A 1 365 ? -12.113 3.274 -0.824 1.00 84.94 365 GLN A CA 1
ATOM 2895 C C . GLN A 1 365 ? -12.471 3.467 0.652 1.00 84.94 365 GLN A C 1
ATOM 2897 O O . GLN A 1 365 ? -12.614 2.480 1.363 1.00 84.94 365 GLN A O 1
ATOM 2902 N N . LEU A 1 366 ? -12.605 4.701 1.131 1.00 78.69 366 LEU A N 1
ATOM 2903 C CA . LEU A 1 366 ? -12.801 5.000 2.551 1.00 78.69 366 LEU A CA 1
ATOM 2904 C C . LEU A 1 366 ? -14.245 4.789 3.006 1.00 78.69 366 LEU A C 1
ATOM 2906 O O . LEU A 1 366 ? -14.465 4.310 4.114 1.00 78.69 366 LEU A O 1
ATOM 2910 N N . PHE A 1 367 ? -15.225 5.127 2.166 1.00 79.19 367 PHE A N 1
ATOM 2911 C CA . PHE A 1 367 ? -16.638 5.090 2.549 1.00 79.19 367 PHE A CA 1
ATOM 2912 C C . PHE A 1 367 ? -17.368 3.824 2.100 1.00 79.19 367 PHE A C 1
ATOM 2914 O O . PHE A 1 367 ? -18.381 3.480 2.702 1.00 79.19 367 PHE A O 1
ATOM 2921 N N . ILE A 1 368 ? -16.877 3.124 1.070 1.00 80.31 368 ILE A N 1
ATOM 2922 C CA . ILE A 1 368 ? -17.565 1.954 0.504 1.00 80.31 368 ILE A CA 1
ATOM 2923 C C . ILE A 1 368 ? -16.716 0.696 0.678 1.00 80.31 368 ILE A C 1
ATOM 2925 O O . ILE A 1 368 ? -17.076 -0.181 1.457 1.00 80.31 368 ILE A O 1
ATOM 2929 N N . ILE A 1 369 ? -15.574 0.592 -0.004 1.00 74.94 369 ILE A N 1
ATOM 2930 C CA . ILE A 1 369 ? -14.804 -0.663 -0.042 1.00 74.94 369 ILE A CA 1
ATOM 2931 C C . ILE A 1 369 ? -14.206 -0.980 1.335 1.00 74.94 369 ILE A C 1
ATOM 2933 O O . ILE A 1 369 ? -14.357 -2.090 1.835 1.00 74.94 369 ILE A O 1
ATOM 2937 N N . GLY A 1 370 ? -13.559 -0.005 1.971 1.00 70.50 370 GLY A N 1
ATOM 2938 C CA . GLY A 1 370 ? -12.897 -0.144 3.268 1.00 70.50 370 GLY A CA 1
ATOM 2939 C C . GLY A 1 370 ? -13.818 -0.676 4.368 1.00 70.50 370 GLY A C 1
ATOM 2940 O O . GLY A 1 370 ? -13.428 -1.639 5.017 1.00 70.50 370 GLY A O 1
ATOM 2941 N N . PRO A 1 371 ? -15.035 -0.127 4.555 1.00 72.25 371 PRO A N 1
ATOM 2942 C CA . PRO A 1 371 ? -16.003 -0.658 5.515 1.00 72.25 371 PRO A CA 1
ATOM 2943 C C . PRO A 1 371 ? -16.614 -2.006 5.106 1.00 72.25 371 PRO A C 1
ATOM 2945 O O . PRO A 1 371 ? -16.836 -2.855 5.967 1.00 72.25 371 PRO A O 1
ATOM 2948 N N . LEU A 1 372 ? -16.877 -2.235 3.812 1.00 72.50 372 LEU A N 1
ATOM 2949 C CA . LEU A 1 372 ? -17.512 -3.472 3.335 1.00 72.50 372 LEU A CA 1
ATOM 2950 C C . LEU A 1 372 ? -16.627 -4.711 3.511 1.00 72.50 372 LEU A C 1
ATOM 2952 O O . LEU A 1 372 ? -17.137 -5.784 3.822 1.00 72.50 372 LEU A O 1
ATOM 2956 N N . VAL A 1 373 ? -15.311 -4.576 3.339 1.00 73.69 373 VAL A N 1
ATOM 2957 C CA . VAL A 1 373 ? -14.362 -5.697 3.435 1.00 73.69 373 VAL A CA 1
ATOM 2958 C C . VAL A 1 373 ? -14.400 -6.405 4.802 1.00 73.69 373 VAL A C 1
ATOM 2960 O O . VAL A 1 373 ? -14.645 -7.612 4.822 1.00 73.69 373 VAL A O 1
ATOM 2963 N N . PRO A 1 374 ? -14.211 -5.723 5.950 1.00 68.81 374 PRO A N 1
ATOM 2964 C CA . PRO A 1 374 ? -14.300 -6.363 7.258 1.00 68.81 374 PRO A CA 1
ATOM 2965 C C . PRO A 1 374 ? -15.733 -6.775 7.615 1.00 68.81 374 PRO A C 1
ATOM 2967 O O . PRO A 1 374 ? -15.900 -7.801 8.269 1.00 68.81 374 PRO A O 1
ATOM 2970 N N . LEU A 1 375 ? -16.756 -6.034 7.162 1.00 72.69 375 LEU A N 1
ATOM 2971 C CA . LEU A 1 375 ? -18.165 -6.387 7.383 1.00 72.69 375 LEU A CA 1
ATOM 2972 C C . LEU A 1 375 ? -18.550 -7.715 6.722 1.00 72.69 375 LEU A C 1
ATOM 2974 O O . LEU A 1 375 ? -19.275 -8.502 7.324 1.00 72.69 375 LEU A O 1
ATOM 2978 N N . TYR A 1 376 ? -18.084 -7.953 5.495 1.00 80.06 376 TYR A N 1
ATOM 2979 C CA . TYR A 1 376 ? -18.439 -9.141 4.723 1.00 80.06 376 TYR A CA 1
ATOM 2980 C C . TYR A 1 376 ? -17.519 -10.328 5.022 1.00 80.06 376 TYR A C 1
ATOM 2982 O O . TYR A 1 376 ? -17.992 -11.439 5.253 1.00 80.06 376 TYR A O 1
ATOM 2990 N N . PHE A 1 377 ? -16.200 -10.112 5.043 1.00 76.50 377 PHE A N 1
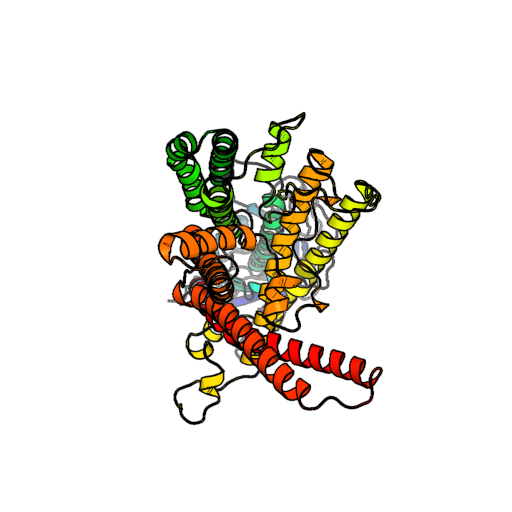ATOM 2991 C CA . PHE A 1 377 ? -15.259 -11.222 5.168 1.00 76.50 377 PHE A CA 1
ATOM 2992 C C . PHE A 1 377 ? -14.924 -11.583 6.614 1.00 76.50 377 PHE A C 1
ATOM 2994 O O . PHE A 1 377 ? -14.767 -12.772 6.885 1.00 76.50 377 PHE A O 1
ATOM 3001 N N . ASN A 1 378 ? -14.824 -10.616 7.536 1.00 79.50 378 ASN A N 1
ATOM 3002 C CA . ASN A 1 378 ? -14.314 -10.815 8.902 1.00 79.50 378 ASN A CA 1
ATOM 3003 C C . ASN A 1 378 ? -13.137 -11.818 8.944 1.00 79.50 378 ASN A C 1
ATOM 3005 O O . ASN A 1 378 ? -13.282 -12.960 9.386 1.00 79.50 378 ASN A O 1
ATOM 3009 N N . PHE A 1 379 ? -12.010 -11.424 8.348 1.00 80.31 379 PHE A N 1
ATOM 3010 C CA . PHE A 1 379 ? -10.875 -12.306 8.079 1.00 80.31 379 PHE A CA 1
ATOM 3011 C C . PHE A 1 379 ? -10.293 -12.959 9.340 1.00 80.31 379 PHE A C 1
ATOM 3013 O O . PHE A 1 379 ? -10.051 -12.302 10.351 1.00 80.31 379 PHE A O 1
ATOM 3020 N N . THR A 1 380 ? -9.985 -14.251 9.242 1.00 83.12 380 THR A N 1
ATOM 3021 C CA . THR A 1 380 ? -9.301 -15.022 10.287 1.00 83.12 380 THR A CA 1
ATOM 3022 C C . THR A 1 380 ? -7.976 -15.579 9.780 1.00 83.12 380 THR A C 1
ATOM 3024 O O . THR A 1 380 ? -7.814 -15.785 8.578 1.00 83.12 380 THR A O 1
ATOM 3027 N N . ALA A 1 381 ? -7.026 -15.881 10.675 1.00 84.44 381 ALA A N 1
ATOM 3028 C CA . ALA A 1 381 ? -5.777 -16.529 10.265 1.00 84.44 381 ALA A CA 1
ATOM 3029 C C . ALA A 1 381 ? -6.034 -17.840 9.490 1.00 84.44 381 ALA A C 1
ATOM 3031 O O . ALA A 1 381 ? -5.367 -18.121 8.500 1.00 84.44 381 ALA A O 1
ATOM 3032 N N . GLN A 1 382 ? -7.065 -18.607 9.859 1.00 88.88 382 GLN A N 1
ATOM 3033 C CA . GLN A 1 382 ? -7.403 -19.870 9.192 1.00 88.88 382 GLN A CA 1
ATOM 3034 C C . GLN A 1 382 ? -7.837 -19.712 7.728 1.00 88.88 382 GLN A C 1
ATOM 3036 O O . GLN A 1 382 ? -7.619 -20.624 6.925 1.00 88.88 382 GLN A O 1
ATOM 3041 N N . ASP A 1 383 ? -8.392 -18.556 7.350 1.00 88.06 383 ASP A N 1
ATOM 3042 C CA . ASP A 1 383 ? -8.736 -18.266 5.953 1.00 88.06 383 ASP A CA 1
ATOM 3043 C C . ASP A 1 383 ? -7.483 -18.241 5.051 1.00 88.06 383 ASP A C 1
ATOM 3045 O O . ASP A 1 383 ? -7.566 -18.527 3.855 1.00 88.06 383 ASP A 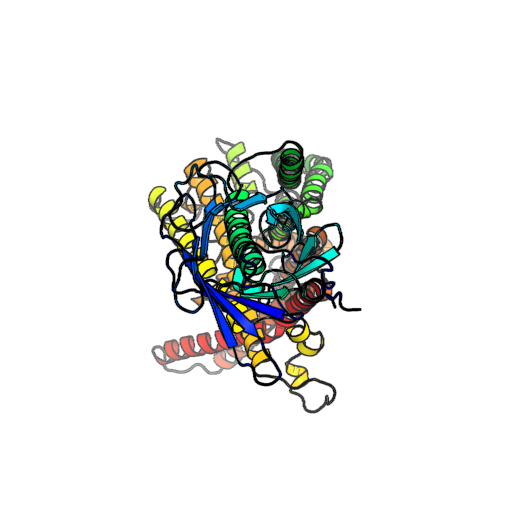O 1
ATOM 3049 N N . PHE A 1 384 ? -6.308 -17.977 5.636 1.00 90.44 384 PHE A N 1
ATOM 3050 C CA . PHE A 1 384 ? -5.020 -17.860 4.946 1.00 90.44 384 PHE A CA 1
ATOM 3051 C C . PHE A 1 384 ? -4.025 -18.968 5.303 1.00 90.44 384 PHE A C 1
ATOM 3053 O O . PHE A 1 384 ? -2.837 -18.850 5.004 1.00 90.44 384 PHE A O 1
ATOM 3060 N N . ALA A 1 385 ? -4.489 -20.054 5.927 1.00 90.12 385 ALA A N 1
ATOM 3061 C CA . ALA A 1 385 ? -3.620 -21.146 6.349 1.00 90.12 385 ALA A CA 1
ATOM 3062 C C . ALA A 1 385 ? -2.814 -21.739 5.169 1.00 90.12 385 ALA A C 1
ATOM 3064 O O . ALA A 1 385 ? -3.307 -21.766 4.034 1.00 90.12 385 ALA A O 1
ATOM 3065 N N . PRO A 1 386 ? -1.614 -22.307 5.404 1.00 89.81 386 PRO A N 1
ATOM 3066 C CA . PRO A 1 386 ? -0.787 -22.887 4.340 1.00 89.81 386 PRO A CA 1
ATOM 3067 C C . PRO A 1 386 ? -1.511 -23.927 3.466 1.00 89.81 386 PRO A C 1
ATOM 3069 O O . PRO A 1 386 ? -1.289 -23.988 2.255 1.00 89.81 386 PRO A O 1
ATOM 3072 N N . SER A 1 387 ? -2.440 -24.699 4.041 1.00 88.50 387 SER A N 1
ATOM 3073 C CA . SER A 1 387 ? -3.277 -25.668 3.314 1.00 88.50 387 SER A CA 1
ATOM 3074 C C . SER A 1 387 ? -4.217 -25.013 2.291 1.00 88.50 387 SER A C 1
ATOM 3076 O O . SER A 1 387 ? -4.524 -25.606 1.255 1.00 88.50 387 SER A O 1
ATOM 3078 N N . ARG A 1 388 ? -4.624 -23.761 2.533 1.00 89.44 388 ARG A N 1
ATOM 3079 C CA . ARG A 1 388 ? -5.460 -22.943 1.644 1.00 89.44 388 ARG A CA 1
ATOM 3080 C C . ARG A 1 388 ? -4.644 -22.261 0.543 1.00 89.44 388 ARG A C 1
ATOM 3082 O O . ARG A 1 388 ? -5.221 -21.660 -0.352 1.00 89.44 388 ARG A O 1
ATOM 3089 N N . LYS A 1 389 ? -3.313 -22.382 0.514 1.00 90.12 389 LYS A N 1
ATOM 3090 C CA . LYS A 1 389 ? -2.475 -21.825 -0.568 1.00 90.12 389 LYS A CA 1
ATOM 3091 C C . LYS A 1 389 ? -2.717 -22.522 -1.912 1.00 90.12 389 LYS A C 1
ATOM 3093 O O . LYS A 1 389 ? -2.699 -21.895 -2.974 1.00 90.12 389 LYS A O 1
ATOM 3098 N N . VAL A 1 390 ? -2.959 -23.831 -1.875 1.00 88.62 390 VAL A N 1
ATOM 3099 C CA . VAL A 1 390 ? -3.148 -24.670 -3.064 1.00 88.62 390 VAL A CA 1
ATOM 3100 C C . VAL A 1 390 ? -4.644 -24.829 -3.351 1.00 88.62 390 VAL A C 1
ATOM 3102 O O . VAL A 1 390 ? -5.422 -25.067 -2.435 1.00 88.62 390 VAL A O 1
ATOM 3105 N N . PHE A 1 391 ? -5.049 -24.686 -4.619 1.00 89.56 391 PHE A N 1
ATOM 3106 C CA . PHE A 1 391 ? -6.443 -24.869 -5.060 1.00 89.56 391 PHE A CA 1
ATOM 3107 C C . PHE A 1 391 ? -6.575 -26.046 -6.028 1.00 89.56 391 PHE A C 1
ATOM 3109 O O . PHE A 1 391 ? -7.188 -27.050 -5.706 1.00 89.56 391 PHE A O 1
ATOM 3116 N N . LEU A 1 392 ? -5.906 -25.971 -7.186 1.00 86.56 392 LEU A N 1
ATOM 3117 C CA . LEU A 1 392 ? -6.041 -26.968 -8.257 1.00 86.56 392 LEU A CA 1
ATOM 3118 C C . LEU A 1 392 ? -5.664 -28.393 -7.827 1.00 86.56 392 LEU A C 1
ATOM 3120 O O . LEU A 1 392 ? -6.341 -29.340 -8.201 1.00 86.56 392 LEU A O 1
ATOM 3124 N N . ARG A 1 393 ? -4.623 -28.558 -7.000 1.00 84.56 393 ARG A N 1
ATOM 3125 C CA . ARG A 1 393 ? -4.231 -29.886 -6.494 1.00 84.56 393 ARG A CA 1
ATOM 3126 C C . ARG A 1 393 ? -5.301 -30.505 -5.587 1.00 84.56 393 ARG A C 1
ATOM 3128 O O . ARG A 1 393 ? -5.401 -31.718 -5.539 1.00 84.56 393 ARG A O 1
ATOM 3135 N N . ARG A 1 394 ? -6.097 -29.675 -4.903 1.00 86.38 394 ARG A N 1
ATOM 3136 C CA . ARG A 1 394 ? -7.195 -30.097 -4.018 1.00 86.38 394 ARG A CA 1
ATOM 3137 C C . ARG A 1 394 ? -8.465 -30.489 -4.774 1.00 86.38 394 ARG A C 1
ATOM 3139 O O . ARG A 1 394 ? -9.362 -31.049 -4.165 1.00 86.38 394 ARG A O 1
ATOM 3146 N N . LEU A 1 395 ? -8.539 -30.203 -6.076 1.00 83.25 395 LEU A N 1
ATOM 3147 C CA . LEU A 1 395 ? -9.611 -30.691 -6.949 1.00 83.25 395 LEU A CA 1
ATOM 3148 C C . LEU A 1 395 ? -9.329 -32.098 -7.491 1.00 83.25 395 LEU A C 1
ATOM 3150 O O . LEU A 1 395 ? -10.237 -32.738 -8.012 1.00 83.25 395 LEU A O 1
ATOM 3154 N N . LEU A 1 396 ? -8.079 -32.570 -7.417 1.00 80.75 396 LEU A N 1
ATOM 3155 C CA . LEU A 1 396 ? -7.711 -33.892 -7.910 1.00 80.75 396 LEU A CA 1
ATOM 3156 C C . LEU A 1 396 ? -8.092 -34.959 -6.865 1.00 80.75 396 LEU A C 1
ATOM 3158 O O . LEU A 1 396 ? -7.677 -34.815 -5.716 1.00 80.75 396 LEU A O 1
ATOM 3162 N N . PRO A 1 397 ? -8.781 -36.056 -7.248 1.00 66.44 397 PRO A N 1
ATOM 3163 C CA . PRO A 1 397 ? -9.218 -37.124 -6.331 1.00 66.44 397 PRO A CA 1
ATOM 3164 C C . PRO A 1 397 ? -8.095 -37.908 -5.629 1.00 66.44 397 PRO A C 1
ATOM 3166 O O . PRO A 1 397 ? -8.366 -38.851 -4.903 1.00 66.44 397 PRO A O 1
ATOM 3169 N N . LEU A 1 398 ? -6.828 -37.577 -5.886 1.00 63.75 398 LEU A N 1
ATOM 3170 C CA . LEU A 1 398 ? -5.653 -38.355 -5.478 1.00 63.75 398 LEU A CA 1
ATOM 3171 C C . LEU A 1 398 ? -5.064 -37.914 -4.123 1.00 63.75 398 LEU A C 1
ATOM 3173 O O . LEU A 1 398 ? -3.966 -38.345 -3.774 1.00 63.75 398 LEU A O 1
ATOM 3177 N N . HIS A 1 399 ? -5.710 -37.000 -3.388 1.00 58.31 399 HIS A N 1
ATOM 3178 C CA . HIS A 1 399 ? -5.117 -36.392 -2.192 1.00 58.31 399 HIS A CA 1
ATOM 3179 C C . HIS A 1 399 ? -6.137 -36.182 -1.057 1.00 58.31 399 HIS A C 1
ATOM 3181 O O . HIS A 1 399 ? -6.630 -35.074 -0.847 1.00 58.31 399 HIS A O 1
ATOM 3187 N N . ASP A 1 400 ? -6.409 -37.245 -0.295 1.00 57.94 400 ASP A N 1
ATOM 3188 C CA . ASP A 1 400 ? -7.457 -37.301 0.744 1.00 57.94 400 ASP A CA 1
ATOM 3189 C C . ASP A 1 400 ? -7.187 -36.466 2.015 1.00 57.94 400 ASP A C 1
ATOM 3191 O O . ASP A 1 400 ? -8.072 -36.291 2.847 1.00 57.94 400 ASP A O 1
ATOM 3195 N N . ASN A 1 401 ? -5.995 -35.880 2.176 1.00 69.38 401 ASN A N 1
ATOM 3196 C CA . ASN A 1 401 ? -5.601 -35.186 3.415 1.00 69.38 401 ASN A CA 1
ATOM 3197 C C . ASN A 1 401 ? -5.848 -33.664 3.414 1.00 69.38 401 ASN A C 1
ATOM 3199 O O . ASN A 1 401 ? -5.291 -32.939 4.244 1.00 69.38 401 ASN A O 1
ATOM 3203 N N . HIS A 1 402 ? -6.626 -33.129 2.470 1.00 73.00 402 HIS A N 1
ATOM 3204 C CA . HIS A 1 402 ? -6.850 -31.685 2.363 1.00 73.00 402 HIS A CA 1
ATOM 3205 C C . HIS A 1 402 ? -8.252 -31.251 2.805 1.00 73.00 402 HIS A C 1
ATOM 3207 O O . HIS A 1 402 ? -9.231 -31.933 2.515 1.00 73.00 402 HIS A O 1
ATOM 3213 N N . PRO A 1 403 ? -8.384 -30.070 3.446 1.00 80.44 403 PRO A N 1
ATOM 3214 C CA . PRO A 1 403 ? -9.692 -29.556 3.824 1.00 80.44 403 PRO A CA 1
ATOM 3215 C C . PR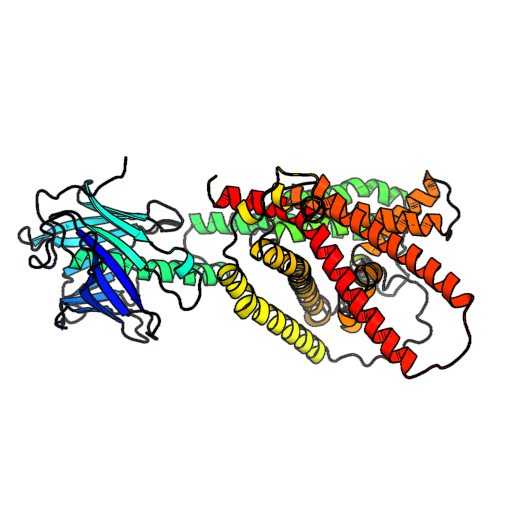O A 1 403 ? -10.555 -29.310 2.574 1.00 80.44 403 PRO A C 1
ATOM 3217 O O . PRO A 1 403 ? -10.017 -28.885 1.539 1.00 80.44 403 PRO A O 1
ATOM 3220 N N . PRO A 1 404 ? -11.886 -29.493 2.657 1.00 84.44 404 PRO A N 1
ATOM 3221 C CA . PRO A 1 404 ? -12.780 -29.263 1.529 1.00 84.44 404 PRO A CA 1
ATOM 3222 C C . PRO A 1 404 ? -12.719 -27.803 1.067 1.00 84.44 404 PRO A C 1
ATOM 3224 O O . PRO A 1 404 ? -12.488 -26.880 1.862 1.00 84.44 404 PRO A O 1
ATOM 3227 N N . ILE A 1 405 ? -12.880 -27.594 -0.241 1.00 89.12 405 ILE A N 1
ATOM 3228 C CA . ILE A 1 405 ? -12.985 -26.258 -0.836 1.00 89.12 405 ILE A CA 1
ATOM 3229 C C . ILE A 1 405 ? -14.358 -25.693 -0.472 1.00 89.12 405 ILE A C 1
ATOM 3231 O O . ILE A 1 405 ? -15.383 -26.295 -0.777 1.00 89.12 405 ILE A O 1
ATOM 3235 N N . THR A 1 406 ? -14.374 -24.543 0.199 1.00 91.12 406 THR A N 1
ATOM 3236 C CA . THR A 1 406 ? -15.605 -23.871 0.632 1.00 91.12 406 THR A CA 1
ATOM 3237 C C . THR A 1 406 ? -15.930 -22.693 -0.285 1.00 91.12 406 THR A C 1
ATOM 3239 O O . THR A 1 406 ? -15.031 -22.110 -0.894 1.00 91.12 406 THR A O 1
ATOM 3242 N N . LEU A 1 407 ? -17.207 -22.296 -0.353 1.00 91.94 407 LEU A N 1
ATOM 3243 C CA . LEU A 1 407 ? -17.624 -21.098 -1.096 1.00 91.94 407 LEU A CA 1
ATOM 3244 C C . LEU A 1 407 ? -16.887 -19.844 -0.596 1.00 91.94 407 LEU A C 1
ATOM 3246 O O . LEU A 1 407 ? -16.344 -19.090 -1.398 1.00 91.94 407 LEU A O 1
ATOM 3250 N N . ARG A 1 408 ? -16.749 -19.708 0.730 1.00 91.38 408 ARG A N 1
ATOM 3251 C CA . ARG A 1 408 ? -15.967 -18.648 1.384 1.00 91.38 408 ARG A CA 1
ATOM 3252 C C . ARG A 1 408 ? -14.526 -18.578 0.869 1.00 91.38 408 ARG A C 1
ATOM 3254 O O . ARG A 1 408 ? -14.014 -17.493 0.620 1.00 91.38 408 ARG A O 1
ATOM 3261 N N . GLU A 1 409 ? -13.863 -19.722 0.678 1.00 92.50 409 GLU A N 1
ATOM 3262 C CA . GLU A 1 409 ? -12.502 -19.753 0.127 1.00 92.50 409 GLU A CA 1
ATOM 3263 C C . GLU A 1 409 ? -12.464 -19.179 -1.301 1.00 92.50 409 GLU A C 1
ATOM 3265 O O . GLU A 1 409 ? -11.557 -18.419 -1.640 1.00 92.50 409 GLU A O 1
ATOM 3270 N N . ILE A 1 410 ? -13.454 -19.509 -2.136 1.00 94.50 410 ILE A N 1
ATOM 3271 C CA . ILE A 1 410 ? -13.560 -19.003 -3.513 1.00 94.50 410 ILE A CA 1
ATOM 3272 C C . ILE A 1 410 ? -13.803 -17.488 -3.513 1.00 94.50 410 ILE A C 1
ATOM 3274 O O . ILE A 1 410 ? -13.119 -16.768 -4.242 1.00 94.50 410 ILE A O 1
ATOM 3278 N N . GLU A 1 411 ? -14.712 -16.994 -2.670 1.00 94.31 411 GLU A N 1
ATOM 3279 C CA . GLU A 1 411 ? -15.013 -15.564 -2.525 1.00 94.31 411 GLU A CA 1
ATOM 3280 C C . GLU A 1 411 ? -13.773 -14.761 -2.108 1.00 94.31 411 GLU A C 1
ATOM 3282 O O . GLU A 1 411 ? -13.432 -13.770 -2.756 1.00 94.31 411 GLU A O 1
ATOM 3287 N N . ILE A 1 412 ? -13.044 -15.222 -1.083 1.00 91.38 412 ILE A N 1
ATOM 3288 C CA . ILE A 1 412 ? -11.818 -14.567 -0.599 1.00 91.38 412 ILE A CA 1
ATOM 3289 C C . ILE A 1 412 ? -10.747 -14.537 -1.694 1.00 91.38 412 ILE A C 1
ATOM 3291 O O . ILE A 1 412 ? -10.090 -13.514 -1.893 1.00 91.38 412 ILE A O 1
ATOM 3295 N N . ARG A 1 413 ? -10.560 -15.638 -2.432 1.00 94.69 413 ARG A N 1
ATOM 3296 C CA . ARG A 1 413 ? -9.599 -15.697 -3.546 1.00 94.69 413 ARG A CA 1
ATOM 3297 C C . ARG A 1 413 ? -9.967 -14.737 -4.673 1.00 94.69 413 ARG A C 1
ATOM 3299 O O . ARG A 1 413 ? -9.085 -14.032 -5.162 1.00 94.69 413 ARG A O 1
ATOM 3306 N N . LEU A 1 414 ? -11.235 -14.701 -5.089 1.00 95.50 414 LEU A N 1
ATOM 3307 C CA . LEU A 1 414 ? -11.711 -13.789 -6.134 1.00 95.50 414 LEU A CA 1
ATOM 3308 C C . LEU A 1 414 ? -11.521 -12.332 -5.713 1.00 95.50 414 LEU A C 1
ATOM 3310 O O . LEU A 1 414 ? -10.949 -11.546 -6.468 1.00 95.50 414 LEU A O 1
ATOM 3314 N N . PHE A 1 415 ? -11.920 -12.000 -4.486 1.00 92.88 415 PHE A N 1
ATOM 3315 C CA . PHE A 1 415 ? -11.738 -10.671 -3.919 1.00 92.88 415 PHE A CA 1
ATOM 3316 C C . PHE A 1 415 ? -10.261 -10.269 -3.903 1.00 92.88 415 PHE A C 1
ATOM 3318 O O . PHE A 1 415 ? -9.891 -9.249 -4.488 1.00 92.88 415 PHE A O 1
ATOM 3325 N N . LEU A 1 416 ? -9.394 -11.097 -3.312 1.00 88.44 416 LEU A N 1
ATOM 3326 C CA . LEU A 1 416 ? -7.971 -10.786 -3.213 1.00 88.44 416 LEU A CA 1
ATOM 3327 C C . LEU A 1 416 ? -7.288 -10.694 -4.569 1.00 88.44 416 LEU A C 1
ATOM 3329 O O . LEU A 1 416 ? -6.339 -9.932 -4.669 1.00 88.44 416 LEU A O 1
ATOM 3333 N N . SER A 1 417 ? -7.769 -11.391 -5.603 1.00 94.62 417 SER A N 1
ATOM 3334 C CA . SER A 1 417 ? -7.229 -11.318 -6.971 1.00 94.62 417 SER A CA 1
ATOM 3335 C C . SER A 1 417 ? -7.391 -9.945 -7.620 1.00 94.62 417 SER A C 1
ATOM 3337 O O . SER A 1 417 ? -6.594 -9.589 -8.486 1.00 94.62 417 SER A O 1
ATOM 3339 N N . ILE A 1 418 ? -8.396 -9.179 -7.192 1.00 93.56 418 ILE A N 1
ATOM 3340 C CA . ILE A 1 418 ? -8.700 -7.834 -7.694 1.00 93.56 418 ILE A CA 1
ATOM 3341 C C . ILE A 1 418 ? -8.211 -6.771 -6.706 1.00 93.56 418 ILE A C 1
ATOM 3343 O O . ILE A 1 418 ? -7.685 -5.734 -7.106 1.00 93.56 418 ILE A O 1
ATOM 3347 N N . TYR A 1 419 ? -8.343 -7.027 -5.406 1.00 88.06 419 TYR A N 1
ATOM 3348 C CA . TYR A 1 419 ? -8.101 -6.027 -4.371 1.00 88.06 419 TYR A CA 1
ATOM 3349 C C . TYR A 1 419 ? -6.648 -5.532 -4.319 1.00 88.06 419 TYR A C 1
ATOM 3351 O O . TYR A 1 419 ? -6.421 -4.334 -4.152 1.00 88.06 419 TYR A O 1
ATOM 3359 N N . TRP A 1 420 ? -5.658 -6.406 -4.546 1.00 88.75 420 TRP A N 1
ATOM 3360 C CA . TRP A 1 420 ? -4.246 -5.991 -4.586 1.00 88.75 420 TRP A CA 1
ATOM 3361 C C . TRP A 1 420 ? -3.964 -4.983 -5.716 1.00 88.75 420 TRP A C 1
ATOM 3363 O O . TRP A 1 420 ? -3.195 -4.042 -5.527 1.00 88.75 420 TRP A O 1
ATOM 3373 N N . ILE A 1 421 ? -4.629 -5.146 -6.868 1.00 93.00 421 ILE A N 1
ATOM 3374 C CA . ILE A 1 421 ? -4.539 -4.244 -8.029 1.00 93.00 421 ILE A CA 1
ATOM 3375 C C . ILE A 1 421 ? -5.098 -2.877 -7.641 1.00 93.00 421 ILE A C 1
ATOM 3377 O O . ILE A 1 421 ? -4.477 -1.850 -7.905 1.00 93.00 421 ILE A O 1
ATOM 3381 N N . TRP A 1 422 ? -6.267 -2.878 -6.997 1.00 90.88 422 TRP A N 1
ATOM 3382 C CA . TRP A 1 422 ? -6.971 -1.673 -6.578 1.00 90.88 422 TRP A CA 1
ATOM 3383 C C . TRP A 1 422 ? -6.172 -0.854 -5.557 1.00 90.88 422 TRP A C 1
ATOM 3385 O O . TRP A 1 422 ? -5.965 0.340 -5.762 1.00 90.88 422 TRP A O 1
ATOM 3395 N N . ILE A 1 423 ? -5.654 -1.487 -4.501 1.00 83.56 423 ILE A N 1
ATOM 3396 C CA . ILE A 1 423 ? -4.867 -0.788 -3.472 1.00 83.56 423 ILE A CA 1
ATOM 3397 C C . ILE A 1 423 ? -3.549 -0.245 -4.033 1.00 83.56 423 ILE A C 1
ATOM 3399 O O . ILE A 1 423 ? -3.205 0.908 -3.772 1.00 83.56 423 ILE A O 1
ATOM 3403 N N . ALA A 1 424 ? -2.840 -1.024 -4.854 1.00 88.25 424 ALA A N 1
ATOM 3404 C CA . ALA A 1 424 ? -1.624 -0.552 -5.515 1.00 88.25 424 ALA A CA 1
ATOM 3405 C C . ALA A 1 424 ? -1.901 0.626 -6.466 1.00 88.25 424 ALA A C 1
ATOM 3407 O O . ALA A 1 424 ? -1.134 1.590 -6.489 1.00 88.25 424 ALA A O 1
ATOM 3408 N N . TYR A 1 425 ? -3.010 0.575 -7.215 1.00 91.38 425 TYR A N 1
ATOM 3409 C CA . TYR A 1 425 ? -3.457 1.678 -8.064 1.00 91.38 425 TYR A CA 1
ATOM 3410 C C . TYR A 1 425 ? -3.707 2.945 -7.244 1.00 91.38 425 TYR A C 1
ATOM 3412 O O . TYR A 1 425 ? -3.142 3.988 -7.564 1.00 91.38 425 TYR A O 1
ATOM 3420 N N . LEU A 1 426 ? -4.488 2.855 -6.162 1.00 86.94 426 LEU A N 1
ATOM 3421 C CA . LEU A 1 426 ? -4.816 4.002 -5.312 1.00 86.94 426 LEU A CA 1
ATOM 3422 C C . LEU A 1 426 ? -3.580 4.670 -4.709 1.00 86.94 426 LEU A C 1
ATOM 3424 O O . LEU A 1 426 ? -3.469 5.895 -4.751 1.00 86.94 426 LEU A O 1
ATOM 3428 N N . MET A 1 427 ? -2.660 3.873 -4.161 1.00 84.00 427 MET A N 1
ATOM 3429 C CA . MET A 1 427 ? -1.458 4.387 -3.504 1.00 84.00 427 MET A CA 1
ATOM 3430 C C . MET A 1 427 ? -0.519 5.071 -4.501 1.00 84.00 427 MET A C 1
ATOM 3432 O O . MET A 1 427 ? -0.114 6.215 -4.296 1.00 84.00 427 MET A O 1
ATOM 3436 N N . LEU A 1 428 ? -0.204 4.406 -5.617 1.00 89.62 428 LEU A N 1
ATOM 3437 C CA . LEU A 1 428 ? 0.720 4.956 -6.610 1.00 89.62 428 LEU A CA 1
ATOM 3438 C C . LEU A 1 428 ? 0.128 6.157 -7.353 1.00 89.62 428 LEU A C 1
ATOM 3440 O O . LEU A 1 428 ? 0.849 7.113 -7.640 1.00 89.62 428 LEU A O 1
ATOM 3444 N N . ASP A 1 429 ? -1.170 6.132 -7.656 1.00 90.00 429 ASP A N 1
ATOM 3445 C CA . ASP A 1 429 ? -1.841 7.242 -8.330 1.00 90.00 429 ASP A CA 1
ATOM 3446 C C . ASP A 1 429 ? -1.973 8.468 -7.415 1.00 90.00 429 ASP A C 1
ATOM 3448 O O . ASP A 1 429 ? -1.763 9.585 -7.884 1.00 90.00 429 ASP A O 1
ATOM 3452 N N . LEU A 1 430 ? -2.204 8.274 -6.107 1.00 89.00 430 LEU A N 1
ATOM 3453 C CA . LEU A 1 430 ? -2.154 9.354 -5.117 1.00 89.00 430 LEU A CA 1
ATOM 3454 C C . LEU A 1 430 ? -0.778 10.024 -5.107 1.00 89.00 430 LEU A C 1
ATOM 3456 O O . LEU A 1 430 ? -0.691 11.241 -5.269 1.00 89.00 430 LEU A O 1
ATOM 3460 N N . CYS A 1 431 ? 0.296 9.242 -4.959 1.00 89.69 431 CYS A N 1
ATOM 3461 C CA . CYS A 1 431 ? 1.656 9.779 -4.966 1.00 89.69 431 CYS A CA 1
ATOM 3462 C C . CYS A 1 431 ? 1.959 10.515 -6.274 1.00 89.69 431 CYS A C 1
ATOM 3464 O O . CYS A 1 431 ? 2.451 11.641 -6.244 1.00 89.69 431 CYS A O 1
ATOM 3466 N N . ASN A 1 432 ? 1.621 9.920 -7.421 1.00 91.50 432 ASN A N 1
ATOM 3467 C CA . ASN A 1 432 ? 1.824 10.549 -8.723 1.00 91.50 432 ASN A CA 1
ATOM 3468 C C . ASN A 1 432 ? 1.070 11.871 -8.846 1.00 91.50 432 ASN A C 1
ATOM 3470 O O . ASN A 1 432 ? 1.617 12.846 -9.348 1.00 91.50 432 ASN A O 1
ATOM 3474 N N . ALA A 1 433 ? -0.174 11.925 -8.386 1.00 91.81 433 ALA A N 1
ATOM 3475 C CA . ALA A 1 433 ? -0.976 13.123 -8.506 1.00 91.81 433 ALA A CA 1
ATOM 3476 C C . ALA A 1 433 ? -0.501 14.235 -7.553 1.00 91.81 433 ALA A C 1
ATOM 3478 O O . ALA A 1 433 ? -0.348 15.371 -8.005 1.00 91.81 433 ALA A O 1
ATOM 3479 N N . LEU A 1 434 ? -0.158 13.914 -6.298 1.00 91.69 434 LEU A N 1
ATOM 3480 C CA . LEU A 1 434 ? 0.446 14.867 -5.355 1.00 91.69 434 LEU A CA 1
ATOM 3481 C C . LEU A 1 434 ? 1.765 15.438 -5.893 1.00 91.69 434 LEU A C 1
ATOM 3483 O O . LEU A 1 434 ? 1.946 16.657 -5.921 1.00 91.69 434 LEU A O 1
ATOM 3487 N N . LEU A 1 435 ? 2.658 14.573 -6.384 1.00 92.06 435 LEU A N 1
ATOM 3488 C CA . LEU A 1 435 ? 3.924 14.996 -6.983 1.00 92.06 435 LEU A CA 1
ATOM 3489 C C . LEU A 1 435 ? 3.691 15.803 -8.266 1.00 92.06 435 LEU A C 1
ATOM 3491 O O . LEU A 1 435 ? 4.334 16.832 -8.460 1.00 92.06 435 LEU A O 1
ATOM 3495 N N . SER A 1 436 ? 2.721 15.419 -9.101 1.00 92.06 436 SER A N 1
ATOM 3496 C CA . SER A 1 436 ? 2.397 16.171 -10.315 1.00 92.06 436 SER A CA 1
ATOM 3497 C C . SER A 1 436 ? 1.918 17.586 -10.014 1.00 92.06 436 SER A C 1
ATOM 3499 O O . SER A 1 436 ? 2.332 18.522 -10.692 1.00 92.06 436 SER A O 1
ATOM 3501 N N . ILE A 1 437 ? 1.104 17.782 -8.974 1.00 92.31 437 ILE A N 1
ATOM 3502 C CA . ILE A 1 437 ? 0.654 19.112 -8.547 1.00 92.31 437 ILE A CA 1
ATOM 3503 C C . ILE A 1 437 ? 1.845 19.909 -8.004 1.00 92.31 437 ILE A C 1
ATOM 3505 O O . ILE A 1 437 ? 2.050 21.059 -8.401 1.00 92.31 437 ILE A O 1
ATOM 3509 N N . LEU A 1 438 ? 2.674 19.291 -7.158 1.00 93.31 438 LEU A N 1
ATOM 3510 C CA . LEU A 1 438 ? 3.863 19.929 -6.600 1.00 93.31 438 LEU A CA 1
ATOM 3511 C C . LEU A 1 438 ? 4.816 20.419 -7.701 1.00 93.31 438 LEU A C 1
ATOM 3513 O O . LEU A 1 438 ? 5.156 21.600 -7.741 1.00 93.31 438 LEU A O 1
ATOM 3517 N N . PHE A 1 439 ? 5.213 19.550 -8.627 1.00 91.56 439 PHE A N 1
ATOM 3518 C CA . PHE A 1 439 ? 6.224 19.884 -9.630 1.00 91.56 439 PHE A CA 1
ATOM 3519 C C . PHE A 1 439 ? 5.682 20.694 -10.813 1.00 91.56 439 PHE A C 1
ATOM 3521 O O . PHE A 1 439 ? 6.379 21.585 -11.307 1.00 91.56 439 PHE A O 1
ATOM 3528 N N . SER A 1 440 ? 4.439 20.456 -11.249 1.00 90.44 440 SER A N 1
ATOM 3529 C CA . SER A 1 440 ? 3.874 21.156 -12.413 1.00 90.44 440 SER A CA 1
ATOM 3530 C C . SER A 1 440 ? 3.105 22.436 -12.076 1.00 90.44 440 SER A C 1
ATOM 3532 O O . SER A 1 440 ? 3.020 23.329 -12.917 1.00 90.44 440 SER A O 1
ATOM 3534 N N . VAL A 1 441 ? 2.559 22.591 -10.866 1.00 90.00 441 VAL A N 1
ATOM 3535 C CA . VAL A 1 441 ? 1.713 23.749 -10.509 1.00 90.00 441 VAL A CA 1
ATOM 3536 C C . VAL A 1 441 ? 2.416 24.668 -9.520 1.00 90.00 441 VAL A C 1
ATOM 3538 O O . VAL A 1 441 ? 2.490 25.871 -9.777 1.00 90.00 441 VAL A O 1
ATOM 3541 N N . ILE A 1 442 ? 2.953 24.105 -8.432 1.00 91.75 442 ILE A N 1
ATOM 3542 C CA . ILE A 1 442 ? 3.581 24.869 -7.343 1.00 91.75 442 ILE A CA 1
ATOM 3543 C C . ILE A 1 442 ? 4.993 25.305 -7.747 1.00 91.75 442 ILE A C 1
ATOM 3545 O O . ILE A 1 442 ? 5.259 26.497 -7.867 1.00 91.75 442 ILE A O 1
ATOM 3549 N N . LEU A 1 443 ? 5.881 24.344 -8.018 1.00 91.00 443 LEU A N 1
ATOM 3550 C CA . LEU A 1 443 ? 7.284 24.608 -8.361 1.00 91.00 443 LEU A CA 1
ATOM 3551 C C . LEU A 1 443 ? 7.471 25.043 -9.820 1.00 91.00 443 LEU A C 1
ATOM 3553 O O . LEU A 1 443 ? 8.486 25.639 -10.164 1.00 91.00 443 LEU A O 1
ATOM 3557 N N . ARG A 1 444 ? 6.491 24.740 -10.683 1.00 89.19 444 ARG A N 1
ATOM 3558 C CA . ARG A 1 444 ? 6.489 25.053 -12.123 1.00 89.19 444 ARG A CA 1
ATOM 3559 C C . ARG A 1 444 ? 7.732 24.560 -12.883 1.00 89.19 444 ARG A C 1
ATOM 3561 O O . ARG A 1 444 ? 8.062 25.123 -13.924 1.00 89.19 444 ARG A O 1
ATOM 3568 N N . LEU A 1 445 ? 8.374 23.501 -12.391 1.00 87.06 445 LEU A N 1
ATOM 3569 C CA . LEU A 1 445 ? 9.526 22.847 -13.024 1.00 87.06 445 LEU A CA 1
ATOM 3570 C C . LEU A 1 445 ? 9.097 21.962 -14.204 1.00 87.06 445 LEU A C 1
ATOM 3572 O O . LEU A 1 445 ? 9.841 21.788 -15.173 1.00 87.06 445 LEU A O 1
ATOM 3576 N N . ASP A 1 446 ? 7.871 21.445 -14.130 1.00 87.94 446 ASP A N 1
ATOM 3577 C CA . ASP A 1 446 ? 7.276 20.584 -15.142 1.00 87.94 446 ASP A CA 1
ATOM 3578 C C . ASP A 1 446 ? 6.053 21.221 -15.806 1.00 87.94 446 ASP A C 1
ATOM 3580 O O . ASP A 1 446 ? 5.359 22.086 -15.261 1.00 87.94 446 ASP A O 1
ATOM 3584 N N . THR A 1 447 ? 5.767 20.754 -17.012 1.00 86.75 447 THR A N 1
ATOM 3585 C CA . THR A 1 447 ? 4.501 20.976 -17.701 1.00 86.75 447 THR A CA 1
ATOM 3586 C C . THR A 1 447 ? 3.514 19.863 -17.333 1.00 86.75 447 THR A C 1
ATOM 3588 O O . THR A 1 447 ? 3.924 18.714 -17.157 1.00 86.75 447 THR A O 1
ATOM 3591 N N . PRO A 1 448 ? 2.198 20.144 -17.266 1.00 86.62 448 PRO A N 1
ATOM 3592 C CA . PRO A 1 448 ? 1.190 19.111 -16.998 1.00 86.62 448 PRO A CA 1
ATOM 3593 C C . PRO A 1 448 ? 1.283 17.891 -17.929 1.00 86.62 448 PRO A C 1
ATOM 3595 O O . PRO A 1 448 ? 1.022 16.765 -17.521 1.00 86.62 448 PRO A O 1
ATOM 3598 N N . ASN A 1 449 ? 1.718 18.101 -19.176 1.00 84.00 449 ASN A N 1
ATOM 3599 C CA . ASN A 1 449 ? 1.853 17.048 -20.182 1.00 84.00 449 ASN A CA 1
ATOM 3600 C C . ASN A 1 449 ? 3.011 16.072 -19.905 1.00 84.00 449 ASN A C 1
ATOM 3602 O O . ASN A 1 449 ? 3.004 14.966 -20.450 1.00 84.00 449 ASN A O 1
ATOM 3606 N N . GLU A 1 450 ? 3.999 16.453 -19.092 1.00 84.62 450 GLU A N 1
ATOM 3607 C CA . GLU A 1 450 ? 5.084 15.557 -18.666 1.00 84.62 450 GLU A CA 1
ATOM 3608 C C . GLU A 1 450 ? 4.593 14.550 -17.609 1.00 84.62 450 GLU A C 1
ATOM 3610 O O . GLU A 1 450 ? 5.063 13.412 -17.578 1.00 84.62 450 GLU A O 1
ATOM 3615 N N . TRP A 1 451 ? 3.568 14.910 -16.827 1.00 87.06 451 TRP A N 1
ATOM 3616 C CA . TRP A 1 451 ? 2.958 14.077 -15.784 1.00 87.06 451 TRP A CA 1
ATOM 3617 C C . TRP A 1 451 ? 1.771 13.263 -16.304 1.00 87.06 451 TRP A C 1
ATOM 3619 O O . TRP A 1 451 ? 0.612 13.472 -15.950 1.00 87.06 451 TRP A O 1
ATOM 3629 N N . GLN A 1 452 ? 2.072 12.298 -17.166 1.00 85.19 452 GLN A N 1
ATOM 3630 C CA . GLN A 1 452 ? 1.074 11.361 -17.682 1.00 85.19 452 GLN A CA 1
ATOM 3631 C C . GLN A 1 452 ? 0.613 10.361 -16.600 1.00 85.19 452 GLN A C 1
ATOM 3633 O O . GLN A 1 452 ? 1.386 10.044 -15.692 1.00 85.19 452 GLN A O 1
ATOM 3638 N N . PRO A 1 453 ? -0.595 9.779 -16.723 1.00 87.69 453 PRO A N 1
ATOM 3639 C CA . PRO A 1 453 ? -1.042 8.703 -15.841 1.00 87.69 453 PRO A CA 1
ATOM 3640 C C . PRO A 1 453 ? -0.040 7.538 -15.781 1.00 87.69 453 PRO A C 1
ATOM 3642 O O . PRO A 1 453 ? 0.507 7.113 -16.807 1.00 87.69 453 PRO A O 1
ATOM 3645 N N . LEU A 1 454 ? 0.196 7.011 -14.573 1.00 89.75 454 LEU A N 1
ATOM 3646 C CA . LEU A 1 454 ? 1.082 5.858 -14.371 1.00 89.75 454 LEU A CA 1
ATOM 3647 C C . LEU A 1 454 ? 0.501 4.575 -14.965 1.00 89.75 454 LEU A C 1
ATOM 3649 O O . LEU A 1 454 ? 1.245 3.768 -15.524 1.00 89.75 454 LEU A O 1
ATOM 3653 N N . PHE A 1 455 ? -0.814 4.414 -14.840 1.00 92.81 455 PHE A N 1
ATOM 3654 C CA . PHE A 1 455 ? -1.570 3.266 -15.320 1.00 92.81 455 PHE A CA 1
ATOM 3655 C C . PHE A 1 455 ? -2.278 3.601 -16.631 1.00 92.81 455 PHE A C 1
ATOM 3657 O O . PHE A 1 455 ? -2.720 4.730 -16.849 1.00 92.81 455 PHE A O 1
ATOM 3664 N N . GLY A 1 456 ? -2.393 2.607 -17.506 1.00 91.88 456 GLY A N 1
ATOM 3665 C CA . GLY A 1 456 ? -3.217 2.693 -18.706 1.00 91.88 456 GLY A CA 1
ATOM 3666 C C . GLY A 1 456 ? -4.657 2.246 -18.462 1.00 91.88 456 GLY A C 1
ATOM 3667 O O . GLY A 1 456 ? -5.120 2.126 -17.330 1.00 91.88 456 GLY A O 1
ATOM 3668 N N . SER A 1 457 ? -5.387 1.981 -19.546 1.00 92.62 457 SER A N 1
ATOM 3669 C CA . SER A 1 457 ? -6.797 1.592 -19.454 1.00 92.62 457 SER A CA 1
ATOM 3670 C C . SER A 1 457 ? -6.964 0.134 -18.985 1.00 92.62 457 SER A C 1
ATOM 3672 O O . SER A 1 457 ? -6.369 -0.762 -19.597 1.00 92.62 457 SER A O 1
ATOM 3674 N N . PRO A 1 458 ? -7.827 -0.147 -17.985 1.00 92.25 458 PRO A N 1
ATOM 3675 C CA . PRO A 1 458 ? -8.160 -1.518 -17.575 1.00 92.25 458 PRO A CA 1
ATOM 3676 C C . PRO A 1 458 ? -8.872 -2.308 -18.689 1.00 92.25 458 PRO A C 1
ATOM 3678 O O . PRO A 1 458 ? -8.817 -3.539 -18.725 1.00 92.25 458 PRO A O 1
ATOM 3681 N N . LEU A 1 459 ? -9.452 -1.615 -19.678 1.00 91.88 459 LEU A N 1
ATOM 3682 C CA . LEU A 1 459 ? -10.070 -2.224 -20.862 1.00 91.88 459 LEU A CA 1
ATOM 3683 C C . LEU A 1 459 ? -9.058 -2.942 -21.778 1.00 91.88 459 LEU A C 1
ATOM 3685 O O . LEU A 1 459 ? -9.429 -3.655 -22.705 1.00 91.88 459 LEU A O 1
ATOM 3689 N N . GLN A 1 460 ? -7.758 -2.756 -21.544 1.00 91.19 460 GLN A N 1
ATOM 3690 C CA . GLN A 1 460 ? -6.700 -3.444 -22.285 1.00 91.19 460 GLN A CA 1
ATOM 3691 C C . GLN A 1 460 ? -6.170 -4.687 -21.555 1.00 91.19 460 GLN A C 1
ATOM 3693 O O . GLN A 1 460 ? -5.363 -5.417 -22.127 1.00 91.19 460 GLN A O 1
ATOM 3698 N N . ALA A 1 461 ? -6.608 -4.955 -20.323 1.00 93.94 461 ALA A N 1
ATOM 3699 C CA . ALA A 1 461 ? -6.047 -5.976 -19.438 1.00 93.94 461 ALA A CA 1
ATOM 3700 C C . ALA A 1 461 ? -6.616 -7.400 -19.649 1.00 93.94 461 ALA A C 1
ATOM 3702 O O . ALA A 1 461 ? -6.765 -8.148 -18.692 1.00 93.94 461 ALA A O 1
ATOM 3703 N N . TYR A 1 462 ? -6.910 -7.794 -20.892 1.00 92.31 462 TYR A N 1
ATOM 3704 C CA . TYR A 1 462 ? -7.469 -9.116 -21.238 1.00 92.31 462 TYR A CA 1
ATOM 3705 C C . TYR A 1 462 ? -6.404 -10.192 -21.557 1.00 92.31 462 TYR A C 1
ATOM 3707 O O . TYR A 1 462 ? -6.688 -11.216 -22.161 1.00 92.31 462 TYR A O 1
ATOM 3715 N N . SER A 1 463 ? -5.138 -9.959 -21.221 1.00 93.38 463 SER A N 1
ATOM 3716 C CA . SER A 1 463 ? -4.067 -10.977 -21.234 1.00 93.38 463 SER A CA 1
ATOM 3717 C C . SER A 1 463 ? -3.012 -10.568 -20.216 1.00 93.38 463 SER A C 1
ATOM 3719 O O . SER A 1 463 ? -2.860 -9.369 -19.968 1.00 93.38 463 SER A O 1
ATOM 3721 N N . ILE A 1 464 ? -2.257 -11.511 -19.660 1.00 95.12 464 ILE A N 1
ATOM 3722 C CA . ILE A 1 464 ? -1.188 -11.239 -18.692 1.00 95.12 464 ILE A CA 1
ATOM 3723 C C . ILE A 1 464 ? -0.146 -10.308 -19.310 1.00 95.12 464 ILE A C 1
ATOM 3725 O O . ILE A 1 464 ? 0.237 -9.305 -18.704 1.00 95.12 464 ILE A O 1
ATOM 3729 N N . ARG A 1 465 ? 0.232 -10.527 -20.575 1.00 92.19 465 ARG A N 1
ATOM 3730 C CA . ARG A 1 465 ? 1.149 -9.618 -21.272 1.00 92.19 465 ARG A CA 1
ATOM 3731 C C . ARG A 1 465 ? 0.597 -8.193 -21.367 1.00 92.19 465 ARG A C 1
ATOM 3733 O O . ARG A 1 465 ? 1.339 -7.236 -21.134 1.00 92.19 465 ARG A O 1
ATOM 3740 N N . ARG A 1 466 ? -0.673 -8.006 -21.748 1.00 92.62 466 ARG A N 1
ATOM 3741 C CA . ARG A 1 466 ? -1.264 -6.655 -21.848 1.00 92.62 466 ARG A CA 1
ATOM 3742 C C . ARG A 1 466 ? -1.504 -6.031 -20.480 1.00 92.62 466 ARG A C 1
ATOM 3744 O O . ARG A 1 466 ? -1.318 -4.824 -20.357 1.00 92.62 466 ARG A O 1
ATOM 3751 N N . PHE A 1 467 ? -1.836 -6.829 -19.468 1.00 95.75 467 PHE A N 1
ATOM 3752 C CA . PHE A 1 467 ? -1.929 -6.380 -18.085 1.00 95.75 467 PHE A CA 1
ATOM 3753 C C . PHE A 1 467 ? -0.636 -5.658 -17.688 1.00 95.75 467 PHE A C 1
ATOM 3755 O O . PHE A 1 467 ? -0.690 -4.474 -17.381 1.00 95.75 467 PHE A O 1
ATOM 3762 N N . TRP A 1 468 ? 0.533 -6.288 -17.849 1.00 94.56 468 TRP A N 1
ATOM 3763 C CA . TRP A 1 468 ? 1.817 -5.686 -17.456 1.00 94.56 468 TRP A CA 1
ATOM 3764 C C . TRP A 1 468 ? 2.359 -4.606 -18.409 1.00 94.56 468 TRP A C 1
ATOM 3766 O O . TRP A 1 468 ? 3.145 -3.760 -17.996 1.00 94.56 468 TRP A O 1
ATOM 3776 N N . THR A 1 469 ? 1.979 -4.617 -19.694 1.00 90.94 469 THR A N 1
ATOM 3777 C CA . THR A 1 469 ? 2.565 -3.701 -20.702 1.00 90.94 469 THR A CA 1
ATOM 3778 C C . THR A 1 469 ? 1.676 -2.528 -21.111 1.00 90.94 469 THR A C 1
ATOM 3780 O O . THR A 1 469 ? 2.192 -1.537 -21.635 1.00 90.94 469 THR A O 1
ATOM 3783 N N . LYS A 1 470 ? 0.355 -2.636 -20.932 1.00 92.50 470 LYS A N 1
ATOM 3784 C CA . LYS A 1 470 ? -0.633 -1.629 -21.350 1.00 92.50 470 LYS A CA 1
ATOM 3785 C C . LYS A 1 470 ? -1.413 -1.034 -20.187 1.00 92.50 470 LYS A C 1
ATOM 3787 O O . LYS A 1 470 ? -1.742 0.142 -20.273 1.00 92.50 470 LYS A O 1
ATOM 3792 N N . PHE A 1 471 ? -1.717 -1.815 -19.152 1.00 94.69 471 PHE A N 1
ATOM 3793 C CA . PHE A 1 471 ? -2.481 -1.346 -17.994 1.00 94.69 471 PHE A CA 1
ATOM 3794 C C . PHE A 1 471 ? -1.577 -0.976 -16.810 1.00 94.69 471 PHE A C 1
ATOM 3796 O O . PHE A 1 471 ? -1.663 0.140 -16.307 1.00 94.69 471 PHE A O 1
ATOM 3803 N N . TRP A 1 472 ? -0.697 -1.881 -16.388 1.00 95.69 472 TRP A N 1
ATOM 3804 C CA . TRP A 1 472 ? 0.143 -1.712 -15.206 1.00 95.69 472 TRP A CA 1
ATOM 3805 C C . TRP A 1 472 ? 1.233 -0.648 -15.391 1.00 95.69 472 TRP A C 1
ATOM 3807 O O . TRP A 1 472 ? 1.668 -0.361 -16.512 1.00 95.69 472 TRP A O 1
ATOM 3817 N N . HIS A 1 473 ? 1.697 -0.073 -14.279 1.00 91.81 473 HIS A N 1
ATOM 3818 C CA . HIS A 1 473 ? 2.737 0.950 -14.294 1.00 91.81 473 HIS A CA 1
ATOM 3819 C C . HIS A 1 473 ? 4.073 0.416 -14.835 1.00 91.81 473 HIS A C 1
ATOM 3821 O O . HIS A 1 473 ? 4.460 -0.728 -14.604 1.00 91.81 473 HIS A O 1
ATOM 3827 N N . ARG A 1 474 ? 4.831 1.280 -15.523 1.00 90.56 474 ARG A N 1
ATOM 3828 C CA . ARG A 1 474 ? 6.108 0.921 -16.178 1.00 90.56 474 ARG A CA 1
ATOM 3829 C C . ARG A 1 474 ? 7.343 1.584 -15.562 1.00 90.56 474 ARG A C 1
ATOM 3831 O O . ARG A 1 474 ? 8.384 1.640 -16.206 1.00 90.56 474 ARG A O 1
ATOM 3838 N N . LEU A 1 475 ? 7.226 2.075 -14.326 1.00 88.25 475 LEU A N 1
ATOM 3839 C CA . LEU A 1 475 ? 8.286 2.792 -13.598 1.00 88.25 475 LEU A CA 1
ATOM 3840 C C . LEU A 1 475 ? 9.623 2.036 -13.538 1.00 88.25 475 LEU A C 1
ATOM 3842 O O . LEU A 1 475 ? 10.668 2.654 -13.681 1.00 88.25 475 LEU A O 1
ATOM 3846 N N . THR A 1 476 ? 9.589 0.714 -13.373 1.00 87.88 476 THR A N 1
ATOM 3847 C CA . THR A 1 476 ? 10.787 -0.124 -13.195 1.00 87.88 476 THR A CA 1
ATOM 3848 C C . THR A 1 476 ? 11.302 -0.741 -14.492 1.00 87.88 476 THR A C 1
ATOM 3850 O O . THR A 1 476 ? 12.451 -1.161 -14.581 1.00 87.88 476 THR A O 1
ATOM 3853 N N . VAL A 1 477 ? 10.469 -0.786 -15.534 1.00 90.31 477 VAL A N 1
ATOM 3854 C CA . VAL A 1 477 ? 10.746 -1.584 -16.736 1.00 90.31 477 VAL A CA 1
ATOM 3855 C C . VAL A 1 477 ? 12.018 -1.118 -17.437 1.00 90.31 477 VAL A C 1
ATOM 3857 O O . VAL A 1 477 ? 12.817 -1.950 -17.851 1.00 90.31 477 VAL A O 1
ATOM 3860 N N . SER A 1 478 ? 12.222 0.195 -17.565 1.00 89.50 478 SER A N 1
ATOM 3861 C CA . SER A 1 478 ? 13.365 0.737 -18.304 1.00 89.50 478 SER A CA 1
ATOM 3862 C C . SER A 1 478 ? 14.693 0.446 -17.600 1.00 89.50 478 SER A C 1
ATOM 3864 O O . SER A 1 478 ? 15.608 -0.065 -18.239 1.00 89.50 478 SER A O 1
ATOM 3866 N N . CYS A 1 479 ? 14.801 0.685 -16.287 1.00 89.25 479 CYS A N 1
ATOM 3867 C CA . CYS A 1 479 ? 16.047 0.431 -15.557 1.00 89.25 479 CYS A CA 1
ATOM 3868 C C . CYS A 1 479 ? 16.364 -1.069 -15.428 1.00 89.25 479 CYS A C 1
ATOM 3870 O O . CYS A 1 479 ? 17.520 -1.465 -15.610 1.00 89.25 479 CYS A O 1
ATOM 3872 N N . CYS A 1 480 ? 15.356 -1.922 -15.205 1.00 92.19 480 CYS A N 1
ATOM 3873 C CA . CYS A 1 480 ? 15.557 -3.370 -15.198 1.00 92.19 480 CYS A CA 1
ATOM 3874 C C . CYS A 1 480 ? 15.942 -3.905 -16.586 1.00 92.19 480 CYS A C 1
ATOM 3876 O O . CYS A 1 480 ? 16.803 -4.778 -16.696 1.00 92.19 480 CYS A O 1
ATOM 3878 N N . ALA A 1 481 ? 15.349 -3.374 -17.659 1.00 91.25 481 ALA A N 1
ATOM 3879 C CA . ALA A 1 481 ? 15.707 -3.777 -19.013 1.00 91.25 481 ALA A CA 1
ATOM 3880 C C . ALA A 1 481 ? 17.147 -3.376 -19.360 1.00 91.25 481 ALA A C 1
ATOM 3882 O O . ALA A 1 481 ? 17.887 -4.193 -19.909 1.00 91.25 481 ALA A O 1
ATOM 3883 N N . SER A 1 482 ? 17.579 -2.165 -18.988 1.00 90.81 482 SER A N 1
ATOM 3884 C CA . SER A 1 482 ? 18.963 -1.716 -19.176 1.00 90.81 482 SER A CA 1
ATOM 3885 C C . SER A 1 482 ? 19.961 -2.654 -18.498 1.00 90.81 482 SER A C 1
ATOM 3887 O O . SER A 1 482 ? 20.906 -3.102 -19.147 1.00 90.81 482 SER A O 1
ATOM 3889 N N . SER A 1 483 ? 19.736 -3.037 -17.236 1.00 93.00 483 SER A N 1
ATOM 3890 C CA . SER A 1 483 ? 20.628 -3.983 -16.550 1.00 93.00 483 SER A CA 1
ATOM 3891 C C . SER A 1 483 ? 20.623 -5.369 -17.210 1.00 93.00 483 SER A C 1
ATOM 3893 O O . SER A 1 483 ? 21.689 -5.932 -17.458 1.00 93.00 483 SER A O 1
ATOM 3895 N N . GLY A 1 484 ? 19.452 -5.877 -17.605 1.00 92.19 484 GLY A N 1
ATOM 3896 C CA . GLY A 1 484 ? 19.326 -7.156 -18.310 1.00 92.19 484 GLY A CA 1
ATOM 3897 C C . GLY A 1 484 ? 20.062 -7.176 -19.652 1.00 92.19 484 GLY A C 1
ATOM 3898 O O . GLY A 1 484 ? 20.771 -8.136 -19.953 1.00 92.19 484 GLY A O 1
ATOM 3899 N N . THR A 1 485 ? 19.969 -6.098 -20.439 1.00 92.81 485 THR A N 1
ATOM 3900 C CA . THR A 1 485 ? 20.703 -6.000 -21.714 1.00 92.81 485 THR A CA 1
ATOM 3901 C C . THR A 1 485 ? 22.215 -6.016 -21.499 1.00 92.81 485 THR A C 1
ATOM 3903 O O . THR A 1 485 ? 22.925 -6.699 -22.236 1.00 92.81 485 THR A O 1
ATOM 3906 N N . GLN A 1 486 ? 22.729 -5.358 -20.453 1.00 91.50 486 GLN A N 1
ATOM 3907 C CA . GLN A 1 486 ? 24.159 -5.412 -20.132 1.00 91.50 486 GLN A CA 1
ATOM 3908 C C . GLN A 1 486 ? 24.612 -6.829 -19.775 1.00 91.50 486 GLN A C 1
ATOM 3910 O O . GLN A 1 486 ? 25.652 -7.263 -20.267 1.00 91.50 486 GLN A O 1
ATOM 3915 N N . VAL A 1 487 ? 23.821 -7.576 -18.997 1.00 91.75 487 VAL A N 1
ATOM 3916 C CA . VAL A 1 487 ? 24.112 -8.985 -18.677 1.00 91.75 487 VAL A CA 1
ATOM 3917 C C . VAL A 1 487 ? 24.166 -9.828 -19.954 1.00 91.75 487 VAL A C 1
ATOM 3919 O O . VAL A 1 487 ? 25.159 -10.509 -20.207 1.00 91.75 487 VAL A O 1
ATOM 3922 N N . THR A 1 488 ? 23.154 -9.733 -20.819 1.00 92.31 488 THR A N 1
ATOM 3923 C CA . THR A 1 488 ? 23.125 -10.527 -22.063 1.00 92.31 488 THR A CA 1
ATOM 3924 C C . THR A 1 488 ? 24.276 -10.206 -23.014 1.00 92.31 488 THR A C 1
ATOM 3926 O O . THR A 1 488 ? 24.832 -11.110 -23.632 1.00 92.31 488 THR A O 1
ATOM 3929 N N . ARG A 1 489 ? 24.664 -8.932 -23.122 1.00 89.31 489 ARG A N 1
ATOM 3930 C CA . ARG A 1 489 ? 25.670 -8.479 -24.091 1.00 89.31 489 ARG A CA 1
ATOM 3931 C C . ARG A 1 489 ? 27.093 -8.664 -23.589 1.00 89.31 489 ARG A C 1
ATOM 3933 O O . ARG A 1 489 ? 27.948 -9.075 -24.362 1.00 89.31 489 ARG A O 1
ATOM 3940 N N . ARG A 1 490 ? 27.357 -8.352 -22.315 1.00 87.75 490 ARG A N 1
ATOM 3941 C CA . ARG A 1 490 ? 28.715 -8.392 -21.748 1.00 87.75 490 ARG A CA 1
ATOM 3942 C C . ARG A 1 490 ? 29.074 -9.734 -21.129 1.00 87.75 490 ARG A C 1
ATOM 3944 O O . ARG A 1 490 ? 30.224 -10.135 -21.230 1.00 87.75 490 ARG A O 1
ATOM 3951 N N . LEU A 1 491 ? 28.121 -10.401 -20.477 1.00 88.31 491 LEU A N 1
ATOM 3952 C CA . LEU A 1 491 ? 28.373 -11.671 -19.790 1.00 88.31 491 LEU A CA 1
ATOM 3953 C C . LEU A 1 491 ? 28.080 -12.875 -20.686 1.00 88.31 491 LEU A C 1
ATOM 3955 O O . LEU A 1 491 ? 28.831 -13.841 -20.665 1.00 88.31 491 LEU A O 1
ATOM 3959 N N . MET A 1 492 ? 26.998 -12.821 -21.469 1.00 87.50 492 MET A N 1
ATOM 3960 C CA . MET A 1 492 ? 26.548 -13.965 -22.279 1.00 87.50 492 MET A CA 1
ATOM 3961 C C . MET A 1 492 ? 26.897 -13.852 -23.771 1.00 87.50 492 MET A C 1
ATOM 3963 O O . MET A 1 492 ? 26.653 -14.797 -24.515 1.00 87.50 492 MET A O 1
ATOM 3967 N N . GLY A 1 493 ? 27.424 -12.710 -24.229 1.00 86.94 493 GLY A N 1
ATOM 3968 C CA . GLY A 1 493 ? 27.822 -12.497 -25.627 1.00 86.94 493 GLY A CA 1
ATOM 3969 C C . GLY A 1 493 ? 26.679 -12.591 -26.649 1.00 86.94 493 GLY A C 1
ATOM 3970 O O . GLY A 1 493 ? 26.921 -12.909 -27.812 1.00 86.94 493 GLY A O 1
ATOM 3971 N N . MET A 1 494 ? 25.426 -12.354 -26.244 1.00 89.94 494 MET A N 1
ATOM 3972 C CA . MET A 1 494 ? 24.270 -12.472 -27.140 1.00 89.94 494 MET A CA 1
ATOM 3973 C C . MET A 1 494 ? 24.247 -11.367 -28.204 1.00 89.94 494 MET A C 1
ATOM 3975 O O . MET A 1 494 ? 24.532 -10.202 -27.922 1.00 89.94 494 MET A O 1
ATOM 3979 N N . THR A 1 495 ? 23.812 -11.710 -29.421 1.00 87.69 495 THR A N 1
ATOM 3980 C CA . THR A 1 495 ? 23.613 -10.738 -30.507 1.00 87.69 495 THR A CA 1
ATOM 3981 C C . THR A 1 495 ? 22.501 -9.737 -30.154 1.00 87.69 495 THR A C 1
ATOM 3983 O O . THR A 1 495 ? 21.383 -10.178 -29.848 1.00 87.69 495 THR A O 1
ATOM 3986 N N . PRO A 1 496 ? 22.747 -8.414 -30.239 1.00 87.50 496 PRO A N 1
ATOM 3987 C CA . PRO A 1 496 ? 21.735 -7.401 -29.950 1.00 87.50 496 PRO A CA 1
ATOM 3988 C C . PRO A 1 496 ? 20.480 -7.547 -30.822 1.00 87.50 496 PRO A C 1
ATOM 3990 O O . PRO A 1 496 ? 20.555 -7.747 -32.030 1.00 87.50 496 PRO A O 1
ATOM 3993 N N . GLY A 1 497 ? 19.306 -7.420 -30.211 1.00 84.38 497 GLY A N 1
ATOM 3994 C CA . GLY A 1 497 ? 17.997 -7.456 -30.860 1.00 84.38 497 GLY A CA 1
ATOM 3995 C C . GLY A 1 497 ? 17.426 -8.855 -31.108 1.00 84.38 497 GLY A C 1
ATOM 3996 O O . GLY A 1 497 ? 16.262 -8.954 -31.528 1.00 84.38 497 GLY A O 1
ATOM 3997 N N . CYS A 1 498 ? 18.184 -9.925 -30.833 1.00 88.38 498 CYS A N 1
ATOM 3998 C CA . CYS A 1 498 ? 17.716 -11.293 -31.045 1.00 88.38 498 CYS A CA 1
ATOM 3999 C C . CYS A 1 498 ? 16.535 -11.655 -30.129 1.00 88.38 498 CYS A C 1
ATOM 4001 O O . CYS A 1 498 ? 16.293 -11.050 -29.081 1.00 88.38 498 CYS A O 1
ATOM 4003 N N . GLN A 1 499 ? 15.758 -12.663 -30.532 1.00 87.69 499 GLN A N 1
ATOM 4004 C CA . GLN A 1 499 ? 14.567 -13.066 -29.786 1.00 87.69 499 GLN A CA 1
ATOM 4005 C C . GLN A 1 499 ? 14.912 -13.601 -28.387 1.00 87.69 499 GLN A C 1
ATOM 4007 O O . GLN A 1 499 ? 14.153 -13.363 -27.447 1.00 87.69 499 GLN A O 1
ATOM 4012 N N . THR A 1 500 ? 16.055 -14.273 -28.245 1.00 88.31 500 THR A N 1
ATOM 4013 C CA . THR A 1 500 ? 16.556 -14.797 -26.968 1.00 88.31 500 THR A CA 1
ATOM 4014 C C . THR A 1 500 ? 16.896 -13.671 -25.994 1.00 88.31 500 THR A C 1
ATOM 4016 O O . THR A 1 500 ? 16.462 -13.734 -24.848 1.00 88.31 500 THR A O 1
ATOM 4019 N N . GLU A 1 501 ? 17.558 -12.597 -26.453 1.00 91.12 501 GLU A N 1
ATOM 4020 C CA . GLU A 1 501 ? 17.823 -11.401 -25.634 1.00 91.12 501 GLU A CA 1
ATOM 4021 C C . GLU A 1 501 ? 16.505 -10.803 -25.130 1.00 91.12 501 GLU A C 1
ATOM 4023 O O . GLU A 1 501 ? 16.350 -10.563 -23.939 1.00 91.12 501 GLU A O 1
ATOM 4028 N N . LYS A 1 502 ? 15.505 -10.633 -26.005 1.00 90.25 502 LYS A N 1
ATOM 4029 C CA . LYS A 1 502 ? 14.196 -10.073 -25.617 1.00 90.25 502 LYS A CA 1
ATOM 4030 C C . LYS A 1 502 ? 13.487 -10.910 -24.549 1.00 90.25 502 LYS A C 1
ATOM 4032 O O . LYS A 1 502 ? 12.875 -10.348 -23.644 1.00 90.25 502 LYS A O 1
ATOM 4037 N N . ILE A 1 503 ? 13.550 -12.239 -24.660 1.00 91.69 503 ILE A N 1
ATOM 4038 C CA . ILE A 1 503 ? 12.958 -13.159 -23.677 1.00 91.69 503 ILE A CA 1
ATOM 4039 C C . ILE A 1 503 ? 13.725 -13.084 -22.355 1.00 91.69 503 ILE A C 1
ATOM 4041 O O . ILE A 1 503 ? 13.097 -12.962 -21.305 1.00 91.69 503 ILE A O 1
ATOM 4045 N N . PHE A 1 504 ? 15.059 -13.097 -22.402 1.00 93.50 504 PHE A N 1
ATOM 4046 C CA . PHE A 1 504 ? 15.893 -12.986 -21.209 1.00 93.50 504 PHE A CA 1
ATOM 4047 C C . PHE A 1 504 ? 15.688 -11.647 -20.499 1.00 93.50 504 PHE A C 1
ATOM 4049 O O . PHE A 1 504 ? 15.492 -11.623 -19.294 1.00 93.50 504 PHE A O 1
ATOM 4056 N N . VAL A 1 505 ? 15.672 -10.531 -21.228 1.00 93.69 505 VAL A N 1
ATOM 4057 C CA . VAL A 1 505 ? 15.450 -9.194 -20.661 1.00 93.69 505 VAL A CA 1
ATOM 4058 C C . VAL A 1 505 ? 14.071 -9.100 -20.007 1.00 93.69 505 VAL A C 1
ATOM 4060 O O . VAL A 1 505 ? 13.941 -8.510 -18.935 1.00 93.69 505 VAL A O 1
ATOM 4063 N N . ALA A 1 506 ? 13.044 -9.717 -20.600 1.00 93.19 506 ALA A N 1
ATOM 4064 C CA . ALA A 1 506 ? 11.727 -9.808 -19.976 1.00 93.19 506 ALA A CA 1
ATOM 4065 C C . ALA A 1 506 ? 11.767 -10.639 -18.681 1.00 93.19 506 ALA A C 1
ATOM 4067 O O . ALA A 1 506 ? 11.283 -10.167 -17.655 1.00 93.19 506 ALA A O 1
ATOM 4068 N N . PHE A 1 507 ? 12.387 -11.824 -18.701 1.00 95.50 507 PHE A N 1
ATOM 4069 C CA . PHE A 1 507 ? 12.592 -12.653 -17.506 1.00 95.50 507 PHE A CA 1
ATOM 4070 C C . PHE A 1 507 ? 13.333 -11.888 -16.403 1.00 95.50 507 PHE A C 1
ATOM 4072 O O . PHE A 1 507 ? 12.857 -11.809 -15.273 1.00 95.50 507 PHE A O 1
ATOM 4079 N N . TRP A 1 508 ? 14.455 -11.263 -16.759 1.00 95.56 508 TRP A N 1
ATOM 4080 C CA . TRP A 1 508 ? 15.293 -10.466 -15.872 1.00 95.56 508 TRP A CA 1
ATOM 4081 C C . TRP A 1 508 ? 14.517 -9.309 -15.243 1.00 95.56 508 TRP A C 1
ATOM 4083 O O . TRP A 1 508 ? 14.641 -9.054 -14.050 1.00 95.56 508 TRP A O 1
ATOM 4093 N N . THR A 1 509 ? 13.658 -8.648 -16.025 1.00 94.62 509 THR A N 1
ATOM 4094 C CA . THR A 1 509 ? 12.800 -7.562 -15.537 1.00 94.62 509 THR A CA 1
ATOM 4095 C C . THR A 1 509 ? 11.821 -8.046 -14.468 1.00 94.62 509 THR A C 1
ATOM 4097 O O . THR A 1 509 ? 11.702 -7.409 -13.423 1.00 94.62 509 THR A O 1
ATOM 4100 N N . PHE A 1 510 ? 11.154 -9.185 -14.680 1.00 95.44 510 PHE A N 1
ATOM 4101 C CA . PHE A 1 510 ? 10.264 -9.763 -13.668 1.00 95.44 510 PHE A CA 1
ATOM 4102 C C . PHE A 1 510 ? 11.034 -10.232 -12.427 1.00 95.44 510 PHE A C 1
ATOM 4104 O O . PHE A 1 510 ? 10.619 -9.933 -11.310 1.00 95.44 510 PHE A O 1
ATOM 4111 N N . LEU A 1 511 ? 12.169 -10.913 -12.609 1.00 95.88 511 LEU A N 1
ATOM 4112 C CA . LEU A 1 511 ? 13.011 -11.389 -11.509 1.00 95.88 511 LEU A CA 1
ATOM 4113 C C . LEU A 1 511 ? 13.484 -10.234 -10.618 1.00 95.88 511 LEU A C 1
ATOM 4115 O O . LEU A 1 511 ? 13.327 -10.283 -9.400 1.00 95.88 511 LEU A O 1
ATOM 4119 N N . LEU A 1 512 ? 14.034 -9.183 -11.229 1.00 95.00 512 LEU A N 1
ATOM 4120 C CA . LEU A 1 512 ? 14.574 -8.037 -10.511 1.00 95.00 512 LEU A CA 1
ATOM 4121 C C . LEU A 1 512 ? 13.469 -7.223 -9.824 1.00 95.00 512 LEU A C 1
ATOM 4123 O O . LEU A 1 512 ? 13.666 -6.758 -8.703 1.00 95.00 512 LEU A O 1
ATOM 4127 N N . SER A 1 513 ? 12.286 -7.123 -10.442 1.00 93.50 513 SER A N 1
ATOM 4128 C CA . SER A 1 513 ? 11.100 -6.555 -9.793 1.00 93.50 513 SER A CA 1
ATOM 4129 C C . SER A 1 513 ? 10.702 -7.360 -8.553 1.00 93.50 513 SER A C 1
ATOM 4131 O O . SER A 1 513 ? 10.451 -6.770 -7.507 1.00 93.50 513 SER A O 1
ATOM 4133 N N . GLY A 1 514 ? 10.684 -8.694 -8.635 1.00 94.69 514 GLY A N 1
ATOM 4134 C CA . GLY A 1 514 ? 10.387 -9.545 -7.482 1.00 94.69 514 GLY A CA 1
ATOM 4135 C C . GLY A 1 514 ? 11.412 -9.409 -6.363 1.00 94.69 514 GLY A C 1
ATOM 4136 O O . GLY A 1 514 ? 11.033 -9.298 -5.201 1.00 94.69 514 GLY A O 1
ATOM 4137 N N . LEU A 1 515 ? 12.698 -9.312 -6.704 1.00 95.81 515 LEU A N 1
ATOM 4138 C CA . LEU A 1 515 ? 13.755 -9.087 -5.722 1.00 95.81 515 LEU A CA 1
ATOM 4139 C C . LEU A 1 515 ? 13.597 -7.737 -5.003 1.00 95.81 515 LEU A C 1
ATOM 4141 O O . LEU A 1 515 ? 13.811 -7.671 -3.796 1.00 95.81 515 LEU A O 1
ATOM 4145 N N . CYS A 1 516 ? 13.166 -6.680 -5.701 1.00 94.81 516 CYS A N 1
ATOM 4146 C CA . CYS A 1 516 ? 12.839 -5.405 -5.056 1.00 94.81 516 CYS A CA 1
ATOM 4147 C C . CYS A 1 516 ? 11.717 -5.536 -4.030 1.00 94.81 516 CYS A C 1
ATOM 4149 O O . CYS A 1 516 ? 11.817 -4.926 -2.973 1.00 94.81 516 CYS A O 1
ATOM 4151 N N . HIS A 1 517 ? 10.677 -6.324 -4.316 1.00 92.94 517 HIS A N 1
ATOM 4152 C CA . HIS A 1 517 ? 9.604 -6.570 -3.351 1.00 92.94 517 HIS A CA 1
ATOM 4153 C C . HIS A 1 517 ? 10.104 -7.330 -2.120 1.00 92.94 517 HIS A C 1
ATOM 4155 O O . HIS A 1 517 ? 9.836 -6.898 -1.006 1.00 92.94 517 HIS A O 1
ATOM 4161 N N . VAL A 1 518 ? 10.921 -8.372 -2.308 1.00 94.31 518 VAL A N 1
ATOM 4162 C CA . VAL A 1 518 ? 11.540 -9.114 -1.194 1.00 94.31 518 VAL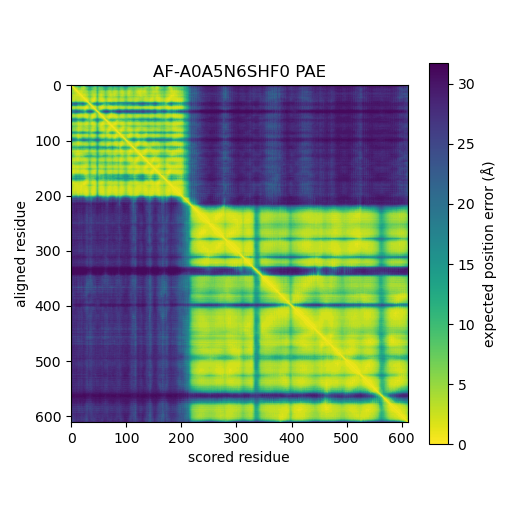 A CA 1
ATOM 4163 C C . VAL A 1 518 ? 12.398 -8.207 -0.313 1.00 94.31 518 VAL A C 1
ATOM 4165 O O . VAL A 1 518 ? 12.288 -8.237 0.912 1.00 94.31 518 VAL A O 1
ATOM 4168 N N . ILE A 1 519 ? 13.264 -7.400 -0.935 1.00 94.75 519 ILE A N 1
ATOM 4169 C CA . ILE A 1 519 ? 14.140 -6.469 -0.218 1.00 94.75 519 ILE A CA 1
ATOM 4170 C C . ILE A 1 519 ? 13.307 -5.410 0.502 1.00 94.75 519 ILE A C 1
ATOM 4172 O O . ILE A 1 519 ? 13.610 -5.090 1.647 1.00 94.75 519 ILE A O 1
ATOM 4176 N N . ALA A 1 520 ? 12.270 -4.875 -0.143 1.00 90.06 520 ALA A N 1
ATOM 4177 C CA . ALA A 1 520 ? 11.422 -3.858 0.454 1.00 90.06 520 ALA A CA 1
ATOM 4178 C C . ALA A 1 520 ? 10.680 -4.382 1.685 1.00 90.06 520 ALA A C 1
ATOM 4180 O O . ALA A 1 520 ? 10.728 -3.728 2.720 1.00 90.06 520 ALA A O 1
ATOM 4181 N N . ASP A 1 521 ? 10.074 -5.567 1.605 1.00 84.94 521 ASP A N 1
ATOM 4182 C CA . ASP A 1 521 ? 9.372 -6.170 2.741 1.00 84.94 521 ASP A CA 1
ATOM 4183 C C . ASP A 1 521 ? 10.336 -6.469 3.896 1.00 84.94 521 ASP A C 1
ATOM 4185 O O . ASP A 1 521 ? 10.048 -6.145 5.048 1.00 84.94 521 ASP A O 1
ATOM 4189 N N . TRP A 1 522 ? 11.523 -7.006 3.586 1.00 89.75 522 TRP A N 1
ATOM 4190 C CA . TRP A 1 522 ? 12.561 -7.261 4.586 1.00 89.75 522 TRP A CA 1
ATOM 4191 C C . TRP A 1 522 ? 13.016 -5.979 5.292 1.00 89.75 522 TRP A C 1
ATOM 4193 O O . TRP A 1 522 ? 13.086 -5.938 6.519 1.00 89.75 522 TRP A O 1
ATOM 4203 N N . GLN A 1 523 ? 13.310 -4.928 4.526 1.00 90.44 523 GLN A N 1
ATOM 4204 C CA . GLN A 1 523 ? 13.824 -3.666 5.058 1.00 90.44 523 GLN A CA 1
ATOM 4205 C C . GLN A 1 523 ? 12.746 -2.853 5.771 1.00 90.44 523 GLN A C 1
ATOM 4207 O O . GLN A 1 523 ? 13.065 -2.149 6.719 1.00 90.44 523 GLN A O 1
ATOM 4212 N N . ALA A 1 524 ? 11.482 -2.966 5.358 1.00 80.88 524 ALA A N 1
ATOM 4213 C CA . ALA A 1 524 ? 10.350 -2.291 5.985 1.00 80.88 524 ALA A CA 1
ATOM 4214 C C . ALA A 1 524 ? 9.869 -2.967 7.283 1.00 80.88 524 ALA A C 1
ATOM 4216 O O . ALA A 1 524 ? 9.048 -2.378 7.991 1.00 80.88 524 ALA A O 1
ATOM 4217 N N . GLY A 1 525 ? 10.384 -4.162 7.604 1.00 80.88 525 GLY A N 1
ATOM 4218 C CA . GLY A 1 525 ? 10.010 -4.935 8.792 1.00 80.88 525 GLY A CA 1
ATOM 4219 C C . GLY A 1 525 ? 8.715 -5.740 8.640 1.00 80.88 525 GLY A C 1
ATOM 4220 O O . GLY A 1 525 ? 8.130 -6.136 9.645 1.00 80.88 525 GLY A O 1
ATOM 4221 N N . GLU A 1 526 ? 8.262 -5.977 7.408 1.00 77.25 526 GLU A N 1
ATOM 4222 C CA . GLU A 1 526 ? 7.064 -6.769 7.118 1.00 77.25 526 GLU A CA 1
ATOM 4223 C C . GLU A 1 526 ? 7.377 -8.278 7.079 1.00 77.25 526 GLU A C 1
ATOM 4225 O O . GLU A 1 526 ? 8.530 -8.673 6.861 1.00 77.25 526 GLU A O 1
ATOM 4230 N N . PRO A 1 527 ? 6.370 -9.164 7.235 1.00 78.44 527 PRO A N 1
ATOM 4231 C CA . PRO A 1 527 ? 6.546 -10.599 7.027 1.00 78.44 527 PRO A CA 1
ATOM 4232 C C . PRO A 1 527 ? 7.108 -10.917 5.635 1.00 78.44 527 PRO A C 1
ATOM 4234 O O . PRO A 1 527 ? 6.423 -10.808 4.615 1.00 78.44 527 PRO A O 1
ATOM 4237 N N . CYS A 1 528 ? 8.374 -11.328 5.596 1.00 81.75 528 CYS A N 1
ATOM 4238 C CA . CYS A 1 528 ? 9.105 -11.570 4.360 1.00 81.75 528 CYS A CA 1
ATOM 4239 C C . CYS A 1 528 ? 9.068 -13.058 3.991 1.00 81.75 528 CYS A C 1
ATOM 4241 O O . CYS A 1 528 ? 9.494 -13.920 4.762 1.00 81.75 528 CYS A O 1
ATOM 4243 N N . HIS A 1 529 ? 8.596 -13.360 2.779 1.00 88.94 529 HIS A N 1
ATOM 4244 C CA . HIS A 1 529 ? 8.557 -14.717 2.234 1.00 88.94 529 HIS A CA 1
ATOM 4245 C C . HIS A 1 529 ? 9.215 -14.736 0.844 1.00 88.94 529 HIS A C 1
ATOM 4247 O O . HIS A 1 529 ? 8.514 -14.816 -0.168 1.00 88.94 529 HIS A O 1
ATOM 4253 N N . PRO A 1 530 ? 10.565 -14.718 0.769 1.00 91.69 530 PRO A N 1
ATOM 4254 C CA . PRO A 1 530 ? 11.300 -14.487 -0.476 1.00 91.69 530 PRO A CA 1
ATOM 4255 C C . PRO A 1 530 ? 10.899 -15.407 -1.629 1.00 91.69 530 PRO A C 1
ATOM 4257 O O . PRO A 1 530 ? 10.725 -14.970 -2.764 1.00 91.69 530 PRO A O 1
ATOM 4260 N N . HIS A 1 531 ? 10.721 -16.695 -1.329 1.00 94.00 531 HIS A N 1
ATOM 4261 C CA . HIS A 1 531 ? 10.294 -17.690 -2.308 1.00 94.00 531 HIS A CA 1
ATOM 4262 C C . HIS A 1 531 ? 8.931 -17.344 -2.924 1.00 94.00 531 HIS A C 1
ATOM 4264 O O . HIS A 1 531 ? 8.741 -17.477 -4.130 1.00 94.00 531 HIS A O 1
ATOM 4270 N N . ASP A 1 532 ? 7.983 -16.899 -2.103 1.00 92.00 532 ASP A N 1
ATOM 4271 C CA . ASP A 1 532 ? 6.594 -16.684 -2.501 1.00 92.00 532 ASP A CA 1
ATOM 4272 C C . ASP A 1 532 ? 6.410 -15.390 -3.294 1.00 92.00 532 ASP A C 1
ATOM 4274 O O . ASP A 1 532 ? 5.669 -15.369 -4.280 1.00 92.00 532 ASP A O 1
ATOM 4278 N N . ASP A 1 533 ? 7.157 -14.349 -2.925 1.00 89.25 533 ASP A N 1
ATOM 4279 C CA . ASP A 1 533 ? 7.280 -13.120 -3.705 1.00 89.25 533 ASP A CA 1
ATOM 4280 C C . ASP A 1 533 ? 7.893 -13.399 -5.081 1.00 89.25 533 ASP A C 1
ATOM 4282 O O . ASP A 1 533 ? 7.298 -13.075 -6.110 1.00 89.25 533 ASP A O 1
ATOM 4286 N N . LEU A 1 534 ? 9.049 -14.069 -5.133 1.00 95.31 534 LEU A N 1
ATOM 4287 C CA . LEU A 1 534 ? 9.717 -14.381 -6.400 1.00 95.31 534 LEU A CA 1
ATOM 4288 C C . LEU A 1 534 ? 8.860 -15.281 -7.296 1.00 95.31 534 LEU A C 1
ATOM 4290 O O . LEU A 1 534 ? 8.784 -15.052 -8.507 1.00 95.31 534 LEU A O 1
ATOM 4294 N N . LEU A 1 535 ? 8.170 -16.264 -6.710 1.00 95.88 535 LEU A N 1
ATOM 4295 C CA . LEU A 1 535 ? 7.264 -17.149 -7.434 1.00 95.88 535 LEU A CA 1
ATOM 4296 C C . LEU A 1 535 ? 6.166 -16.363 -8.160 1.00 95.88 535 LEU A C 1
ATOM 4298 O O . LEU A 1 535 ? 5.861 -16.689 -9.307 1.00 95.88 535 LEU A O 1
ATOM 4302 N N . PHE A 1 536 ? 5.596 -15.324 -7.541 1.00 95.19 536 PHE A N 1
ATOM 4303 C CA . PHE A 1 536 ? 4.583 -14.484 -8.183 1.00 95.19 536 PHE A CA 1
ATOM 4304 C C . PHE A 1 536 ? 5.116 -13.827 -9.459 1.00 95.19 536 PHE A C 1
ATOM 4306 O O . PHE A 1 536 ? 4.506 -13.952 -10.524 1.00 95.19 536 PHE A O 1
ATOM 4313 N N . PHE A 1 537 ? 6.271 -13.165 -9.390 1.00 95.75 537 PHE A N 1
ATOM 4314 C CA . PHE A 1 537 ? 6.824 -12.447 -10.541 1.00 95.75 537 PHE A CA 1
ATOM 4315 C C . PHE A 1 537 ? 7.308 -13.392 -11.645 1.00 95.75 537 PHE A C 1
ATOM 4317 O O . PHE A 1 537 ? 7.000 -13.176 -12.820 1.00 95.75 537 PHE A O 1
ATOM 4324 N N . VAL A 1 538 ? 7.999 -14.477 -11.286 1.00 96.44 538 VAL A N 1
ATOM 4325 C CA . VAL A 1 538 ? 8.458 -15.473 -12.264 1.00 96.44 538 VAL A CA 1
ATOM 4326 C C . VAL A 1 538 ? 7.268 -16.173 -12.927 1.00 96.44 538 VAL A C 1
ATOM 4328 O O . VAL A 1 538 ? 7.271 -16.358 -14.145 1.00 96.44 538 VAL A O 1
ATOM 4331 N N . ALA A 1 539 ? 6.203 -16.492 -12.185 1.00 96.69 539 ALA A N 1
ATOM 4332 C CA . ALA A 1 539 ? 4.988 -17.062 -12.767 1.00 96.69 539 ALA A CA 1
ATOM 4333 C C . ALA A 1 539 ? 4.307 -16.106 -13.760 1.00 96.69 539 ALA A C 1
ATOM 4335 O O . ALA A 1 539 ? 3.819 -16.557 -14.795 1.00 96.69 539 ALA A O 1
ATOM 4336 N N . ASN A 1 540 ? 4.303 -14.794 -13.495 1.00 96.31 540 ASN A N 1
ATOM 4337 C CA . ASN A 1 540 ? 3.776 -13.789 -14.427 1.00 96.31 540 ASN A CA 1
ATOM 4338 C C . ASN A 1 540 ? 4.579 -13.727 -15.737 1.00 96.31 540 ASN A C 1
ATOM 4340 O O . ASN A 1 540 ? 3.990 -13.627 -16.822 1.00 96.31 540 ASN A O 1
ATOM 4344 N N . PHE A 1 541 ? 5.909 -13.845 -15.661 1.00 96.19 541 PHE A N 1
ATOM 4345 C CA . PHE A 1 541 ? 6.748 -14.005 -16.849 1.00 96.19 541 PHE A CA 1
ATOM 4346 C C . PHE A 1 541 ? 6.382 -15.280 -17.620 1.00 96.19 541 PHE A C 1
ATOM 4348 O O . PHE A 1 541 ? 6.128 -15.214 -18.824 1.00 96.19 541 PHE A O 1
ATOM 4355 N N . MET A 1 542 ? 6.298 -16.424 -16.933 1.00 96.25 542 MET A N 1
ATOM 4356 C CA . MET A 1 542 ? 5.985 -17.711 -17.563 1.00 96.25 542 MET A CA 1
ATOM 4357 C C . MET A 1 542 ? 4.605 -17.708 -18.227 1.00 96.25 542 MET A C 1
ATOM 4359 O O . MET A 1 542 ? 4.473 -18.181 -19.354 1.00 96.25 542 MET A O 1
ATOM 4363 N N . ALA A 1 543 ? 3.594 -17.119 -17.585 1.00 94.94 543 ALA A N 1
ATOM 4364 C CA . ALA A 1 543 ? 2.264 -16.960 -18.165 1.00 94.94 543 ALA A CA 1
ATOM 4365 C C . ALA A 1 543 ? 2.292 -16.067 -19.414 1.00 94.94 543 ALA A C 1
ATOM 4367 O O . ALA A 1 543 ? 1.742 -16.440 -20.447 1.00 94.94 543 ALA A O 1
ATOM 4368 N N . SER A 1 544 ? 3.013 -14.943 -19.368 1.00 91.19 544 SER A N 1
ATOM 4369 C CA . SER A 1 544 ? 3.193 -14.062 -20.533 1.00 91.19 544 SER A CA 1
ATOM 4370 C C . SER A 1 544 ? 3.926 -14.758 -21.690 1.00 91.19 544 SER A C 1
ATOM 4372 O O . SER A 1 544 ? 3.607 -14.544 -22.863 1.00 91.19 544 SER A O 1
ATOM 4374 N N . ALA A 1 545 ? 4.924 -15.590 -21.382 1.00 90.44 545 ALA A N 1
ATOM 4375 C CA . ALA A 1 545 ? 5.658 -16.372 -22.371 1.00 90.44 545 ALA A CA 1
ATOM 4376 C C . ALA A 1 545 ? 4.775 -17.469 -22.987 1.00 90.44 545 ALA A C 1
ATOM 4378 O O . ALA A 1 545 ? 4.781 -17.647 -24.207 1.00 90.44 545 ALA A O 1
ATOM 4379 N N . LEU A 1 546 ? 3.969 -18.153 -22.169 1.00 90.44 546 LEU A N 1
ATOM 4380 C CA . LEU A 1 546 ? 3.002 -19.152 -22.620 1.00 90.44 546 LEU A CA 1
ATOM 4381 C C . LEU A 1 546 ? 1.952 -18.535 -23.551 1.00 90.44 546 LEU A C 1
ATOM 4383 O O . LEU A 1 546 ? 1.710 -19.078 -24.627 1.00 90.44 546 LEU A O 1
ATOM 4387 N N . GLU A 1 547 ? 1.400 -17.369 -23.202 1.00 90.25 547 GLU A N 1
ATOM 4388 C CA . GLU A 1 547 ? 0.482 -16.618 -24.070 1.00 90.25 547 GLU A CA 1
ATOM 4389 C C . GLU A 1 547 ? 1.094 -16.352 -25.450 1.00 90.25 547 GLU A C 1
ATOM 4391 O O . GLU A 1 547 ? 0.447 -16.569 -26.475 1.00 90.25 547 GLU A O 1
ATOM 4396 N N . LEU A 1 548 ? 2.364 -15.934 -25.501 1.00 84.88 548 LEU A N 1
ATOM 4397 C CA . LEU A 1 548 ? 3.059 -15.679 -26.763 1.00 84.88 548 LEU A CA 1
ATOM 4398 C C . LEU A 1 548 ? 3.215 -16.953 -27.606 1.00 84.88 548 LEU A C 1
ATOM 4400 O O . LEU A 1 548 ? 3.085 -16.901 -28.830 1.00 84.88 548 LEU A O 1
ATOM 4404 N N . LEU A 1 549 ? 3.496 -18.093 -26.972 1.00 85.00 549 LEU A N 1
ATOM 4405 C CA . LEU A 1 549 ? 3.604 -19.379 -27.661 1.00 85.00 549 LEU A CA 1
ATOM 4406 C C . LEU A 1 549 ? 2.249 -19.848 -28.203 1.00 85.00 549 LEU A C 1
ATOM 4408 O O . LEU A 1 549 ? 2.187 -20.315 -29.342 1.00 85.00 549 LEU A O 1
ATOM 4412 N N . VAL A 1 550 ? 1.175 -19.688 -27.424 1.00 83.38 550 VAL A N 1
ATOM 4413 C CA . VAL A 1 550 ? -0.194 -20.047 -27.825 1.00 83.38 550 VAL A CA 1
ATOM 4414 C C . VAL A 1 550 ? -0.653 -19.184 -28.998 1.00 83.38 550 VAL A C 1
ATOM 4416 O O . VAL A 1 550 ? -1.064 -19.733 -30.018 1.00 83.38 550 VAL A O 1
ATOM 4419 N N . VAL A 1 551 ? -0.500 -17.857 -28.917 1.00 80.38 551 VAL A N 1
ATOM 4420 C CA . VAL A 1 551 ? -0.864 -16.937 -30.011 1.00 80.38 551 VAL A CA 1
ATOM 4421 C C . VAL A 1 551 ? -0.105 -17.286 -31.294 1.00 80.38 551 VAL A C 1
ATOM 4423 O O . VAL A 1 551 ? -0.726 -17.463 -32.337 1.00 80.38 551 VAL A O 1
ATOM 4426 N N . ARG A 1 552 ? 1.214 -17.516 -31.216 1.00 77.94 552 ARG A N 1
ATOM 4427 C CA . ARG A 1 552 ? 2.032 -17.921 -32.377 1.00 77.94 552 ARG A CA 1
ATOM 4428 C C . ARG A 1 552 ? 1.629 -19.268 -32.982 1.00 77.94 552 ARG A C 1
ATOM 4430 O O . ARG A 1 552 ? 1.884 -19.502 -34.164 1.00 77.94 552 ARG A O 1
ATOM 4437 N N . ARG A 1 553 ? 1.092 -20.199 -32.184 1.00 78.56 553 ARG A N 1
ATOM 4438 C CA . ARG A 1 553 ? 0.558 -21.475 -32.692 1.00 78.56 553 ARG A CA 1
ATOM 4439 C C . ARG A 1 553 ? -0.801 -21.265 -33.356 1.00 78.56 553 ARG A C 1
ATOM 4441 O O . ARG A 1 553 ? -0.999 -21.760 -34.459 1.00 78.56 553 ARG A O 1
ATOM 4448 N N . LEU A 1 554 ? -1.696 -20.497 -32.735 1.00 75.06 554 LEU A N 1
ATOM 4449 C CA . LEU A 1 554 ? -3.021 -20.190 -33.282 1.00 75.06 554 LEU A CA 1
ATOM 4450 C C . LEU A 1 554 ? -2.942 -19.411 -34.601 1.00 75.06 554 LEU A C 1
ATOM 4452 O O . LEU A 1 554 ? -3.678 -19.724 -35.531 1.00 75.06 554 LEU A O 1
ATOM 4456 N N . GLU A 1 555 ? -2.032 -18.440 -34.711 1.00 73.81 555 GLU A N 1
ATOM 4457 C CA . GLU A 1 555 ? -1.785 -17.694 -35.953 1.00 73.81 555 GLU A CA 1
ATOM 4458 C C . GLU A 1 555 ? -1.267 -18.603 -37.074 1.00 73.81 555 GLU A C 1
ATOM 4460 O O . GLU A 1 555 ? -1.741 -18.501 -38.201 1.00 73.81 555 GLU A O 1
ATOM 4465 N N . ARG A 1 556 ? -0.372 -19.554 -36.768 1.00 71.50 556 ARG A N 1
ATOM 4466 C CA . ARG A 1 556 ? 0.088 -20.559 -37.744 1.00 71.50 556 ARG A CA 1
ATOM 4467 C C . ARG A 1 556 ? -1.041 -21.468 -38.232 1.00 71.50 556 ARG A C 1
ATOM 4469 O O . ARG A 1 556 ? -1.116 -21.755 -39.420 1.00 71.50 556 ARG A O 1
ATOM 4476 N N . VAL A 1 557 ? -1.932 -21.888 -37.334 1.00 70.75 557 VAL A N 1
ATOM 4477 C CA . VAL A 1 557 ? -3.088 -22.732 -37.681 1.00 70.75 557 VAL A CA 1
ATOM 4478 C C . VAL A 1 557 ? -4.129 -21.951 -38.496 1.00 70.75 557 VAL A C 1
ATOM 4480 O O . VAL A 1 557 ? -4.671 -22.485 -39.458 1.00 70.75 557 VAL A O 1
ATOM 4483 N N . LYS A 1 558 ? -4.385 -20.676 -38.165 1.00 63.91 558 LYS A N 1
ATOM 4484 C CA . LYS A 1 558 ? -5.305 -19.804 -38.922 1.00 63.91 558 LYS A CA 1
ATOM 4485 C C . LYS A 1 558 ? -4.750 -19.372 -40.280 1.00 63.91 558 LYS A C 1
ATOM 4487 O O . LYS A 1 558 ? -5.523 -19.263 -41.223 1.00 63.91 558 LYS A O 1
ATOM 4492 N N . GLY A 1 559 ? -3.435 -19.177 -40.398 1.00 55.22 559 GLY A N 1
ATOM 4493 C CA . GLY A 1 559 ? -2.763 -18.891 -41.671 1.00 55.22 559 GLY A CA 1
ATOM 4494 C C . GLY A 1 559 ? -2.921 -20.003 -42.716 1.00 55.22 559 GLY A C 1
ATOM 4495 O O . GLY A 1 559 ? -2.774 -19.736 -43.900 1.00 55.22 559 GLY A O 1
ATOM 4496 N N . CYS A 1 560 ? -3.293 -21.218 -42.298 1.00 51.03 560 CYS A N 1
ATOM 4497 C CA . CYS A 1 560 ? -3.611 -22.335 -43.192 1.00 51.03 560 CYS A CA 1
ATOM 4498 C C . CYS A 1 560 ? -5.094 -22.388 -43.616 1.00 51.03 560 CYS A C 1
ATOM 4500 O O . CYS A 1 560 ? -5.479 -23.302 -44.336 1.00 51.03 560 CYS A O 1
ATOM 4502 N N . ARG A 1 561 ? -5.949 -21.478 -43.125 1.00 50.44 561 ARG A N 1
ATOM 4503 C CA . ARG A 1 561 ? -7.418 -21.611 -43.194 1.00 50.44 561 ARG A CA 1
ATOM 4504 C C . ARG A 1 561 ? -8.136 -20.342 -43.660 1.00 50.44 561 ARG A C 1
ATOM 4506 O O . ARG A 1 561 ? -9.314 -20.171 -43.367 1.00 50.44 561 ARG A O 1
ATOM 4513 N N . ALA A 1 562 ? -7.419 -19.426 -44.304 1.00 47.19 562 ALA A N 1
ATOM 4514 C CA . ALA A 1 562 ? -7.976 -18.151 -44.723 1.00 47.19 562 ALA A CA 1
ATOM 4515 C C . ALA A 1 562 ? -8.740 -18.296 -46.046 1.00 47.19 562 ALA A C 1
ATOM 4517 O O . ALA A 1 562 ? -8.142 -18.139 -47.103 1.00 47.19 562 ALA A O 1
ATOM 4518 N N . ASP A 1 563 ? -10.049 -18.533 -45.959 1.00 47.84 563 ASP A N 1
ATOM 4519 C CA . ASP A 1 563 ? -10.988 -17.879 -46.865 1.00 47.84 563 ASP A CA 1
ATOM 4520 C C . ASP A 1 563 ? -12.289 -17.497 -46.138 1.00 47.84 563 ASP A C 1
ATOM 4522 O O . ASP A 1 563 ? -12.769 -18.213 -45.260 1.00 47.84 563 ASP A O 1
ATOM 4526 N N . ASP A 1 564 ? -12.755 -16.319 -46.526 1.00 52.94 564 ASP A N 1
ATOM 4527 C CA . ASP A 1 564 ? -14.049 -15.659 -46.367 1.00 52.94 564 ASP A CA 1
ATOM 4528 C C . ASP A 1 564 ? -14.640 -15.113 -45.039 1.00 52.94 564 ASP A C 1
ATOM 4530 O O . ASP A 1 564 ? -14.516 -15.650 -43.937 1.00 52.94 564 ASP A O 1
ATOM 4534 N N . ASP A 1 565 ? -15.311 -13.975 -45.255 1.00 50.41 565 ASP A N 1
ATOM 4535 C CA . ASP A 1 565 ? -16.243 -13.155 -44.468 1.00 50.41 565 ASP A CA 1
ATOM 4536 C C . ASP A 1 565 ? -15.772 -12.383 -43.213 1.00 50.41 565 ASP A C 1
ATOM 4538 O O . ASP A 1 565 ? -15.671 -12.874 -42.082 1.00 50.41 565 ASP A O 1
ATOM 4542 N N . LYS A 1 566 ? -15.521 -11.078 -43.409 1.00 59.66 566 LYS A N 1
ATOM 4543 C CA . LYS A 1 566 ? -14.944 -10.153 -42.421 1.00 59.66 566 LYS A CA 1
ATOM 4544 C C . LYS A 1 566 ? -15.722 -8.840 -42.363 1.00 59.66 566 LYS A C 1
ATOM 4546 O O . LYS A 1 566 ? -15.431 -7.929 -43.118 1.00 59.66 566 LYS A O 1
ATOM 4551 N N . ASP A 1 567 ? -16.603 -8.709 -41.371 1.00 59.84 567 ASP A N 1
ATOM 4552 C CA . ASP A 1 567 ? -16.540 -7.525 -40.498 1.00 59.84 567 ASP A CA 1
ATOM 4553 C C . ASP A 1 567 ? -17.333 -7.700 -39.196 1.00 59.84 567 ASP A C 1
ATOM 4555 O O . ASP A 1 567 ? -16.764 -7.529 -38.114 1.00 59.84 567 ASP A O 1
ATOM 4559 N N . ILE A 1 568 ? -18.580 -8.185 -39.248 1.00 54.41 568 ILE A N 1
ATOM 4560 C CA . ILE A 1 568 ? -19.428 -8.370 -38.048 1.00 54.41 568 ILE A CA 1
ATOM 4561 C C . ILE A 1 568 ? -18.941 -9.546 -37.186 1.00 54.41 568 ILE A C 1
ATOM 4563 O O . ILE A 1 568 ? -18.746 -9.404 -35.975 1.00 54.41 568 ILE A O 1
ATOM 4567 N N . TRP A 1 569 ? -18.638 -10.688 -37.814 1.00 53.66 569 TRP A N 1
ATOM 4568 C CA . TRP A 1 569 ? -18.044 -11.847 -37.135 1.00 53.66 569 TRP A CA 1
ATOM 4569 C C . TRP A 1 569 ? -16.674 -11.513 -36.533 1.00 53.66 569 TRP A C 1
ATOM 4571 O O . TRP A 1 569 ? -16.316 -12.018 -35.472 1.00 53.66 569 TRP A O 1
ATOM 4581 N N . SER A 1 570 ? -15.933 -10.584 -37.151 1.00 58.47 570 SER A N 1
ATOM 4582 C CA . SER A 1 570 ? -14.630 -10.126 -36.661 1.00 58.47 570 SER A CA 1
ATOM 4583 C C . SER A 1 570 ? -14.744 -9.323 -35.358 1.00 58.47 570 SER A C 1
ATOM 4585 O O . SER A 1 570 ? -13.899 -9.472 -34.473 1.00 58.47 570 SER A O 1
ATOM 4587 N N . VAL A 1 571 ? -15.791 -8.501 -35.216 1.00 60.25 571 VAL A N 1
ATOM 4588 C CA . VAL A 1 571 ? -16.063 -7.716 -34.003 1.00 60.25 571 VAL A CA 1
ATOM 4589 C C . VAL A 1 571 ? -16.576 -8.623 -32.888 1.00 60.25 571 VAL A C 1
ATOM 4591 O O . VAL A 1 571 ? -16.062 -8.552 -31.772 1.00 60.25 571 VAL A O 1
ATOM 4594 N N . LEU A 1 572 ? -17.502 -9.540 -33.189 1.00 57.62 572 LEU A N 1
ATOM 4595 C CA . LEU A 1 572 ? -18.002 -10.511 -32.214 1.00 57.62 572 LEU A CA 1
ATOM 4596 C C . LEU A 1 572 ? -16.876 -11.435 -31.711 1.00 57.62 572 LEU A C 1
ATOM 4598 O O . LEU A 1 572 ? -16.720 -11.603 -30.501 1.00 57.62 572 LEU A O 1
ATOM 4602 N N . LEU A 1 573 ? -16.011 -11.941 -32.605 1.00 65.38 573 LEU A N 1
ATOM 4603 C CA . LEU A 1 573 ? -14.820 -12.703 -32.209 1.00 65.38 573 LEU A CA 1
ATOM 4604 C C . LEU A 1 573 ? -13.867 -11.867 -31.357 1.00 65.38 573 LEU A C 1
ATOM 4606 O O . LEU A 1 573 ? -13.308 -12.388 -30.397 1.00 65.38 573 LEU A O 1
ATOM 4610 N N . LYS A 1 574 ? -13.637 -10.591 -31.692 1.00 67.75 574 LYS A N 1
ATOM 4611 C CA . LYS A 1 574 ? -12.769 -9.706 -30.894 1.00 67.75 574 LYS A CA 1
ATOM 4612 C C . LYS A 1 574 ? -13.309 -9.540 -29.473 1.00 67.75 574 LYS A C 1
ATOM 4614 O O . LYS A 1 574 ? -12.526 -9.636 -28.530 1.00 67.75 574 LYS A O 1
ATOM 4619 N N . THR A 1 575 ? -14.619 -9.364 -29.314 1.00 68.75 575 THR A N 1
ATOM 4620 C CA . THR A 1 575 ? -15.271 -9.235 -28.002 1.00 68.75 575 THR A CA 1
ATOM 4621 C C . THR A 1 575 ? -15.235 -10.545 -27.213 1.00 68.75 575 THR A C 1
ATOM 4623 O O . THR A 1 575 ? -14.840 -10.539 -26.049 1.00 68.75 575 THR A O 1
ATOM 4626 N N . ILE A 1 576 ? -15.542 -11.687 -27.838 1.00 74.62 576 ILE A N 1
ATOM 4627 C CA . ILE A 1 576 ? -15.453 -13.014 -27.197 1.00 74.62 576 ILE A CA 1
ATOM 4628 C C . ILE A 1 576 ? -14.004 -13.327 -26.782 1.00 74.62 576 ILE A C 1
ATOM 4630 O O . ILE A 1 576 ? -13.748 -13.796 -25.670 1.00 74.62 576 ILE A O 1
ATOM 4634 N N . ASN A 1 577 ? -13.030 -12.994 -27.633 1.00 78.19 577 ASN A N 1
ATOM 4635 C CA . ASN A 1 577 ? -11.609 -13.126 -27.310 1.00 78.19 577 ASN A CA 1
ATOM 4636 C C . ASN A 1 577 ? -11.206 -12.226 -26.129 1.00 78.19 577 ASN A C 1
ATOM 4638 O O . ASN A 1 577 ? -10.410 -12.643 -25.293 1.00 78.19 577 ASN A O 1
ATOM 4642 N N . ALA A 1 578 ? -11.773 -11.022 -26.011 1.00 81.06 578 ALA A N 1
ATOM 4643 C CA . ALA A 1 578 ? -11.521 -10.148 -24.868 1.00 81.06 578 ALA A CA 1
ATOM 4644 C C . ALA A 1 578 ? -12.122 -10.709 -23.568 1.00 81.06 578 ALA A C 1
ATOM 4646 O O . ALA A 1 578 ? -11.429 -10.754 -22.555 1.00 81.06 578 ALA A O 1
ATOM 4647 N N . VAL A 1 579 ? -13.368 -11.196 -23.589 1.00 88.44 579 VAL A N 1
ATOM 4648 C CA . VAL A 1 579 ? -14.022 -11.793 -22.407 1.00 88.44 579 VAL A CA 1
ATOM 4649 C C . VAL A 1 579 ? -13.282 -13.047 -21.940 1.00 88.44 579 VAL A C 1
ATOM 4651 O O . VAL A 1 579 ? -12.942 -13.150 -20.763 1.00 88.44 579 VAL A O 1
ATOM 4654 N N . SER A 1 580 ? -12.959 -13.969 -22.854 1.00 89.38 580 SER A N 1
ATOM 4655 C CA . SER A 1 580 ? -12.152 -15.156 -22.524 1.00 89.38 580 SER A CA 1
ATOM 4656 C C . SER A 1 580 ? -10.774 -14.778 -21.969 1.00 89.38 580 SER A C 1
ATOM 4658 O O . SER A 1 580 ? -10.292 -15.394 -21.020 1.00 89.38 580 SER A O 1
ATOM 4660 N N . GLY A 1 581 ? -10.183 -13.702 -22.490 1.00 92.00 581 GLY A N 1
ATOM 4661 C CA . GLY A 1 581 ? -8.958 -13.112 -21.977 1.00 92.00 581 GLY A CA 1
ATOM 4662 C C . GLY A 1 581 ? -9.081 -12.579 -20.546 1.00 92.00 581 GLY A C 1
ATOM 4663 O O . GLY A 1 581 ? -8.215 -12.844 -19.717 1.00 92.00 581 GLY A O 1
ATOM 4664 N N . TYR A 1 582 ? -10.172 -11.887 -20.209 1.00 94.62 582 TYR A N 1
ATOM 4665 C CA . TYR A 1 582 ? -10.436 -11.450 -18.833 1.00 94.62 582 TYR A CA 1
ATOM 4666 C C . TYR A 1 582 ? -10.637 -12.618 -17.872 1.00 94.62 582 TYR A C 1
ATOM 4668 O O . TYR A 1 582 ? -10.089 -12.593 -16.771 1.00 94.62 582 TYR A O 1
ATOM 4676 N N . VAL A 1 583 ? -11.368 -13.654 -18.291 1.00 95.00 583 VAL A N 1
ATOM 4677 C CA . VAL A 1 583 ? -11.537 -14.883 -17.501 1.00 95.00 583 VAL A CA 1
ATOM 4678 C C . VAL A 1 583 ? -10.186 -15.560 -17.270 1.00 95.00 583 VAL A C 1
ATOM 4680 O O . VAL A 1 583 ? -9.901 -15.983 -16.154 1.00 95.00 583 VAL A O 1
ATOM 4683 N N . TRP A 1 584 ? -9.323 -15.608 -18.287 1.00 94.81 584 TRP A N 1
ATOM 4684 C CA . TRP A 1 584 ? -7.960 -16.122 -18.160 1.00 94.81 584 TRP A CA 1
ATOM 4685 C C . TRP A 1 584 ? -7.116 -15.308 -17.169 1.00 94.81 584 TRP A C 1
ATOM 4687 O O . TRP A 1 584 ? -6.503 -15.887 -16.275 1.00 94.81 584 TRP A O 1
ATOM 4697 N N . VAL A 1 585 ? -7.117 -13.975 -17.275 1.00 96.56 585 VAL A N 1
ATOM 4698 C CA . VAL A 1 585 ? -6.372 -13.095 -16.360 1.00 96.56 585 VAL A CA 1
ATOM 4699 C C . VAL A 1 585 ? -6.874 -13.239 -14.923 1.00 96.56 585 VAL A C 1
ATOM 4701 O O . VAL A 1 585 ? -6.069 -13.392 -14.002 1.00 96.56 585 VAL A O 1
ATOM 4704 N N . LEU A 1 586 ? -8.195 -13.251 -14.724 1.00 96.88 586 LEU A N 1
ATOM 4705 C CA . LEU A 1 586 ? -8.802 -13.462 -13.412 1.00 96.88 586 LEU A CA 1
ATOM 4706 C C . LEU A 1 586 ? -8.467 -14.852 -12.862 1.00 96.88 586 LEU A C 1
ATOM 4708 O O . LEU A 1 586 ? -8.063 -14.959 -11.710 1.00 96.88 586 LEU A O 1
ATOM 4712 N N . GLY A 1 587 ? -8.574 -15.902 -13.678 1.00 96.56 587 GLY A N 1
ATOM 4713 C CA . GLY A 1 587 ? -8.233 -17.273 -13.296 1.00 96.56 587 GLY A CA 1
ATOM 4714 C C . GLY A 1 587 ? -6.754 -17.438 -12.935 1.00 96.56 587 GLY A C 1
ATOM 4715 O O . GLY A 1 587 ? -6.417 -18.134 -11.974 1.00 96.56 587 GLY A O 1
ATOM 4716 N N . PHE A 1 588 ? -5.862 -16.748 -13.646 1.00 97.00 588 PHE A N 1
ATOM 4717 C CA . PHE A 1 588 ? -4.441 -16.720 -13.323 1.00 97.00 588 PHE A CA 1
ATOM 4718 C C . PHE A 1 588 ? -4.184 -16.042 -11.970 1.00 97.00 588 PHE A C 1
ATOM 4720 O O . PHE A 1 588 ? -3.512 -16.637 -11.123 1.00 97.00 588 PHE A O 1
ATOM 4727 N N . PHE A 1 589 ? -4.754 -14.855 -11.716 1.00 97.25 589 PHE A N 1
ATOM 4728 C CA . PHE A 1 589 ? -4.615 -14.174 -10.420 1.00 97.25 589 PHE A CA 1
ATOM 4729 C C . PHE A 1 589 ? -5.282 -14.939 -9.272 1.00 97.25 589 PHE A C 1
ATOM 4731 O O . PHE A 1 589 ? -4.678 -15.080 -8.209 1.00 97.25 589 PHE A O 1
ATOM 4738 N N . PHE A 1 590 ? -6.431 -15.565 -9.522 1.00 96.62 590 PHE A N 1
ATOM 4739 C CA . PHE A 1 590 ? -7.094 -16.479 -8.589 1.00 96.62 590 PHE A CA 1
ATOM 4740 C C . PHE A 1 590 ? -6.174 -17.621 -8.137 1.00 96.62 590 PHE A C 1
ATOM 4742 O O . PHE A 1 590 ? -6.213 -18.055 -6.982 1.00 96.62 590 PHE A O 1
ATOM 4749 N N . TRP A 1 591 ? -5.299 -18.092 -9.028 1.00 95.69 591 TRP A N 1
ATOM 4750 C CA . TRP A 1 591 ? -4.335 -19.143 -8.733 1.00 95.69 591 TRP A CA 1
ATOM 4751 C C . TRP A 1 591 ? -3.026 -18.633 -8.111 1.00 95.69 591 TRP A C 1
ATOM 4753 O O . TRP A 1 591 ? -2.512 -19.283 -7.192 1.00 95.69 591 TRP A O 1
ATOM 4763 N N . ILE A 1 592 ? -2.436 -17.539 -8.608 1.00 96.12 592 ILE A N 1
ATOM 4764 C CA . ILE A 1 592 ? -1.099 -17.091 -8.177 1.00 96.12 592 ILE A CA 1
ATOM 4765 C C . ILE A 1 592 ? -1.131 -16.166 -6.955 1.00 96.12 592 ILE A C 1
ATOM 4767 O O . ILE A 1 592 ? -0.279 -16.317 -6.082 1.00 96.12 592 ILE A O 1
ATOM 4771 N N . THR A 1 593 ? -2.119 -15.272 -6.831 1.00 94.69 593 THR A N 1
ATOM 4772 C CA . THR A 1 593 ? -2.179 -14.265 -5.755 1.00 94.69 593 THR A CA 1
ATOM 4773 C C . THR A 1 593 ? -2.211 -14.888 -4.355 1.00 94.69 593 THR A C 1
ATOM 4775 O O . THR A 1 593 ? -1.449 -14.436 -3.501 1.00 94.69 593 THR A O 1
ATOM 4778 N N . PRO A 1 594 ? -2.969 -15.973 -4.090 1.00 94.38 594 PRO A N 1
ATOM 4779 C CA . PRO A 1 594 ? -2.920 -16.653 -2.795 1.00 94.38 594 PRO A CA 1
ATOM 4780 C C . PRO A 1 594 ? -1.536 -17.190 -2.425 1.00 94.38 594 PRO A C 1
ATOM 4782 O O . PRO A 1 594 ? -1.176 -17.197 -1.253 1.00 94.38 594 PRO A O 1
ATOM 4785 N N . LYS A 1 595 ? -0.724 -17.604 -3.410 1.00 94.38 595 LYS A N 1
ATOM 4786 C CA . LYS A 1 595 ? 0.630 -18.107 -3.131 1.00 94.38 595 LYS A CA 1
ATOM 4787 C C . LYS A 1 595 ? 1.569 -17.036 -2.604 1.00 94.38 595 LYS A C 1
ATOM 4789 O O . LYS A 1 595 ? 2.510 -17.384 -1.906 1.00 94.38 595 LYS A O 1
ATOM 4794 N N . TRP A 1 596 ? 1.280 -15.790 -2.947 1.00 92.06 596 TRP A N 1
ATOM 4795 C CA . TRP A 1 596 ? 2.042 -14.611 -2.585 1.00 92.06 596 TRP A CA 1
ATOM 4796 C C . TRP A 1 596 ? 1.515 -13.952 -1.304 1.00 92.06 596 TRP A C 1
ATOM 4798 O O . TRP A 1 596 ? 2.275 -13.688 -0.380 1.00 92.06 596 TRP A O 1
ATOM 4808 N N . GLN A 1 597 ? 0.202 -13.725 -1.228 1.00 88.56 597 GLN A N 1
ATOM 4809 C CA . GLN A 1 597 ? -0.417 -12.908 -0.180 1.00 88.56 597 GLN A CA 1
ATOM 4810 C C . GLN A 1 597 ? -0.779 -13.688 1.090 1.00 88.56 597 GLN A C 1
ATOM 4812 O O . GLN A 1 597 ? -0.703 -13.134 2.183 1.00 88.56 597 GLN A O 1
ATOM 4817 N N . TYR A 1 598 ? -1.165 -14.966 0.985 1.00 92.12 598 TYR A N 1
ATOM 4818 C CA . TYR A 1 598 ? -1.649 -15.722 2.152 1.00 92.12 598 TYR A CA 1
ATOM 4819 C C . TYR A 1 598 ? -0.587 -15.893 3.245 1.00 92.12 598 TYR A C 1
ATOM 4821 O O . TYR A 1 598 ? -0.933 -15.673 4.399 1.00 92.12 598 TYR A O 1
ATOM 4829 N N . PRO A 1 599 ? 0.688 -16.214 2.938 1.00 90.31 599 PRO A N 1
ATOM 4830 C CA . PRO A 1 599 ? 1.727 -16.329 3.965 1.00 90.31 599 PRO A CA 1
ATOM 4831 C C . PRO A 1 599 ? 1.884 -15.052 4.805 1.00 90.31 599 PRO A C 1
ATOM 4833 O O . PRO A 1 599 ? 1.970 -15.118 6.033 1.00 90.31 599 PRO A O 1
ATOM 4836 N N . LYS A 1 600 ? 1.827 -13.884 4.150 1.00 84.25 600 LYS A N 1
ATOM 4837 C CA . LYS A 1 600 ? 1.917 -12.575 4.808 1.00 84.25 600 LYS A CA 1
ATOM 4838 C C . LYS A 1 600 ? 0.702 -12.324 5.693 1.00 84.25 600 LYS A C 1
ATOM 4840 O O . LYS A 1 600 ? 0.852 -12.068 6.883 1.00 84.25 600 LYS A O 1
ATOM 4845 N N . LEU A 1 601 ? -0.500 -12.474 5.132 1.00 83.19 601 LEU A N 1
ATOM 4846 C CA . LEU A 1 601 ? -1.757 -12.274 5.859 1.00 83.19 601 LEU A CA 1
ATOM 4847 C C . LEU A 1 601 ? -1.903 -13.243 7.039 1.00 83.19 601 LEU A C 1
ATOM 4849 O O . LEU A 1 601 ? -2.340 -12.832 8.108 1.00 83.19 601 LEU A O 1
ATOM 4853 N N . TYR A 1 602 ? -1.489 -14.501 6.876 1.00 87.81 602 TYR A N 1
ATOM 4854 C CA . TYR A 1 602 ? -1.459 -15.498 7.943 1.00 87.81 602 TYR A CA 1
ATOM 4855 C C . TYR A 1 602 ? -0.544 -15.060 9.089 1.00 87.81 602 TYR A C 1
ATOM 4857 O O . TYR A 1 602 ? -0.959 -15.067 10.246 1.00 87.81 602 TYR A O 1
ATOM 4865 N N . THR A 1 603 ? 0.677 -14.622 8.777 1.00 81.38 603 THR A N 1
ATOM 4866 C CA . THR A 1 603 ? 1.646 -14.165 9.784 1.00 81.38 603 THR A CA 1
ATOM 4867 C C . THR A 1 603 ? 1.147 -12.926 10.530 1.00 81.38 603 THR A C 1
ATOM 4869 O O . THR A 1 603 ? 1.188 -12.892 11.756 1.00 81.38 603 THR A O 1
ATOM 4872 N N . VAL A 1 604 ? 0.596 -11.935 9.823 1.00 76.50 604 VAL A N 1
ATOM 4873 C CA . VAL A 1 604 ? 0.030 -10.736 10.466 1.00 76.50 604 VAL A CA 1
ATOM 4874 C C . VAL A 1 604 ? -1.168 -11.098 11.349 1.00 76.50 604 VAL A C 1
ATOM 4876 O O . VAL A 1 604 ? -1.254 -10.665 12.496 1.00 76.50 604 VAL A O 1
ATOM 4879 N N . LEU A 1 605 ? -2.100 -11.913 10.848 1.00 74.50 605 LEU A N 1
ATOM 4880 C CA . LEU A 1 605 ? -3.322 -12.238 11.586 1.00 74.50 605 LEU A CA 1
ATOM 4881 C C . LEU A 1 605 ? -3.066 -13.152 12.783 1.00 74.50 605 LEU A C 1
ATOM 4883 O O . LEU A 1 605 ? -3.730 -12.986 13.797 1.00 74.50 605 LEU A O 1
ATOM 4887 N N . THR A 1 606 ? -2.105 -14.073 12.707 1.00 78.19 606 THR A N 1
ATOM 4888 C CA . THR A 1 606 ? -1.704 -14.898 13.863 1.00 78.19 606 THR A CA 1
ATOM 4889 C C . THR A 1 606 ? -1.121 -14.040 14.985 1.00 78.19 606 THR A C 1
ATOM 4891 O O . THR A 1 606 ? -1.548 -14.181 16.130 1.00 78.19 606 THR A O 1
ATOM 4894 N N . GLN A 1 607 ? -0.251 -13.078 14.655 1.00 70.38 607 GLN A N 1
ATOM 4895 C CA . GLN A 1 607 ? 0.298 -12.120 15.623 1.00 70.38 607 GLN A CA 1
ATOM 4896 C C . GLN A 1 607 ? -0.790 -11.258 16.278 1.00 70.38 607 GLN A C 1
ATOM 4898 O O . GLN A 1 607 ? -0.768 -11.046 17.488 1.00 70.38 607 GLN A O 1
ATOM 4903 N N . VAL A 1 608 ? -1.763 -10.780 15.497 1.00 62.56 608 VAL A N 1
ATOM 4904 C CA . VAL A 1 608 ? -2.870 -9.950 16.006 1.00 62.56 608 VAL A CA 1
ATOM 4905 C C . VAL A 1 608 ? -3.868 -10.768 16.836 1.00 62.56 608 VAL A C 1
ATOM 4907 O O . VAL A 1 608 ? -4.417 -10.258 17.811 1.00 62.56 608 VAL A O 1
ATOM 4910 N N . GLN A 1 609 ? -4.113 -12.028 16.468 1.00 64.12 609 GLN A N 1
ATOM 4911 C CA . GLN A 1 609 ? -5.074 -12.911 17.143 1.00 64.12 609 GLN A CA 1
ATOM 4912 C C . GLN A 1 609 ? -4.492 -13.620 18.377 1.00 64.12 609 GLN A C 1
ATOM 4914 O O . GLN A 1 609 ? -5.257 -14.221 19.129 1.00 64.12 609 GLN A O 1
ATOM 4919 N N . GLY A 1 610 ? -3.182 -13.506 18.621 1.00 46.25 610 GLY A N 1
ATOM 4920 C CA . GLY A 1 610 ? -2.522 -14.041 19.813 1.00 46.25 610 GLY A CA 1
ATOM 4921 C C . GLY A 1 610 ? -2.389 -15.566 19.826 1.00 46.25 610 GLY A C 1
ATOM 4922 O O . GLY A 1 610 ? -2.504 -16.159 20.899 1.00 46.25 610 GLY A O 1
ATOM 4923 N N . TYR A 1 611 ? -2.198 -16.179 18.651 1.00 42.38 611 TYR A N 1
ATOM 4924 C CA . TYR A 1 611 ? -1.910 -17.614 18.512 1.00 42.38 611 TYR A CA 1
ATOM 4925 C C . TYR A 1 611 ? -0.441 -17.952 18.743 1.00 42.38 611 TYR A C 1
ATOM 4927 O O . TYR A 1 611 ? 0.422 -17.152 18.312 1.00 42.38 611 TYR A O 1
#

Secondary structure (DSSP, 8-state):
-PPPPPPPSS-B-SSGGGB-SS-EEEEEEE-SS-TTS--EEEEEEETTTTEEEEEEEEEE-TT-TT--EEEE-SSS-EEEEEEE-SSSS-EEEE-TT--TTSPPSEEEEEPP-SSS-EEEEEEEEGGGTTEEEEEEEEE-STTS-EEEEEETTEEEEEEEES-SGGGTSTT---EEEEEE-TTBBHHHHHHHHHHHHHHHHHHHHHHHHHTTS----HHHHHHHHHHHHHHHHHHHHHHHHHHHHHHHHHS-HHHHHHHHHHHHHHHHHHHHTGGG--SSTTHHHHHHHHHHHHHHHHHIIIIIS-------S-HHHHHHHHHT-TT-SS---S--TT--------HHHHHHHHHHHHHHHHHIIIIIIHHHHHHHH---GGGG-GGGG-SGGGGSTT-TTSPPPPHHHHHHHHHHHHHHHHHHHHHHHHHHHHHHHIIIIIS--S-GGGS--SS--GGG-SSHHHIIIIIS--TTHHHHHHHHHHIIIIIS-PPTT-HHHHHHHHHHHHHHHHHHHHHHHHHHT----HHHHHHHHHHHHHHHHHHHHHHHHHHHHHTTS--S--SHHHHHHHHHHHHHHHHHHHHHHHHHHHHHHHHHHHHHHHHHHT-

Organism: Aspergillus pseudotamarii (NCBI:txid132259)

Mean predicted aligned error: 16.43 Å

Solvent-accessible surface area (backbone atoms only — not comparable to full-atom values): 32830 Å² total; per-residue (Å²): 133,86,90,70,51,45,72,48,93,66,49,46,16,81,49,64,92,42,44,28,89,47,72,42,45,36,36,42,39,45,46,64,88,42,94,52,65,42,32,35,42,31,25,41,66,55,70,103,76,73,53,71,49,70,49,35,38,32,45,31,54,66,92,45,85,34,56,39,32,42,34,20,39,68,89,64,53,75,64,31,34,39,30,37,45,82,83,69,76,41,31,40,30,33,58,71,89,62,61,96,84,57,88,57,59,28,41,34,47,62,46,93,50,98,50,34,52,37,34,37,38,40,31,44,20,56,59,56,86,49,44,83,43,61,36,42,38,41,33,76,37,73,81,57,41,35,32,40,28,29,44,93,86,41,46,38,29,41,39,33,50,74,42,74,62,26,74,76,39,89,77,49,49,50,35,36,41,34,41,36,11,21,27,38,17,53,64,57,52,46,52,53,52,54,47,51,59,51,52,51,52,49,53,55,56,43,58,74,46,56,83,75,62,81,90,91,51,78,72,59,46,50,51,52,50,51,48,51,57,44,39,45,46,23,60,50,28,39,50,52,18,49,54,42,47,64,55,35,54,77,41,56,73,70,55,33,57,71,47,38,62,58,29,51,48,26,33,50,50,15,23,61,39,14,54,41,36,65,92,45,92,63,42,12,38,51,46,14,38,50,35,48,47,47,54,41,36,52,45,20,41,62,70,64,69,50,59,71,72,64,97,55,100,50,54,67,59,46,45,48,53,57,71,76,33,50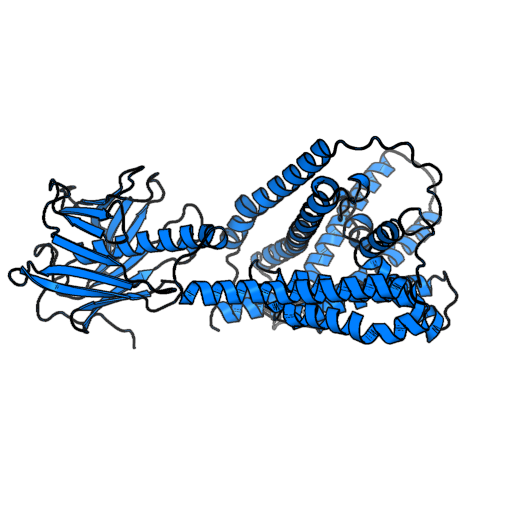,57,58,80,78,75,60,93,61,78,72,84,79,68,74,87,70,74,79,71,51,64,67,58,54,50,49,53,47,52,52,52,48,51,53,56,49,47,44,39,64,73,46,51,56,56,47,50,55,73,72,63,60,84,52,36,75,77,29,32,79,79,63,40,58,59,76,72,74,72,43,95,87,54,89,90,60,82,80,91,46,72,68,58,52,51,52,36,54,48,54,43,48,46,60,58,51,54,54,47,54,54,53,50,46,53,51,45,55,50,40,44,45,38,30,64,71,68,55,80,41,55,69,84,76,59,62,77,67,52,48,55,74,91,51,36,33,34,60,53,32,27,59,71,50,18,42,62,50,58,56,51,47,25,34,31,43,53,30,48,50,46,38,47,73,75,65,66,49,65,86,88,36,72,66,52,57,51,49,24,50,46,41,29,30,46,54,52,19,49,36,51,38,52,10,28,51,41,28,71,46,80,65,52,58,70,32,42,36,47,44,29,45,49,51,44,52,50,30,52,49,51,53,54,52,51,58,50,51,52,56,57,49,71,74,60,82,74,88,83,82,59,68,64,52,51,53,48,52,52,5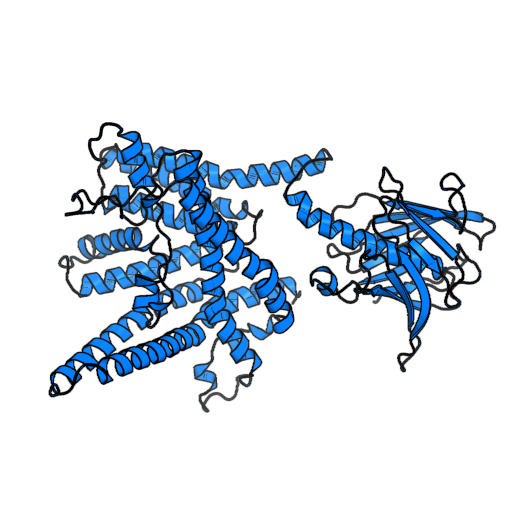3,52,40,52,56,19,38,52,49,37,52,54,47,31,44,55,44,43,42,51,41,48,21,64,38,51,22,54,54,36,31,64,75,71,70,110

Foldseek 3Di:
DDDAFDADPFFFDPDPVQFFQAFWKKKWAFALPDPQSFWIWIWTQDDPPRDTHTFWIWDWDHPDLFGKIWIAGPVRHTAWIWTHDSPDDKIFIDGPPDDPPDDGQKIKAFDDDDQWGWIKIWHQGPRPVGDTWIKTWIGDDSLSQWIFIDTPNGTFKIKGWPDSCQLVFPSRAIMIMMGGHRSYGPVVVNVVNSVSSVVSNVVVVCVVPVLPDDDDDDVVCVVVVVLVVLLCQLVVLQVQLLVLLLVLLADDLVSVVVSVCSNLVSLVSSLLSLLSNPSDPCSSLVSNLVSLLLSLLSCLCCPLVSQHQDDDPDSSLSSVCSSPCLPCPPRPPPDPPDDDPPPQPDLVNLLVVLCVVLCVLVCCCPVPVVNVVCVPLVDFLVLLDPLLLADPVQPDPPDPPGDDDDPSNLVVLLCLLVVVVSVVLSVVSVVLSVVLCCCCPVVVSDGNVVSDRQAADPLQQLALLSCVVHGHGCSRLSSQLSVLLCCCCVVVVDDPPDPVSVLSSQLSSLQSSLVSSQSSCVSNVAPHDSVLSNQLSNVSSVRNVVVVVVVVVVVVVVVVPDDDDDDPVPVVVVVVSSVNSNVVSSVSSSNNVSSRVSSRVSVVNCVVVVD

Nearest PDB structures (foldseek):
  7tdz-assembly1_l  TM=1.438E-01  e=7.653E+00  Xenopus laevis
  8j3z-assembly1_A  TM=1.348E-01  e=5.638E+00  Homo sapiens

InterPro domains:
  IPR007612 LURP-one-related [PF04525] (24-196)
  IPR025659 Tubby-like, C-terminal [SSF54518] (10-190)
  IPR032805 Wax synthase domain [PF13813] (451-538)
  IPR038595 LURP-one-related superfamily [G3DSA:2.40.160.200] (11-201)
  IPR044851 Wax synthase [PTHR31595] (232-601)